Protein AF-0000000087153803 (afdb_homodimer)

Secondary structure (DSSP, 8-state):
-PPPPSEEEETTEEEE-GGGB-SS-TTBB-HHHHHHHHHHHHHHHH--TTEEEEEEEEEE-S--BSSS-EEEEEEEEEE-SSEEEEEEEEEETTEEEEEEEEEEEE---PPSS----PPPP----GGGSPPPS-TTHHHHHTEEEEEEE--TT-SS--EEEEEE-S-SBTT-PPPHHHHHHHHGGGHHHHHHEETTEEEEEESEEEEEESS--SSSEEEEEEEEEEEETTEEEEEEEEEETTEEEEEEEEEEEEEEEEESSPPP-/-PPPPSEEEETTEEEE-GGGB-SS-TTBB-HHHHHHHHHHHHHHHH--TTEEEEEEEEEE-S--BSSS-EEEEEEEEEE-SSEEEEEEEEEETTEEEEEEEEEEEE---PPSS----PPPP----GGGSPPPS-TTHHHHHTEEEEEEE--TT-SS--EEEEEE-S-SBTT-PPPHHHHHHHHGGGHHHHHHEETTEEEEEESEEEEEESS--SSS-EEEEEEEEEEETTEEEEEEEEEETTEEEEEEEEEEEEEEEEESSPPP-

Foldseek 3Di:
DADDAQWEDDVQFIAGDQLQADQPDSFWGHVLLVQLVQLVVCCV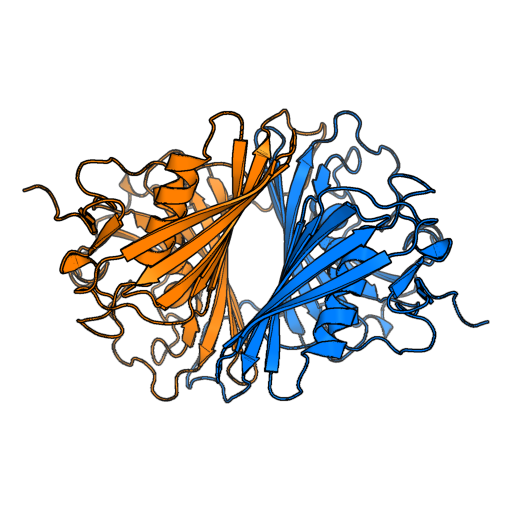VPNDPQWDQQKKKKFFADTHTRGFIKDKDKDFPDDDPFKTKMKMFIDTPNDTGMIMITIIGGDDDDDDDDDDDDDFDDWDAQVPADFDPDCLAPPNPQKGKRWTDDFQADPDKGKIKIFGRHHSYPPDDDDLRSLCSSCLLVQQRRFQHHNQGRFKDFRMKMKGFPDGAPDRIKMWIWDDWDDDPFKMKTKTFIAHPVGTTTIMMTIIGGDPDHPRDGRTD/DADDAQWEDDVQFIAGDQLQADDPDSFWGDPLLVQLVQLVVCCVVPNDPQWDQQKKKKFFADTHTRGFIKDKDKDFPDDDPFKTKMKMFIDTPNDTGMIMITIIGGDDDDDDDDDDDDDFDDWDAQVPADFDPDCLAPPNPQKGKRWTDDFQADPDKGKIKIFGRHHSYPPDDDDLRSLCSSCLLVQQRRFQHHNQGRFKDFRMKMKGFPDGAPDRIKMWIWDDWDDDPQKMKTKTFIAHPVGTTTIMMTIIGGDPDHPRDGRTD

Nearest PDB structures (foldseek):
  4r4u-assembly2_C  TM=7.635E-01  e=3.159E-15  Yersinia pestis
  3cjy-assembly1_A-2  TM=7.579E-01  e=5.219E-15  Novosphingobium aromaticivorans DSM 12444
  1c8u-assembly1_B  TM=7.386E-01  e=5.219E-15  Escherichia coli
  4r9z-assembly1_A  TM=7.875E-01  e=2.942E-14  Mycobacterium avium subsp. paratuberculosis K-10
  3u0a-assembly1_A  TM=7.058E-01  e=7.593E-14  Mycobacterium marinum M

Solvent-accessible surface area (backbone atoms only — not comparable to full-atom values): 26878 Å² total; per-residue (Å²): 133,85,64,74,32,31,23,36,82,42,92,95,30,29,31,47,30,83,78,31,38,29,90,88,36,82,56,18,39,21,68,31,59,55,45,16,49,53,43,42,52,48,42,75,74,67,56,51,94,60,39,41,71,30,29,41,35,36,43,47,79,53,76,48,52,36,85,43,54,32,41,72,49,74,44,81,77,36,87,48,91,52,46,30,32,33,36,35,38,35,24,45,79,84,38,82,28,32,38,36,43,34,35,31,34,42,61,57,57,59,39,78,71,53,55,39,50,64,81,70,87,90,72,80,55,64,91,77,39,70,74,68,83,59,63,48,33,23,66,62,61,61,26,47,59,28,75,70,37,65,52,78,19,44,80,58,68,35,31,33,34,39,29,79,70,45,35,54,40,59,94,42,81,71,48,48,63,32,46,52,44,24,53,42,52,53,30,40,59,55,20,44,12,11,72,56,24,38,21,50,48,62,42,35,40,35,36,39,30,27,50,72,49,87,51,70,48,36,31,40,32,52,67,36,32,50,69,40,41,12,24,29,35,23,26,20,42,29,25,28,93,88,36,77,31,38,35,25,38,26,41,25,37,40,38,95,70,45,44,66,76,59,69,49,97,132,84,63,75,33,30,22,36,81,43,93,95,30,29,31,48,29,84,78,30,38,28,91,90,36,82,54,18,40,20,68,31,57,55,45,15,48,53,44,42,53,48,43,74,76,68,56,52,94,58,39,41,72,30,29,40,36,37,43,48,80,52,78,48,52,40,84,46,54,34,41,71,51,75,42,80,77,36,87,48,94,51,46,30,33,35,35,34,38,36,25,44,78,84,38,80,27,31,38,35,43,34,34,30,34,41,61,57,59,60,39,79,71,55,54,39,50,65,81,70,85,90,72,79,55,64,91,76,41,71,74,69,83,59,63,48,34,22,66,61,60,59,26,48,59,27,77,72,36,62,52,77,19,45,81,59,68,34,32,34,33,38,28,79,70,46,35,54,41,60,93,42,81,70,48,48,62,31,46,52,43,24,52,41,51,53,30,39,59,53,20,44,12,11,72,55,24,39,20,49,48,62,42,35,40,36,35,41,29,26,48,74,50,89,51,71,48,37,30,39,32,53,67,36,33,49,70,39,42,11,24,28,34,23,25,19,43,28,24,29,94,89,35,78,31,38,37,24,38,25,42,24,36,39,37,95,69,45,43,65,78,57,68,50,98

Sequence (530 aa):
MKNQPFFLRHGNGFMPTPVANGPWSPESLHGRVVIGLLAFVIEERHGSDDFVPARLTVDMFRLPNITTPIEVTTKLVRDGMRIKLIEAEFFSGGTSMARASCQLLRRTKNAPGNVWSPPNWKVPPPSDIPKPADPRLGMNGKWETRPIIGHMGSLGARRLWMSEVRELVEGVPMTPFVHVATGADFASPFANAGDQGLGYINSDVTIYLHRLPVTRWIGFEVVNHHASDGVAIGECWLYDEQGRIGTSTVAALAQRRPMTNPPPPMKNQPFFLRHGNGFMPTPVANGPWSPESLHGRVVIGLLAFVIEERHGSDDFVPARLTVDMFRLPNITTPIEVTTKLVRDGMRIKLIEAEFFSGGTSMARASCQLLRRTKNAPGNVWSPPNWKVPPPSDIPKPADPRLGMNGKWETRPIIGHMGSLGARRLWMSEVRELVEGVPMTPFVHVATGADFASPFANAGDQGLGYINSDVTIYLHRLPVTRWIGFEVVNHHASDGVAIGECWLYDEQGRIGTSTVAALAQRRPMTNPPPP

Organism: NCBI:txid2511166

Structure (mmCIF, N/CA/C/O backbone):
data_AF-0000000087153803-model_v1
#
loop_
_entity.id
_entity.type
_entity.pdbx_description
1 polymer 'Thioesterase domain-containing protein'
#
loop_
_atom_site.group_PDB
_atom_site.id
_atom_site.type_symbol
_atom_site.label_atom_id
_atom_site.label_alt_id
_atom_site.label_comp_id
_atom_site.label_asym_id
_atom_site.label_entity_id
_atom_site.label_seq_id
_atom_site.pdbx_PDB_ins_code
_atom_site.Cartn_x
_atom_site.Cartn_y
_atom_site.Cartn_z
_atom_site.occupancy
_atom_site.B_iso_or_equiv
_atom_site.auth_seq_id
_atom_site.auth_comp_id
_atom_site.auth_asym_id
_atom_site.auth_atom_id
_atom_site.pdbx_PDB_model_num
ATOM 1 N N . MET A 1 1 ? 12.383 -34 -14.312 1 60.22 1 MET A N 1
ATOM 2 C CA . MET A 1 1 ? 11.875 -33.219 -15.43 1 60.22 1 MET A CA 1
ATOM 3 C C . MET A 1 1 ? 11.695 -31.766 -15.047 1 60.22 1 MET A C 1
ATOM 5 O O . MET A 1 1 ? 11.383 -31.453 -13.891 1 60.22 1 MET A O 1
ATOM 9 N N . LYS A 1 2 ? 12.203 -30.797 -15.883 1 81.81 2 LYS A N 1
ATOM 10 C CA . LYS A 1 2 ? 12.117 -29.359 -15.602 1 81.81 2 LYS A CA 1
ATOM 11 C C . LYS A 1 2 ? 10.672 -28.875 -15.688 1 81.81 2 LYS A C 1
ATOM 13 O O . LYS A 1 2 ? 9.945 -29.234 -16.609 1 81.81 2 LYS A O 1
ATOM 18 N N . ASN A 1 3 ? 10.172 -28.156 -14.648 1 90.94 3 ASN A N 1
ATOM 19 C CA . ASN A 1 3 ? 8.82 -27.594 -14.656 1 90.94 3 ASN A CA 1
ATOM 20 C C . ASN A 1 3 ? 8.609 -26.641 -15.82 1 90.94 3 ASN A C 1
ATOM 22 O O . ASN A 1 3 ? 9.523 -25.906 -16.203 1 90.94 3 ASN A O 1
ATOM 26 N N . GLN A 1 4 ? 7.5 -26.766 -16.422 1 95.56 4 GLN A N 1
ATOM 27 C CA . GLN A 1 4 ? 7.141 -25.828 -17.484 1 95.56 4 GLN A CA 1
ATOM 28 C C . GLN A 1 4 ? 7.117 -24.391 -16.953 1 95.56 4 GLN A C 1
ATOM 30 O O . GLN A 1 4 ? 6.527 -24.125 -15.906 1 95.56 4 GLN A O 1
ATOM 35 N N . PRO A 1 5 ? 7.793 -23.484 -17.703 1 97.81 5 PRO A N 1
ATOM 36 C CA . PRO A 1 5 ? 7.719 -22.078 -17.312 1 97.81 5 PRO A CA 1
ATOM 37 C C . PRO A 1 5 ? 6.344 -21.453 -17.562 1 97.81 5 PRO A C 1
ATOM 39 O O . PRO A 1 5 ? 5.543 -22.016 -18.312 1 97.81 5 PRO A O 1
ATOM 42 N N . PHE A 1 6 ? 6.109 -20.281 -16.969 1 98.19 6 PHE A N 1
ATOM 43 C CA . PHE A 1 6 ? 4.82 -19.625 -17.141 1 98.19 6 PHE A CA 1
ATOM 44 C C . PHE A 1 6 ? 4.777 -18.875 -18.469 1 98.19 6 PHE A C 1
ATOM 46 O O . PHE A 1 6 ? 3.709 -18.703 -19.062 1 98.19 6 PHE A O 1
ATOM 53 N N . PHE A 1 7 ? 5.941 -18.359 -18.922 1 98.75 7 PHE A N 1
ATOM 54 C CA . PHE A 1 7 ? 5.988 -17.578 -20.172 1 98.75 7 PHE A CA 1
ATOM 55 C C . PHE A 1 7 ? 7.168 -18.016 -21.031 1 98.75 7 PHE A C 1
ATOM 57 O O . PHE A 1 7 ? 8.219 -18.406 -20.516 1 98.75 7 PHE A O 1
ATOM 64 N N . LEU A 1 8 ? 6.949 -17.922 -22.312 1 98.75 8 LEU A N 1
ATOM 65 C CA . LEU A 1 8 ? 8.008 -17.938 -23.312 1 98.75 8 LEU A CA 1
ATOM 66 C C . LEU A 1 8 ? 8.219 -16.547 -23.906 1 98.75 8 LEU A C 1
ATOM 68 O O . LEU A 1 8 ? 7.27 -15.766 -24.031 1 98.75 8 LEU A O 1
ATOM 72 N N . ARG A 1 9 ? 9.477 -16.266 -24.188 1 98.19 9 ARG A N 1
ATOM 73 C CA . ARG A 1 9 ? 9.68 -15.062 -24.984 1 98.19 9 ARG A CA 1
ATOM 74 C C . ARG A 1 9 ? 9.016 -15.203 -26.344 1 98.19 9 ARG A C 1
ATOM 76 O O . ARG A 1 9 ? 9.039 -16.281 -26.953 1 98.19 9 ARG A O 1
ATOM 83 N N . HIS A 1 10 ? 8.477 -14.164 -26.844 1 97.81 10 HIS A N 1
ATOM 84 C CA . HIS A 1 10 ? 7.781 -14.094 -28.125 1 97.81 10 HIS A CA 1
ATOM 85 C C . HIS A 1 10 ? 7.965 -12.727 -28.766 1 97.81 10 HIS A C 1
ATOM 87 O O . HIS A 1 10 ? 7.234 -11.781 -28.453 1 97.81 10 HIS A O 1
ATOM 93 N N . GLY A 1 11 ? 8.883 -12.633 -29.812 1 96.12 11 GLY A N 1
ATOM 94 C CA . GLY A 1 11 ? 9.258 -11.312 -30.297 1 96.12 11 GLY A CA 1
ATOM 95 C C . GLY A 1 11 ? 9.797 -10.406 -29.203 1 96.12 11 GLY A C 1
ATOM 96 O O . GLY A 1 11 ? 10.75 -10.758 -28.5 1 96.12 11 GLY A O 1
ATOM 97 N N . ASN A 1 12 ? 9.109 -9.25 -29.078 1 94.69 12 ASN A N 1
ATOM 98 C CA . ASN A 1 12 ? 9.5 -8.32 -28.031 1 94.69 12 ASN A CA 1
ATOM 99 C C . ASN A 1 12 ? 8.641 -8.492 -26.781 1 94.69 12 ASN A C 1
ATOM 101 O O . ASN A 1 12 ? 8.703 -7.672 -25.859 1 94.69 12 ASN A O 1
ATOM 105 N N . GLY A 1 13 ? 7.867 -9.562 -26.828 1 98.25 13 GLY A N 1
ATOM 106 C CA . GLY A 1 13 ? 6.953 -9.805 -25.734 1 98.25 13 GLY A CA 1
ATOM 107 C C . GLY A 1 13 ? 7.023 -11.219 -25.188 1 98.25 13 GLY A C 1
ATOM 108 O O . GLY A 1 13 ? 8.109 -11.789 -25.078 1 98.25 13 GLY A O 1
ATOM 109 N N . PHE A 1 14 ? 5.848 -11.664 -24.75 1 98.81 14 PHE A N 1
ATOM 110 C CA . PHE A 1 14 ? 5.785 -12.945 -24.047 1 98.81 14 PHE A CA 1
ATOM 111 C C . PHE A 1 14 ? 4.559 -13.734 -24.5 1 98.81 14 PHE A C 1
ATOM 113 O O . PHE A 1 14 ? 3.527 -13.156 -24.828 1 98.81 14 PHE A O 1
ATOM 120 N N . MET A 1 15 ? 4.703 -15.055 -24.516 1 98.75 15 MET A N 1
ATOM 121 C CA . MET A 1 15 ? 3.588 -15.969 -24.734 1 98.75 15 MET A CA 1
ATOM 122 C C . MET A 1 15 ? 3.348 -16.844 -23.516 1 98.75 15 MET A C 1
ATOM 124 O O . MET A 1 15 ? 4.25 -17.547 -23.062 1 98.75 15 MET A O 1
ATOM 128 N N . PRO A 1 16 ? 2.111 -16.703 -22.938 1 98.5 16 PRO A N 1
ATOM 129 C CA . PRO A 1 16 ? 1.837 -17.594 -21.812 1 98.5 16 PRO A CA 1
ATOM 130 C C . PRO A 1 16 ? 1.86 -19.078 -22.203 1 98.5 16 PRO A C 1
ATOM 132 O O . PRO A 1 16 ? 1.599 -19.406 -23.359 1 98.5 16 PRO A O 1
ATOM 135 N N . THR A 1 17 ? 2.25 -19.906 -21.266 1 97.56 17 THR A N 1
ATOM 136 C CA . THR A 1 17 ? 2.076 -21.344 -21.422 1 97.56 17 THR A CA 1
ATOM 137 C C . THR A 1 17 ? 0.796 -21.812 -20.734 1 97.56 17 THR A C 1
ATOM 139 O O . THR A 1 17 ? 0.198 -21.062 -19.953 1 97.56 17 THR A O 1
ATOM 142 N N . PRO A 1 18 ? 0.366 -23 -20.938 1 95.5 18 PRO A N 1
ATOM 143 C CA . PRO A 1 18 ? -0.878 -23.5 -20.328 1 95.5 18 PRO A CA 1
ATOM 144 C C . PRO A 1 18 ? -0.838 -23.5 -18.812 1 95.5 18 PRO A C 1
ATOM 146 O O . PRO A 1 18 ? -1.875 -23.359 -18.156 1 95.5 18 PRO A O 1
ATOM 149 N N . VAL A 1 19 ? 0.304 -23.562 -18.188 1 95.5 19 VAL A N 1
ATOM 150 C CA . VAL A 1 19 ? 0.392 -23.703 -16.734 1 95.5 19 VAL A CA 1
ATOM 151 C C . VAL A 1 19 ? 0.216 -22.328 -16.078 1 95.5 19 VAL A C 1
ATOM 153 O O . VAL A 1 19 ? 0.079 -22.234 -14.859 1 95.5 19 VAL A O 1
ATOM 156 N N . ALA A 1 20 ? 0.159 -21.266 -16.891 1 96.62 20 ALA A N 1
ATOM 157 C CA . ALA A 1 20 ? 0.028 -19.906 -16.375 1 96.62 20 ALA A CA 1
ATOM 158 C C . ALA A 1 20 ? -1.419 -19.594 -16 1 96.62 20 ALA A C 1
ATOM 160 O O . ALA A 1 20 ? -1.724 -18.5 -15.523 1 96.62 20 ALA A O 1
ATOM 161 N N . ASN A 1 21 ? -2.342 -20.516 -16.141 1 95.06 21 ASN A N 1
ATOM 162 C CA . ASN A 1 21 ? -3.76 -20.281 -15.891 1 95.06 21 ASN A CA 1
ATOM 163 C C . ASN A 1 21 ? -4.043 -20.156 -14.398 1 95.06 21 ASN A C 1
ATOM 165 O O . ASN A 1 21 ? -3.311 -20.703 -13.57 1 95.06 21 ASN A O 1
ATOM 169 N N . GLY A 1 22 ? -5.113 -19.359 -14.078 1 90.56 22 GLY A N 1
ATOM 170 C CA . GLY A 1 22 ? -5.555 -19.156 -12.711 1 90.56 22 GLY A CA 1
ATOM 171 C C . GLY A 1 22 ? -6.828 -19.906 -12.375 1 90.56 22 GLY A C 1
ATOM 172 O O . GLY A 1 22 ? -7.289 -20.734 -13.156 1 90.56 22 GLY A O 1
ATOM 173 N N . PRO A 1 23 ? -7.363 -19.609 -11.227 1 84.5 23 PRO A N 1
ATOM 174 C CA . PRO A 1 23 ? -8.5 -20.375 -10.719 1 84.5 23 PRO A CA 1
ATOM 175 C C . PRO A 1 23 ? -9.836 -19.891 -11.273 1 84.5 23 PRO A C 1
ATOM 177 O O . PRO A 1 23 ? -10.836 -20.609 -11.195 1 84.5 23 PRO A O 1
ATOM 180 N N . TRP A 1 24 ? -9.883 -18.781 -11.836 1 81.12 24 TRP A N 1
ATOM 181 C CA . TRP A 1 24 ? -11.156 -18.172 -12.195 1 81.12 24 TRP A CA 1
ATOM 182 C C . TRP A 1 24 ? -11.68 -18.734 -13.508 1 81.12 24 TRP A C 1
ATOM 184 O O . TRP A 1 24 ? -12.898 -18.812 -13.719 1 81.12 24 TRP A O 1
ATOM 194 N N . SER A 1 25 ? -10.805 -18.969 -14.453 1 81.88 25 SER A N 1
ATOM 195 C CA . SER A 1 25 ? -11.062 -19.625 -15.727 1 81.88 25 SER A CA 1
ATOM 196 C C . SER A 1 25 ? -9.836 -20.391 -16.219 1 81.88 25 SER A C 1
ATOM 198 O O . SER A 1 25 ? -8.711 -19.906 -16.094 1 81.88 25 SER A O 1
ATOM 200 N N . PRO A 1 26 ? -10.102 -21.562 -16.734 1 87.69 26 PRO A N 1
ATOM 201 C CA . PRO A 1 26 ? -8.945 -22.297 -17.266 1 87.69 26 PRO A CA 1
ATOM 202 C C . PRO A 1 26 ? -8.234 -21.531 -18.375 1 87.69 26 PRO A C 1
ATOM 204 O O . PRO A 1 26 ? -7.086 -21.844 -18.703 1 87.69 26 PRO A O 1
ATOM 207 N N . GLU A 1 27 ? -8.898 -20.625 -18.891 1 92.62 27 GLU A N 1
ATOM 208 C CA . GLU A 1 27 ? -8.344 -19.906 -20.047 1 92.62 27 GLU A CA 1
ATOM 209 C C . GLU A 1 27 ? -7.758 -18.562 -19.625 1 92.62 27 GLU A C 1
ATOM 211 O O . GLU A 1 27 ? -7.184 -17.844 -20.438 1 92.62 27 GLU A O 1
ATOM 216 N N . SER A 1 28 ? -7.859 -18.281 -18.312 1 94.19 28 SER A N 1
ATOM 217 C CA . SER A 1 28 ? -7.387 -16.984 -17.875 1 94.19 28 SER A CA 1
ATOM 218 C C . SER A 1 28 ? -6.062 -17.094 -17.125 1 94.19 28 SER A C 1
ATOM 220 O O . SER A 1 28 ? -5.809 -18.094 -16.453 1 94.19 28 SER A O 1
ATOM 222 N N . LEU A 1 29 ? -5.273 -16.109 -17.312 1 96.75 29 LEU A N 1
ATOM 223 C CA . LEU A 1 29 ? -4.016 -16.031 -16.578 1 96.75 29 LEU A CA 1
ATOM 224 C C . LEU A 1 29 ? -4.266 -15.945 -15.078 1 96.75 29 LEU A C 1
ATOM 226 O O . LEU A 1 29 ? -5.246 -15.336 -14.648 1 96.75 29 LEU A O 1
ATOM 230 N N . HIS A 1 30 ? -3.385 -16.547 -14.32 1 96.19 30 HIS A N 1
ATOM 231 C CA . HIS A 1 30 ? -3.328 -16.312 -12.875 1 96.19 30 HIS A CA 1
ATOM 232 C C . HIS A 1 30 ? -2.842 -14.906 -12.57 1 96.19 30 HIS A C 1
ATOM 234 O O . HIS A 1 30 ? -1.842 -14.453 -13.133 1 96.19 30 HIS A O 1
ATOM 240 N N . GLY A 1 31 ? -3.496 -14.148 -11.648 1 96.12 31 GLY A N 1
ATOM 241 C CA . GLY A 1 31 ? -3.047 -12.82 -11.258 1 96.12 31 GLY A CA 1
ATOM 242 C C . GLY A 1 31 ? -1.604 -12.797 -10.789 1 96.12 31 GLY A C 1
ATOM 243 O O . GLY A 1 31 ? -0.879 -11.836 -11.047 1 96.12 31 GLY A O 1
ATOM 244 N N . ARG A 1 32 ? -1.183 -13.828 -10.195 1 96.12 32 ARG A N 1
ATOM 245 C CA . ARG A 1 32 ? 0.17 -13.977 -9.672 1 96.12 32 ARG A CA 1
ATOM 246 C C . ARG A 1 32 ? 1.209 -13.805 -10.773 1 96.12 32 ARG A C 1
ATOM 248 O O . ARG A 1 32 ? 2.207 -13.102 -10.594 1 96.12 32 ARG A O 1
ATOM 255 N N . VAL A 1 33 ? 0.987 -14.398 -11.914 1 97.75 33 VAL A N 1
ATOM 256 C CA . VAL A 1 33 ? 2.01 -14.367 -12.953 1 97.75 33 VAL A CA 1
ATOM 257 C C . VAL A 1 33 ? 1.941 -13.047 -13.711 1 97.75 33 VAL A C 1
ATOM 259 O O . VAL A 1 33 ? 2.939 -12.594 -14.281 1 97.75 33 VAL A O 1
ATOM 262 N N . VAL A 1 34 ? 0.758 -12.391 -13.719 1 98.38 34 VAL A N 1
ATOM 263 C CA . VAL A 1 34 ? 0.656 -11.031 -14.242 1 98.38 34 VAL A CA 1
ATOM 264 C C . VAL A 1 34 ? 1.541 -10.094 -13.43 1 98.38 34 VAL A C 1
ATOM 266 O O . VAL A 1 34 ? 2.361 -9.359 -13.984 1 98.38 34 VAL A O 1
ATOM 269 N N . ILE A 1 35 ? 1.441 -10.164 -12.133 1 98.75 35 ILE A N 1
ATOM 270 C CA . ILE A 1 35 ? 2.213 -9.336 -11.211 1 98.75 35 ILE A CA 1
ATOM 271 C C . ILE A 1 35 ? 3.699 -9.641 -11.367 1 98.75 35 ILE A C 1
ATOM 273 O O . ILE A 1 35 ? 4.523 -8.734 -11.477 1 98.75 35 ILE A O 1
ATOM 277 N N . GLY A 1 36 ? 4.008 -10.883 -11.391 1 98.81 36 GLY A N 1
ATOM 278 C CA . GLY A 1 36 ? 5.391 -11.305 -11.547 1 98.81 36 GLY A CA 1
ATOM 279 C C . GLY A 1 36 ? 6.031 -10.805 -12.828 1 98.81 36 GLY A C 1
ATOM 280 O O . GLY A 1 36 ? 7.184 -10.367 -12.828 1 98.81 36 GLY A O 1
ATOM 281 N N . LEU A 1 37 ? 5.289 -10.891 -13.945 1 98.94 37 LEU A N 1
ATOM 282 C CA . LEU A 1 37 ? 5.84 -10.477 -15.234 1 98.94 37 LEU A CA 1
ATOM 283 C C . LEU A 1 37 ? 6.098 -8.977 -15.25 1 98.94 37 LEU A C 1
ATOM 285 O O . LEU A 1 37 ? 7.098 -8.516 -15.805 1 98.94 37 LEU A O 1
ATOM 289 N N . LEU A 1 38 ? 5.195 -8.234 -14.664 1 98.94 38 LEU A N 1
ATOM 290 C CA . LEU A 1 38 ? 5.414 -6.793 -14.547 1 98.94 38 LEU A CA 1
ATOM 291 C C . LEU A 1 38 ? 6.68 -6.5 -13.758 1 98.94 38 LEU A C 1
ATOM 293 O O . LEU A 1 38 ? 7.512 -5.695 -14.18 1 98.94 38 LEU A O 1
ATOM 297 N N . ALA A 1 39 ? 6.852 -7.152 -12.664 1 98.94 39 ALA A N 1
ATOM 298 C CA . ALA A 1 39 ? 8.055 -6.984 -11.852 1 98.94 39 ALA A CA 1
ATOM 299 C C . ALA A 1 39 ? 9.305 -7.398 -12.625 1 98.94 39 ALA A C 1
ATOM 301 O O . ALA A 1 39 ? 10.336 -6.723 -12.562 1 98.94 39 ALA A O 1
ATOM 302 N N . PHE A 1 40 ? 9.164 -8.477 -13.312 1 98.88 40 PHE A N 1
ATOM 303 C CA . PHE A 1 40 ? 10.266 -9.008 -14.109 1 98.88 40 PHE A CA 1
ATOM 304 C C . PHE A 1 40 ? 10.75 -7.977 -15.125 1 98.88 40 PHE A C 1
ATOM 306 O O . PHE A 1 40 ? 11.938 -7.68 -15.195 1 98.88 40 PHE A O 1
ATOM 313 N N . VAL A 1 41 ? 9.859 -7.418 -15.883 1 98.94 41 VAL A N 1
ATOM 314 C CA . VAL A 1 41 ? 10.211 -6.477 -16.938 1 98.94 41 VAL A CA 1
ATOM 315 C C . VAL A 1 41 ? 10.742 -5.184 -16.328 1 98.94 41 VAL A C 1
ATOM 317 O O . VAL A 1 41 ? 11.711 -4.605 -16.828 1 98.94 41 VAL A O 1
ATOM 320 N N . ILE A 1 42 ? 10.148 -4.727 -15.211 1 98.94 42 ILE A N 1
ATOM 321 C CA . ILE A 1 42 ? 10.633 -3.531 -14.523 1 98.94 42 ILE A CA 1
ATOM 322 C C . ILE A 1 42 ? 12.078 -3.74 -14.078 1 98.94 42 ILE A C 1
ATOM 324 O O . ILE A 1 42 ? 12.938 -2.881 -14.305 1 98.94 42 ILE A O 1
ATOM 328 N N . GLU A 1 43 ? 12.32 -4.867 -13.453 1 98.81 43 GLU A N 1
ATOM 329 C CA . GLU A 1 43 ? 13.672 -5.137 -12.961 1 98.81 43 GLU A CA 1
ATOM 330 C C . GLU A 1 43 ? 14.656 -5.285 -14.117 1 98.81 43 GLU A C 1
ATOM 332 O O . GLU A 1 43 ? 15.773 -4.758 -14.055 1 98.81 43 GLU A O 1
ATOM 337 N N . GLU A 1 44 ? 14.258 -6.008 -15.141 1 98.25 44 GLU A N 1
ATOM 338 C CA . GLU A 1 44 ? 15.133 -6.223 -16.297 1 98.25 44 GLU A CA 1
ATOM 339 C C . GLU A 1 44 ? 15.539 -4.902 -16.938 1 98.25 44 GLU A C 1
ATOM 341 O O . GLU A 1 44 ? 16.688 -4.723 -17.328 1 98.25 44 GLU A O 1
ATOM 346 N N . ARG A 1 45 ? 14.68 -3.986 -16.984 1 98.38 45 ARG A N 1
ATOM 347 C CA . ARG A 1 45 ? 14.914 -2.768 -17.75 1 98.38 45 ARG A CA 1
ATOM 348 C C . ARG A 1 45 ? 15.43 -1.646 -16.859 1 98.38 45 ARG A C 1
ATOM 350 O O . ARG A 1 45 ? 16.156 -0.759 -17.312 1 98.38 45 ARG A O 1
ATOM 357 N N . HIS A 1 46 ? 15.062 -1.666 -15.562 1 98.44 46 HIS A N 1
ATOM 358 C CA . HIS A 1 46 ? 15.32 -0.483 -14.75 1 98.44 46 HIS A CA 1
ATOM 359 C C . HIS A 1 46 ? 16 -0.854 -13.43 1 98.44 46 HIS A C 1
ATOM 361 O O . HIS A 1 46 ? 16.359 0.024 -12.648 1 98.44 46 HIS A O 1
ATOM 367 N N . GLY A 1 47 ? 16.172 -2.129 -13.18 1 97.31 47 GLY A N 1
ATOM 368 C CA . GLY A 1 47 ? 16.75 -2.572 -11.93 1 97.31 47 GLY A CA 1
ATOM 369 C C . GLY A 1 47 ? 18.219 -2.199 -11.781 1 97.31 47 GLY A C 1
ATOM 370 O O . GLY A 1 47 ? 18.906 -1.992 -12.781 1 97.31 47 GLY A O 1
ATOM 371 N N . SER A 1 48 ? 18.609 -2.02 -10.547 1 96.38 48 SER A N 1
ATOM 372 C CA . SER A 1 48 ? 20 -1.754 -10.188 1 96.38 48 SER A CA 1
ATOM 373 C C . SER A 1 48 ? 20.312 -2.256 -8.781 1 96.38 48 SER A C 1
ATOM 375 O O . SER A 1 48 ? 19.453 -2.189 -7.891 1 96.38 48 SER A O 1
ATOM 377 N N . ASP A 1 49 ? 21.562 -2.645 -8.562 1 96.5 49 ASP A N 1
ATOM 378 C CA . ASP A 1 49 ? 21.969 -3.148 -7.258 1 96.5 49 ASP A CA 1
ATOM 379 C C . ASP A 1 49 ? 22 -2.027 -6.223 1 96.5 49 ASP A C 1
ATOM 381 O O . ASP A 1 49 ? 21.984 -2.289 -5.016 1 96.5 49 ASP A O 1
ATOM 385 N N . ASP A 1 50 ? 22.031 -0.813 -6.703 1 98.06 50 ASP A N 1
ATOM 386 C CA . ASP A 1 50 ? 22.125 0.337 -5.812 1 98.06 50 ASP A CA 1
ATOM 387 C C . ASP A 1 50 ? 20.75 0.709 -5.242 1 98.06 50 ASP A C 1
ATOM 389 O O . ASP A 1 50 ? 20.656 1.527 -4.324 1 98.06 50 ASP A O 1
ATOM 393 N N . PHE A 1 51 ? 19.703 0.1 -5.832 1 98.62 51 PHE A N 1
ATOM 394 C CA . PHE A 1 51 ? 18.344 0.462 -5.445 1 98.62 51 PHE A CA 1
ATOM 395 C C . PHE A 1 51 ? 17.578 -0.76 -4.957 1 98.62 51 PHE A C 1
ATOM 397 O O . PHE A 1 51 ? 17.844 -1.884 -5.387 1 98.62 51 PHE A O 1
ATOM 404 N N . VAL A 1 52 ? 16.672 -0.539 -4.055 1 98.56 52 VAL A N 1
ATOM 405 C CA . VAL A 1 52 ? 15.703 -1.527 -3.59 1 98.56 52 VAL A CA 1
ATOM 406 C C . VAL A 1 52 ? 14.328 -1.22 -4.18 1 98.56 52 VAL A C 1
ATOM 408 O O . VAL A 1 52 ? 13.875 -0.071 -4.156 1 98.56 52 VAL A O 1
ATOM 411 N N . PRO A 1 53 ? 13.703 -2.193 -4.855 1 98.88 53 PRO A N 1
ATOM 412 C CA . PRO A 1 53 ? 12.281 -1.974 -5.133 1 98.88 53 PRO A CA 1
ATOM 413 C C . PRO A 1 53 ? 11.438 -1.926 -3.865 1 98.88 53 PRO A C 1
ATOM 415 O O . PRO A 1 53 ? 10.883 -2.947 -3.451 1 98.88 53 PRO A O 1
ATOM 418 N N . ALA A 1 54 ? 11.281 -0.769 -3.291 1 98.94 54 ALA A N 1
ATOM 419 C CA . ALA A 1 54 ? 10.703 -0.584 -1.962 1 98.94 54 ALA A CA 1
ATOM 420 C C . ALA A 1 54 ? 9.188 -0.697 -2.002 1 98.94 54 ALA A C 1
ATOM 422 O O . ALA A 1 54 ? 8.555 -1.007 -0.991 1 98.94 54 ALA A O 1
ATOM 423 N N . ARG A 1 55 ? 8.633 -0.409 -3.195 1 98.94 55 ARG A N 1
ATOM 424 C CA . ARG A 1 55 ? 7.195 -0.564 -3.359 1 98.94 55 ARG A CA 1
ATOM 425 C C . ARG A 1 55 ? 6.848 -0.988 -4.781 1 98.94 55 ARG A C 1
ATOM 427 O O . ARG A 1 55 ? 7.395 -0.449 -5.746 1 98.94 55 ARG A O 1
ATOM 434 N N . LEU A 1 56 ? 5.953 -1.902 -4.902 1 98.94 56 LEU A N 1
ATOM 435 C CA . LEU A 1 56 ? 5.297 -2.277 -6.148 1 98.94 56 LEU A CA 1
ATOM 436 C C . LEU A 1 56 ? 3.783 -2.322 -5.973 1 98.94 56 LEU A C 1
ATOM 438 O O . LEU A 1 56 ? 3.275 -3.037 -5.105 1 98.94 56 LEU A O 1
ATOM 442 N N . THR A 1 57 ? 3.088 -1.526 -6.699 1 98.94 57 THR A N 1
ATOM 443 C CA . THR A 1 57 ? 1.632 -1.585 -6.773 1 98.94 57 THR A CA 1
ATOM 444 C C . THR A 1 57 ? 1.18 -2.041 -8.156 1 98.94 57 THR A C 1
ATOM 446 O O . THR A 1 57 ? 1.628 -1.501 -9.172 1 98.94 57 THR A O 1
ATOM 449 N N . VAL A 1 58 ? 0.344 -3.016 -8.203 1 98.88 58 VAL A N 1
ATOM 450 C CA . VAL A 1 58 ? -0.194 -3.506 -9.461 1 98.88 58 VAL A CA 1
ATOM 451 C C . VAL A 1 58 ? -1.719 -3.432 -9.438 1 98.88 58 VAL A C 1
ATOM 453 O O . VAL A 1 58 ? -2.357 -3.922 -8.508 1 98.88 58 VAL A O 1
ATOM 456 N N . ASP A 1 59 ? -2.262 -2.752 -10.406 1 98.69 59 ASP A N 1
ATOM 457 C CA . ASP A 1 59 ? -3.697 -2.746 -10.664 1 98.69 59 ASP A CA 1
ATOM 458 C C . ASP A 1 59 ? -4.066 -3.758 -11.75 1 98.69 59 ASP A C 1
ATOM 460 O O . ASP A 1 59 ? -3.477 -3.758 -12.836 1 98.69 59 ASP A O 1
ATOM 464 N N . MET A 1 60 ? -5.02 -4.562 -11.43 1 97.06 60 MET A N 1
ATOM 465 C CA . MET A 1 60 ? -5.484 -5.582 -12.367 1 97.06 60 MET A CA 1
ATOM 466 C C . MET A 1 60 ? -6.926 -5.32 -12.789 1 97.06 60 MET A C 1
ATOM 468 O O . MET A 1 60 ? -7.844 -5.43 -11.977 1 97.06 60 MET A O 1
ATOM 472 N N . PHE A 1 61 ? -7.137 -4.996 -14.062 1 91.31 61 PHE A N 1
ATOM 473 C CA . PHE A 1 61 ? -8.406 -4.516 -14.578 1 91.31 61 PHE A CA 1
ATOM 474 C C . PHE A 1 61 ? -9.234 -5.668 -15.141 1 91.31 61 PHE A C 1
ATOM 476 O O . PHE A 1 61 ? -10.461 -5.676 -15.023 1 91.31 61 PHE A O 1
ATOM 483 N N . ARG A 1 62 ? -8.492 -6.5 -15.836 1 90.88 62 ARG A N 1
ATOM 484 C CA . ARG A 1 62 ? -9.125 -7.602 -16.547 1 90.88 62 ARG A CA 1
ATOM 485 C C . ARG A 1 62 ? -8.305 -8.883 -16.422 1 90.88 62 ARG A C 1
ATOM 487 O O . ARG A 1 62 ? -7.145 -8.852 -16 1 90.88 62 ARG A O 1
ATOM 494 N N . LEU A 1 63 ? -8.977 -9.922 -16.734 1 89.56 63 LEU A N 1
ATOM 495 C CA . LEU A 1 63 ? -8.328 -11.227 -16.734 1 89.56 63 LEU A CA 1
ATOM 496 C C . LEU A 1 63 ? -7.844 -11.594 -18.141 1 89.56 63 LEU A C 1
ATOM 498 O O . LEU A 1 63 ? -8.641 -11.977 -19 1 89.56 63 LEU A O 1
ATOM 502 N N . PRO A 1 64 ? -6.523 -11.523 -18.328 1 95.31 64 PRO A N 1
ATOM 503 C CA . PRO A 1 64 ? -6.051 -11.93 -19.656 1 95.31 64 PRO A CA 1
ATOM 504 C C . PRO A 1 64 ? -6.18 -13.43 -19.906 1 95.31 64 PRO A C 1
ATOM 506 O O . PRO A 1 64 ? -6.137 -14.219 -18.953 1 95.31 64 PRO A O 1
ATOM 509 N N . ASN A 1 65 ? -6.316 -13.773 -21.188 1 96.12 65 ASN A N 1
ATOM 510 C CA . ASN A 1 65 ? -6.332 -15.195 -21.5 1 96.12 65 ASN A CA 1
ATOM 511 C C . ASN A 1 65 ? -4.918 -15.742 -21.688 1 96.12 65 ASN A C 1
ATOM 513 O O . ASN A 1 65 ? -3.959 -14.977 -21.766 1 96.12 65 ASN A O 1
ATOM 517 N N . ILE A 1 66 ? -4.809 -17.062 -21.734 1 97.31 66 ILE A N 1
ATOM 518 C CA . ILE A 1 66 ? -3.496 -17.688 -21.781 1 97.31 66 ILE A CA 1
ATOM 519 C C . ILE A 1 66 ? -3.104 -17.969 -23.234 1 97.31 66 ILE A C 1
ATOM 521 O O . ILE A 1 66 ? -2.145 -18.688 -23.5 1 97.31 66 ILE A O 1
ATOM 525 N N . THR A 1 67 ? -3.852 -17.469 -24.234 1 97.25 67 THR A N 1
ATOM 526 C CA . THR A 1 67 ? -3.602 -17.812 -25.641 1 97.25 67 THR A CA 1
ATOM 527 C C . THR A 1 67 ? -3.236 -16.578 -26.438 1 97.25 67 THR A C 1
ATOM 529 O O . THR A 1 67 ? -3.115 -16.641 -27.672 1 97.25 67 THR A O 1
ATOM 532 N N . THR A 1 68 ? -3.156 -15.461 -25.828 1 97.81 68 THR A N 1
ATOM 533 C CA . THR A 1 68 ? -2.861 -14.203 -26.516 1 97.81 68 THR A CA 1
ATOM 534 C C . THR A 1 68 ? -1.489 -13.68 -26.094 1 97.81 68 THR A C 1
ATOM 536 O O . THR A 1 68 ? -1.151 -13.672 -24.922 1 97.81 68 THR A O 1
ATOM 539 N N . PRO A 1 69 ? -0.663 -13.258 -27.062 1 98 69 PRO A N 1
ATOM 540 C CA . PRO A 1 69 ? 0.637 -12.688 -26.703 1 98 69 PRO A CA 1
ATOM 541 C C . PRO A 1 69 ? 0.514 -11.461 -25.797 1 98 69 PRO A C 1
ATOM 543 O O . PRO A 1 69 ? -0.456 -10.703 -25.906 1 98 69 PRO A O 1
ATOM 546 N N . ILE A 1 70 ? 1.578 -11.289 -24.953 1 98.56 70 ILE A N 1
ATOM 547 C CA . ILE A 1 70 ? 1.608 -10.219 -23.969 1 98.56 70 ILE A CA 1
ATOM 548 C C . ILE A 1 70 ? 2.734 -9.242 -24.297 1 98.56 70 ILE A C 1
ATOM 550 O O . ILE A 1 70 ? 3.838 -9.656 -24.656 1 98.56 70 ILE A O 1
ATOM 554 N N . GLU A 1 71 ? 2.438 -8.016 -24.203 1 98.62 71 GLU A N 1
ATOM 555 C CA . GLU A 1 71 ? 3.441 -6.953 -24.25 1 98.62 71 GLU A CA 1
ATOM 556 C C . GLU A 1 71 ? 3.447 -6.156 -22.938 1 98.62 71 GLU A C 1
ATOM 558 O O . GLU A 1 71 ? 2.389 -5.859 -22.391 1 98.62 71 GLU A O 1
ATOM 563 N N . VAL A 1 72 ? 4.66 -5.855 -22.406 1 98.75 72 VAL A N 1
ATOM 564 C CA . VAL A 1 72 ? 4.805 -4.988 -21.25 1 98.75 72 VAL A CA 1
ATOM 565 C C . VAL A 1 72 ? 5.629 -3.756 -21.609 1 98.75 72 VAL A C 1
ATOM 567 O O . VAL A 1 72 ? 6.738 -3.879 -22.125 1 98.75 72 VAL A O 1
ATOM 570 N N . THR A 1 73 ? 5.09 -2.619 -21.453 1 98.69 73 THR A N 1
ATOM 571 C CA . THR A 1 73 ? 5.816 -1.371 -21.641 1 98.69 73 THR A CA 1
ATOM 572 C C . THR A 1 73 ? 6.195 -0.748 -20.297 1 98.69 73 THR A C 1
ATOM 574 O O . THR A 1 73 ? 5.551 -1.014 -19.281 1 98.69 73 THR A O 1
ATOM 577 N N . THR A 1 74 ? 7.301 0.006 -20.266 1 98.69 74 THR A N 1
ATOM 578 C CA . THR A 1 74 ? 7.707 0.697 -19.047 1 98.69 74 THR A CA 1
ATOM 579 C C . THR A 1 74 ? 7.992 2.17 -19.328 1 98.69 74 THR A C 1
ATOM 581 O O . THR A 1 74 ? 8.289 2.543 -20.469 1 98.69 74 THR A O 1
ATOM 584 N N . LYS A 1 75 ? 7.809 2.936 -18.344 1 98.31 75 LYS A N 1
ATOM 585 C CA . LYS A 1 75 ? 8.141 4.355 -18.359 1 98.31 75 LYS A CA 1
ATOM 586 C C . LYS A 1 75 ? 8.852 4.766 -17.078 1 98.31 75 LYS A C 1
ATOM 588 O O . LYS A 1 75 ? 8.352 4.512 -15.977 1 98.31 75 LYS A O 1
ATOM 593 N N . LEU A 1 76 ? 10.031 5.328 -17.234 1 98.06 76 LEU A N 1
ATOM 594 C CA . LEU A 1 76 ? 10.719 5.938 -16.094 1 98.06 76 LEU A CA 1
ATOM 595 C C . LEU A 1 76 ? 10.133 7.309 -15.781 1 98.06 76 LEU A C 1
ATOM 597 O O . LEU A 1 76 ? 10.484 8.305 -16.422 1 98.06 76 LEU A O 1
ATOM 601 N N . VAL A 1 77 ? 9.281 7.43 -14.805 1 96.69 77 VAL A N 1
ATOM 602 C CA . VAL A 1 77 ? 8.5 8.617 -14.469 1 96.69 77 VAL A CA 1
ATOM 603 C C . VAL A 1 77 ? 9.367 9.602 -13.695 1 96.69 77 VAL A C 1
ATOM 605 O O . VAL A 1 77 ? 9.227 10.82 -13.859 1 96.69 77 VAL A O 1
ATOM 608 N N . ARG A 1 78 ? 10.148 9.117 -12.805 1 96.62 78 ARG A N 1
ATOM 609 C CA . ARG A 1 78 ? 11.094 9.875 -11.992 1 96.62 78 ARG A CA 1
ATOM 610 C C . ARG A 1 78 ? 12.461 9.195 -11.969 1 96.62 78 ARG A C 1
ATOM 612 O O . ARG A 1 78 ? 12.57 8.023 -11.602 1 96.62 78 ARG A O 1
ATOM 619 N N . ASP A 1 79 ? 13.414 9.945 -12.367 1 96.38 79 ASP A N 1
ATOM 620 C CA . ASP A 1 79 ? 14.789 9.453 -12.359 1 96.38 79 ASP A 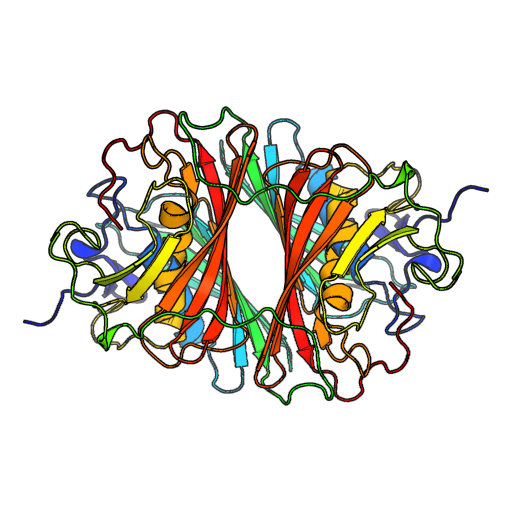CA 1
ATOM 621 C C . ASP A 1 79 ? 15.656 10.266 -11.398 1 96.38 79 ASP A C 1
ATOM 623 O O . ASP A 1 79 ? 16.578 10.969 -11.836 1 96.38 79 ASP A O 1
ATOM 627 N N . GLY A 1 80 ? 15.359 10.109 -10.125 1 95.62 80 GLY A N 1
ATOM 628 C CA . GLY A 1 80 ? 16.109 10.844 -9.125 1 95.62 80 GLY A CA 1
ATOM 629 C C . GLY A 1 80 ? 17.312 10.094 -8.602 1 95.62 80 GLY A C 1
ATOM 630 O O . GLY A 1 80 ? 17.469 8.898 -8.875 1 95.62 80 GLY A O 1
ATOM 631 N N . MET A 1 81 ? 18.109 10.844 -7.84 1 95.19 81 MET A N 1
ATOM 632 C CA . MET A 1 81 ? 19.312 10.266 -7.258 1 95.19 81 MET A CA 1
ATOM 633 C C . MET A 1 81 ? 18.969 9.211 -6.215 1 95.19 81 MET A C 1
ATOM 635 O O . MET A 1 81 ? 19.609 8.164 -6.141 1 95.19 81 MET A O 1
ATOM 639 N N . ARG A 1 82 ? 17.859 9.461 -5.449 1 96.19 82 ARG A N 1
ATOM 640 C CA . ARG A 1 82 ? 17.547 8.555 -4.348 1 96.19 82 ARG A CA 1
ATOM 641 C C . ARG A 1 82 ? 16.234 7.832 -4.586 1 96.19 82 ARG A C 1
ATOM 643 O O . ARG A 1 82 ? 15.945 6.82 -3.941 1 96.19 82 ARG A O 1
ATOM 650 N N . ILE A 1 83 ? 15.414 8.469 -5.469 1 97.5 83 ILE A N 1
ATOM 651 C CA . ILE A 1 83 ? 14.086 7.914 -5.73 1 97.5 83 ILE A CA 1
ATOM 652 C C . ILE A 1 83 ? 13.883 7.762 -7.234 1 97.5 83 ILE A C 1
ATOM 654 O O . ILE A 1 83 ? 13.977 8.742 -7.984 1 97.5 83 ILE A O 1
ATOM 658 N N . LYS A 1 84 ? 13.625 6.582 -7.656 1 98.44 84 LYS A N 1
ATOM 659 C CA . LYS A 1 84 ? 13.117 6.332 -9.008 1 98.44 84 LYS A CA 1
ATOM 660 C C . LYS A 1 84 ? 11.688 5.801 -8.969 1 98.44 84 LYS A C 1
ATOM 662 O O . LYS A 1 84 ? 11.305 5.102 -8.031 1 98.44 84 LYS A O 1
ATOM 667 N N . LEU A 1 85 ? 10.938 6.188 -9.922 1 98.69 85 LEU A N 1
ATOM 668 C CA . LEU A 1 85 ? 9.594 5.66 -10.094 1 98.69 85 LEU A CA 1
ATOM 669 C C . LEU A 1 85 ? 9.391 5.141 -11.516 1 98.69 85 LEU A C 1
ATOM 671 O O . LEU A 1 85 ? 9.602 5.875 -12.484 1 98.69 85 LEU A O 1
ATOM 675 N N . ILE A 1 86 ? 9.008 3.887 -11.594 1 98.88 86 ILE A N 1
ATOM 676 C CA . ILE A 1 86 ? 8.742 3.246 -12.875 1 98.88 86 ILE A CA 1
ATOM 677 C C . ILE A 1 86 ? 7.266 2.883 -12.969 1 98.88 86 ILE A C 1
ATOM 679 O O . ILE A 1 86 ? 6.68 2.365 -12.016 1 98.88 86 ILE A O 1
ATOM 683 N N . GLU A 1 87 ? 6.695 3.184 -14.078 1 98.62 87 GLU A N 1
ATOM 684 C CA . GLU A 1 87 ? 5.387 2.648 -14.43 1 98.62 87 GLU A CA 1
ATOM 685 C C . GLU A 1 87 ? 5.5 1.564 -15.5 1 98.62 87 GLU A C 1
ATOM 687 O O . GLU A 1 87 ? 6.426 1.586 -16.312 1 98.62 87 GLU A O 1
ATOM 692 N N . ALA A 1 88 ? 4.652 0.611 -15.422 1 98.81 88 ALA A N 1
ATOM 693 C CA . ALA A 1 88 ? 4.586 -0.439 -16.438 1 98.81 88 ALA A CA 1
ATOM 694 C C . ALA A 1 88 ? 3.141 -0.782 -16.781 1 98.81 88 ALA A C 1
ATOM 696 O O . ALA A 1 88 ? 2.242 -0.611 -15.953 1 98.81 88 ALA A O 1
ATOM 697 N N . GLU A 1 89 ? 2.979 -1.187 -18 1 98.62 89 GLU A N 1
ATOM 698 C CA . GLU A 1 89 ? 1.646 -1.555 -18.453 1 98.62 89 GLU A CA 1
ATOM 699 C C . GLU A 1 89 ? 1.66 -2.914 -19.156 1 98.62 89 GLU A C 1
ATOM 701 O O . GLU A 1 89 ? 2.572 -3.211 -19.922 1 98.62 89 GLU A O 1
ATOM 706 N N . PHE A 1 90 ? 0.708 -3.721 -18.828 1 98.75 90 PHE A N 1
ATOM 707 C CA . PHE A 1 90 ? 0.528 -5.078 -19.328 1 98.75 90 PHE A CA 1
ATOM 708 C C . PHE A 1 90 ? -0.563 -5.125 -20.391 1 98.75 90 PHE A C 1
ATOM 710 O O . PHE A 1 90 ? -1.742 -4.93 -20.078 1 98.75 90 PHE A O 1
ATOM 717 N N . PHE A 1 91 ? -0.161 -5.449 -21.641 1 98.25 91 PHE A N 1
ATOM 718 C CA . PHE A 1 91 ? -1.105 -5.52 -22.75 1 98.25 91 PHE A CA 1
ATOM 719 C C . PHE A 1 91 ? -1.293 -6.961 -23.203 1 98.25 91 PHE A C 1
ATOM 721 O O . PHE A 1 91 ? -0.318 -7.695 -23.375 1 98.25 91 PHE A O 1
ATOM 728 N N . SER A 1 92 ? -2.453 -7.367 -23.328 1 97.62 92 SER A N 1
ATOM 729 C CA . SER A 1 92 ? -2.834 -8.602 -24.016 1 97.62 92 SER A CA 1
ATOM 730 C C . SER A 1 92 ? -3.723 -8.312 -25.219 1 97.62 92 SER A C 1
ATOM 732 O O . SER A 1 92 ? -4.801 -7.73 -25.078 1 97.62 92 SER A O 1
ATOM 734 N N . GLY A 1 93 ? -3.291 -8.664 -26.422 1 93.69 93 GLY A N 1
ATOM 735 C CA . GLY A 1 93 ? -4.043 -8.375 -27.625 1 93.69 93 GLY A CA 1
ATOM 736 C C . GLY A 1 93 ? -4.289 -6.891 -27.844 1 93.69 93 GLY A C 1
ATOM 737 O O . GLY A 1 93 ? -5.387 -6.488 -28.234 1 93.69 93 GLY A O 1
ATOM 738 N N . GLY A 1 94 ? -3.406 -6.082 -27.375 1 94.5 94 GLY A N 1
ATOM 739 C CA . GLY A 1 94 ? -3.512 -4.648 -27.578 1 94.5 94 GLY A CA 1
ATOM 740 C C . GLY A 1 94 ? -4.34 -3.945 -26.531 1 94.5 94 GLY A C 1
ATOM 741 O O . GLY A 1 94 ? -4.445 -2.717 -26.531 1 94.5 94 GLY A O 1
ATOM 742 N N . THR A 1 95 ? -4.891 -4.75 -25.656 1 95.56 95 THR A N 1
ATOM 743 C CA . THR A 1 95 ? -5.715 -4.188 -24.594 1 95.56 95 THR A CA 1
ATOM 744 C C . THR A 1 95 ? -4.938 -4.125 -23.281 1 95.56 95 THR A C 1
ATOM 746 O O . THR A 1 95 ? -4.309 -5.105 -22.891 1 95.56 95 THR A O 1
ATOM 749 N N . SER A 1 96 ? -4.945 -2.924 -22.641 1 96.81 96 SER A N 1
ATOM 750 C CA . SER A 1 96 ? -4.332 -2.797 -21.328 1 96.81 96 SER A CA 1
ATOM 751 C C . SER A 1 96 ? -5.121 -3.57 -20.281 1 96.81 96 SER A C 1
ATOM 753 O O . SER A 1 96 ? -6.312 -3.326 -20.078 1 96.81 96 SER A O 1
ATOM 755 N N . MET A 1 97 ? -4.41 -4.516 -19.625 1 96.88 97 MET A N 1
ATOM 756 C CA . MET A 1 97 ? -5.113 -5.398 -18.703 1 96.88 97 MET A CA 1
ATOM 757 C C . MET A 1 97 ? -4.656 -5.156 -17.266 1 96.88 97 MET A C 1
ATOM 759 O O . MET A 1 97 ? -5.355 -5.508 -16.312 1 96.88 97 MET A O 1
ATOM 763 N N . ALA A 1 98 ? -3.479 -4.586 -17.078 1 98.31 98 ALA A N 1
ATOM 764 C CA . ALA A 1 98 ? -2.912 -4.289 -15.758 1 98.31 98 ALA A CA 1
ATOM 765 C C . ALA A 1 98 ? -1.86 -3.188 -15.852 1 98.31 98 ALA A C 1
ATOM 767 O O . ALA A 1 98 ? -1.33 -2.916 -16.938 1 98.31 98 ALA A O 1
ATOM 768 N N . ARG A 1 99 ? -1.636 -2.561 -14.789 1 98.44 99 ARG A N 1
ATOM 769 C CA . ARG A 1 99 ? -0.61 -1.526 -14.688 1 98.44 99 ARG A CA 1
ATOM 770 C C . ARG A 1 99 ? 0.137 -1.626 -13.359 1 98.44 99 ARG A C 1
ATOM 772 O O . ARG A 1 99 ? -0.427 -2.061 -12.352 1 98.44 99 ARG A O 1
ATOM 779 N N . ALA A 1 100 ? 1.397 -1.161 -13.383 1 98.81 100 ALA A N 1
ATOM 780 C CA . ALA A 1 100 ? 2.213 -1.205 -12.172 1 98.81 100 ALA A CA 1
ATOM 781 C C . ALA A 1 100 ? 2.934 0.121 -11.953 1 98.81 100 ALA A C 1
ATOM 783 O O . ALA A 1 100 ? 3.223 0.847 -12.906 1 98.81 100 ALA A O 1
ATOM 784 N N . SER A 1 101 ? 3.125 0.469 -10.758 1 98.81 101 SER A N 1
ATOM 785 C CA . SER A 1 101 ? 4.059 1.497 -10.312 1 98.81 101 SER A CA 1
ATOM 786 C C . SER A 1 101 ? 5.062 0.932 -9.312 1 98.81 101 SER A C 1
ATOM 788 O O . SER A 1 101 ? 4.68 0.305 -8.328 1 98.81 101 SER A O 1
ATOM 790 N N . CYS A 1 102 ? 6.305 1.109 -9.609 1 98.94 102 CYS A N 1
ATOM 791 C CA . CYS A 1 102 ? 7.375 0.593 -8.766 1 98.94 102 CYS A CA 1
ATOM 792 C C . CYS A 1 102 ? 8.312 1.713 -8.32 1 98.94 102 CYS A C 1
ATOM 794 O O . CYS A 1 102 ? 8.867 2.428 -9.156 1 98.94 102 CYS A O 1
ATOM 796 N N . GLN A 1 103 ? 8.477 1.894 -7.055 1 98.88 103 GLN A N 1
ATOM 797 C CA . GLN A 1 103 ? 9.414 2.865 -6.504 1 98.88 103 GLN A CA 1
ATOM 798 C C . GLN A 1 103 ? 10.727 2.195 -6.102 1 98.88 103 GLN A C 1
ATOM 800 O O . GLN A 1 103 ? 10.727 1.238 -5.324 1 98.88 103 GLN A O 1
ATOM 805 N N . LEU A 1 104 ? 11.812 2.627 -6.695 1 98.88 104 LEU A N 1
ATOM 806 C CA . LEU A 1 104 ? 13.156 2.209 -6.32 1 98.88 104 LEU A CA 1
ATOM 807 C C . LEU A 1 104 ? 13.812 3.246 -5.414 1 98.88 104 LEU A C 1
ATOM 809 O O . LEU A 1 104 ? 13.859 4.434 -5.75 1 98.88 104 LEU A O 1
ATOM 813 N N . LEU A 1 105 ? 14.297 2.797 -4.258 1 98.81 105 LEU A N 1
ATOM 814 C CA . LEU A 1 105 ? 14.969 3.697 -3.326 1 98.81 105 LEU A CA 1
ATOM 815 C C . LEU A 1 105 ? 16.438 3.336 -3.188 1 98.81 105 LEU A C 1
ATOM 817 O O . LEU A 1 105 ? 16.797 2.156 -3.129 1 98.81 105 LEU A O 1
ATOM 821 N N . ARG A 1 106 ? 17.281 4.289 -3.137 1 98.38 106 ARG A N 1
ATOM 822 C CA . ARG A 1 106 ? 18.719 4.086 -3.062 1 98.38 106 ARG A CA 1
ATOM 823 C C . ARG A 1 106 ? 19.125 3.51 -1.71 1 98.38 106 ARG A C 1
ATOM 825 O O . ARG A 1 106 ? 18.688 3.994 -0.666 1 98.38 106 ARG A O 1
ATOM 832 N N . ARG A 1 107 ? 19.969 2.516 -1.775 1 98.38 107 ARG A N 1
ATOM 833 C CA . ARG A 1 107 ? 20.562 1.961 -0.563 1 98.38 107 ARG A CA 1
ATOM 834 C C . ARG A 1 107 ? 21.578 2.926 0.038 1 98.38 107 ARG A C 1
ATOM 836 O O . ARG A 1 107 ? 22.375 3.531 -0.686 1 98.38 107 ARG A O 1
ATOM 843 N N . THR A 1 108 ? 21.5 3.045 1.321 1 97.5 108 THR A N 1
ATOM 844 C CA . THR A 1 108 ? 22.469 3.799 2.092 1 97.5 108 THR A CA 1
ATOM 845 C C . THR A 1 108 ? 22.781 3.096 3.41 1 97.5 108 THR A C 1
ATOM 847 O O . THR A 1 108 ? 23.125 1.912 3.424 1 97.5 108 THR A O 1
ATOM 850 N N . LYS A 1 109 ? 22.781 3.848 4.508 1 97.19 109 LYS A N 1
ATOM 851 C CA . LYS A 1 109 ? 22.906 3.326 5.867 1 97.19 109 LYS A CA 1
ATOM 852 C C . LYS A 1 109 ? 21.719 3.73 6.727 1 97.19 109 LYS A C 1
ATOM 854 O O . LYS A 1 109 ? 21.234 4.859 6.629 1 97.19 109 LYS A O 1
ATOM 859 N N . ASN A 1 110 ? 21.312 2.826 7.59 1 97.56 110 ASN A N 1
ATOM 860 C CA . ASN A 1 110 ? 20.203 3.146 8.484 1 97.56 110 ASN A CA 1
ATOM 861 C C . ASN A 1 110 ? 20.516 4.363 9.344 1 97.56 110 ASN A C 1
ATOM 863 O O . ASN A 1 110 ? 21.672 4.598 9.703 1 97.56 110 ASN A O 1
ATOM 867 N N . ALA A 1 111 ? 19.469 5.066 9.641 1 96 111 ALA A N 1
ATOM 868 C CA . ALA A 1 111 ? 19.609 6.172 10.586 1 96 111 ALA A CA 1
ATOM 869 C C . ALA A 1 111 ? 20.047 5.664 11.961 1 96 111 ALA A C 1
ATOM 871 O O . ALA A 1 111 ? 19.734 4.531 12.336 1 96 111 ALA A O 1
ATOM 872 N N . PRO A 1 112 ? 20.766 6.477 12.688 1 94.62 112 PRO A N 1
ATOM 873 C CA . PRO A 1 112 ? 21.172 6.051 14.031 1 94.62 112 PRO A CA 1
ATOM 874 C C . PRO A 1 112 ? 19.984 5.902 14.984 1 94.62 112 PRO A C 1
ATOM 876 O O . PRO A 1 112 ? 18.906 6.461 14.727 1 94.62 112 PRO A O 1
ATOM 879 N N . GLY A 1 113 ? 20.219 5.102 16.078 1 94.06 113 GLY A N 1
ATOM 880 C CA . GLY A 1 113 ? 19.219 4.934 17.109 1 94.06 113 GLY A CA 1
ATOM 881 C C . GLY A 1 113 ? 18.359 3.695 16.922 1 94.06 113 GLY A C 1
ATOM 882 O O . GLY A 1 113 ? 18.672 2.848 16.078 1 94.06 113 GLY A O 1
ATOM 883 N N . ASN A 1 114 ? 17.359 3.629 17.859 1 95.56 114 ASN A N 1
ATOM 884 C CA . ASN A 1 114 ? 16.438 2.502 17.844 1 95.56 114 ASN A CA 1
ATOM 885 C C . ASN A 1 114 ? 15.016 2.947 17.516 1 95.56 114 ASN A C 1
ATOM 887 O O . ASN A 1 114 ? 14.531 3.945 18.062 1 95.56 114 ASN A O 1
ATOM 891 N N . VAL A 1 115 ? 14.43 2.297 16.562 1 97 115 VAL A N 1
ATOM 892 C CA . VAL A 1 115 ? 13.016 2.482 16.25 1 97 115 VAL A CA 1
ATOM 893 C C . VAL A 1 115 ? 12.242 1.22 16.625 1 97 115 VAL A C 1
ATOM 895 O O . VAL A 1 115 ? 12.711 0.104 16.391 1 97 115 VAL A O 1
ATOM 898 N N . TRP A 1 116 ? 11.102 1.357 17.172 1 97.12 116 TRP A N 1
ATOM 899 C CA . TRP A 1 116 ? 10.312 0.21 17.609 1 97.12 116 TRP A CA 1
ATOM 900 C C . TRP A 1 116 ? 9.922 -0.664 16.422 1 97.12 116 TRP A C 1
ATOM 902 O O . TRP A 1 116 ? 9.539 -0.155 15.359 1 97.12 116 TRP A O 1
ATOM 912 N N . SER A 1 117 ? 9.984 -1.914 16.578 1 97.12 117 SER A N 1
ATOM 913 C CA . SER A 1 117 ? 9.492 -2.945 15.664 1 97.12 117 SER A CA 1
ATOM 914 C C . SER A 1 117 ? 8.82 -4.082 16.438 1 97.12 117 SER A C 1
ATOM 916 O O . SER A 1 117 ? 9.219 -4.395 17.562 1 97.12 117 SER A O 1
ATOM 918 N N . PRO A 1 118 ? 7.754 -4.613 15.836 1 95.75 118 PRO A N 1
ATOM 919 C CA . PRO A 1 118 ? 7.195 -5.781 16.516 1 95.75 118 PRO A CA 1
ATOM 920 C C . PRO A 1 118 ? 8.156 -6.969 16.531 1 95.75 118 PRO A C 1
ATOM 922 O O . PRO A 1 118 ? 9.094 -7.02 15.742 1 95.75 118 PRO A O 1
ATOM 925 N N . PRO A 1 119 ? 7.953 -7.828 17.516 1 95.12 119 PRO A N 1
ATOM 926 C CA . PRO A 1 119 ? 8.805 -9.023 17.516 1 95.12 119 PRO A CA 1
ATOM 927 C C . PRO A 1 119 ? 8.703 -9.82 16.219 1 95.12 119 PRO A C 1
ATOM 929 O O . PRO A 1 119 ? 7.664 -9.812 15.562 1 95.12 119 PRO A O 1
ATOM 932 N N . ASN A 1 120 ? 9.789 -10.453 15.875 1 96.31 120 ASN A N 1
ATOM 933 C CA . ASN A 1 120 ? 9.773 -11.383 14.75 1 96.31 120 ASN A CA 1
ATOM 934 C C . ASN A 1 120 ? 8.859 -12.57 15.023 1 96.31 120 ASN A C 1
ATOM 936 O O . ASN A 1 120 ? 8.586 -12.906 16.188 1 96.31 120 ASN A O 1
ATOM 940 N N . TRP A 1 121 ? 8.344 -13.188 13.945 1 95.25 121 TRP A N 1
ATOM 941 C CA . TRP A 1 121 ? 7.551 -14.398 14.18 1 95.25 121 TRP A CA 1
ATOM 942 C C . TRP A 1 121 ? 8.438 -15.555 14.625 1 95.25 121 TRP A C 1
ATOM 944 O O . TRP A 1 121 ? 9.656 -15.539 14.391 1 95.25 121 TRP A O 1
ATOM 954 N N . LYS A 1 122 ? 7.906 -16.422 15.477 1 95.31 122 LYS A N 1
ATOM 955 C CA . LYS A 1 122 ? 8.57 -17.656 15.898 1 95.31 122 LYS A CA 1
ATOM 956 C C . LYS A 1 122 ? 7.973 -18.875 15.188 1 95.31 122 LYS A C 1
ATOM 958 O O . LYS A 1 122 ? 6.992 -19.453 15.656 1 95.31 122 LYS A O 1
ATOM 963 N N . VAL A 1 123 ? 8.594 -19.188 14.062 1 97.69 123 VAL A N 1
ATOM 964 C CA . VAL A 1 123 ? 8.086 -20.281 13.258 1 97.69 123 VAL A CA 1
ATOM 965 C C . VAL A 1 123 ? 9.25 -21.172 12.797 1 97.69 123 VAL A C 1
ATOM 967 O O . VAL A 1 123 ? 10.383 -20.703 12.672 1 97.69 123 VAL A O 1
ATOM 970 N N . PRO A 1 124 ? 9.039 -22.469 12.523 1 97.75 124 PRO A N 1
ATOM 971 C CA . PRO A 1 124 ? 10.094 -23.297 11.938 1 97.75 124 PRO A CA 1
ATOM 972 C C . PRO A 1 124 ? 10.445 -22.875 10.508 1 97.75 124 PRO A C 1
ATOM 974 O O . PRO A 1 124 ? 9.586 -22.375 9.781 1 97.75 124 PRO A O 1
ATOM 977 N N . PRO A 1 125 ? 11.742 -23.016 10.133 1 97.56 125 PRO A N 1
ATOM 978 C CA . PRO A 1 125 ? 12.062 -22.828 8.719 1 97.56 125 PRO A CA 1
ATOM 979 C C . PRO A 1 125 ? 11.336 -23.812 7.812 1 97.56 125 PRO A C 1
ATOM 981 O O . PRO A 1 125 ? 10.906 -24.875 8.273 1 97.56 125 PRO A O 1
ATOM 984 N N . PRO A 1 126 ? 11.172 -23.453 6.605 1 97.5 126 PRO A N 1
ATOM 985 C CA . PRO A 1 126 ? 10.438 -24.328 5.699 1 97.5 126 PRO A CA 1
ATOM 986 C C . PRO A 1 126 ? 11.031 -25.734 5.645 1 97.5 126 PRO A C 1
ATOM 988 O O . PRO A 1 126 ? 10.289 -26.719 5.488 1 97.5 126 PRO A O 1
ATOM 991 N N . SER A 1 127 ? 12.336 -25.906 5.746 1 97 127 SER A N 1
ATOM 992 C CA . SER A 1 127 ? 13 -27.203 5.664 1 97 127 SER A CA 1
ATOM 993 C C . SER A 1 127 ? 12.555 -28.125 6.789 1 97 127 SER A C 1
ATOM 995 O O . SER A 1 127 ? 12.648 -29.344 6.672 1 97 127 SER A O 1
ATOM 997 N N . ASP A 1 128 ? 12.055 -27.562 7.859 1 98 128 ASP A N 1
ATOM 998 C CA . ASP A 1 128 ? 11.688 -28.359 9.031 1 98 128 ASP A CA 1
ATOM 999 C C . ASP A 1 128 ? 10.203 -28.688 9.023 1 98 128 ASP A C 1
ATOM 1001 O O . ASP A 1 128 ? 9.703 -29.328 9.953 1 98 128 ASP A O 1
ATOM 1005 N N . ILE A 1 129 ? 9.461 -28.25 8.031 1 96.94 129 ILE A N 1
ATOM 1006 C CA . ILE A 1 129 ? 8.039 -28.531 7.906 1 96.94 129 ILE A CA 1
ATOM 1007 C C . ILE A 1 129 ? 7.801 -29.562 6.809 1 96.94 129 ILE A C 1
ATOM 1009 O O . ILE A 1 129 ? 8.227 -29.359 5.668 1 96.94 129 ILE A O 1
ATOM 1013 N N . PRO A 1 130 ? 7.148 -30.672 7.125 1 93.88 130 PRO A N 1
ATOM 1014 C CA . PRO A 1 130 ? 6.891 -31.688 6.102 1 93.88 130 PRO A CA 1
ATOM 1015 C C . PRO A 1 130 ? 6.09 -31.141 4.918 1 93.88 130 PRO A C 1
ATOM 1017 O O . PRO A 1 130 ? 5.223 -30.281 5.098 1 93.88 130 PRO A O 1
ATOM 1020 N N . LYS A 1 131 ? 6.391 -31.688 3.814 1 90.88 131 LYS A N 1
ATOM 1021 C CA . LYS A 1 131 ? 5.594 -31.359 2.633 1 90.88 131 LYS A CA 1
ATOM 1022 C C . LYS A 1 131 ? 4.141 -31.781 2.82 1 90.88 131 LYS A C 1
ATOM 1024 O O . LYS A 1 131 ? 3.865 -32.875 3.309 1 90.88 131 LYS A O 1
ATOM 1029 N N . PRO A 1 132 ? 3.33 -30.844 2.447 1 87.44 132 PRO A N 1
ATOM 1030 C CA . PRO A 1 132 ? 1.932 -31.266 2.564 1 87.44 132 PRO A CA 1
ATOM 1031 C C . PRO A 1 132 ? 1.59 -32.438 1.649 1 87.44 132 PRO A C 1
ATOM 1033 O O . PRO A 1 132 ? 2.111 -32.531 0.534 1 87.44 132 PRO A O 1
ATOM 1036 N N . ALA A 1 133 ? 0.621 -33.25 2.035 1 81.75 133 ALA A N 1
ATOM 1037 C CA . ALA A 1 133 ? 0.262 -34.469 1.315 1 81.75 133 ALA A CA 1
ATOM 1038 C C . ALA A 1 133 ? -0.804 -34.219 0.26 1 81.75 133 ALA A C 1
ATOM 1040 O O . ALA A 1 133 ? -0.957 -34.969 -0.694 1 81.75 133 ALA A O 1
ATOM 1041 N N . ASP A 1 134 ? -1.501 -33.125 0.424 1 81.44 134 ASP A N 1
ATOM 1042 C CA . ASP A 1 134 ? -2.586 -32.781 -0.496 1 81.44 134 ASP A CA 1
ATOM 1043 C C . ASP A 1 134 ? -2.045 -32.219 -1.806 1 81.44 134 ASP A C 1
ATOM 1045 O O . ASP A 1 134 ? -1.547 -31.094 -1.839 1 81.44 134 ASP A O 1
ATOM 1049 N N . PRO A 1 135 ? -2.164 -32.938 -2.898 1 75.44 135 PRO A N 1
ATOM 1050 C CA . PRO A 1 135 ? -1.598 -32.5 -4.172 1 75.44 135 PRO A CA 1
ATOM 1051 C C . PRO A 1 135 ? -2.301 -31.25 -4.723 1 75.44 135 PRO A C 1
ATOM 1053 O O . PRO A 1 135 ? -1.799 -30.609 -5.652 1 75.44 135 PRO A O 1
ATOM 1056 N N . ARG A 1 136 ? -3.463 -30.953 -4.191 1 77.38 136 ARG A N 1
ATOM 1057 C CA . ARG A 1 136 ? -4.223 -29.797 -4.688 1 77.38 136 ARG A CA 1
ATOM 1058 C C . ARG A 1 136 ? -3.576 -28.484 -4.262 1 77.38 136 ARG A C 1
ATOM 1060 O O . ARG A 1 136 ? -3.855 -27.438 -4.84 1 77.38 136 ARG A O 1
ATOM 1067 N N . LEU A 1 137 ? -2.682 -28.625 -3.268 1 78.75 137 LEU A N 1
ATOM 1068 C CA . LEU A 1 137 ? -2.006 -27.438 -2.783 1 78.75 137 LEU A CA 1
ATOM 1069 C C . LEU A 1 137 ? -1.112 -26.828 -3.867 1 78.75 137 LEU A C 1
ATOM 1071 O O . LEU A 1 137 ? -0.508 -27.562 -4.652 1 78.75 137 LEU A O 1
ATOM 1075 N N . GLY A 1 138 ? -1.204 -25.516 -3.896 1 82.88 138 GLY A N 1
ATOM 1076 C CA . GLY A 1 138 ? -0.458 -24.828 -4.941 1 82.88 138 GLY A CA 1
ATOM 1077 C C . GLY A 1 138 ? -1.071 -24.984 -6.316 1 82.88 138 GLY A C 1
ATOM 1078 O O . GLY A 1 138 ? -0.354 -25.047 -7.32 1 82.88 138 GLY A O 1
ATOM 1079 N N . MET A 1 139 ? -2.295 -25.234 -6.355 1 83.38 139 MET A N 1
ATOM 1080 C CA . MET A 1 139 ? -3.018 -25.484 -7.602 1 83.38 139 MET A CA 1
ATOM 1081 C C . MET A 1 139 ? -2.33 -26.578 -8.422 1 83.38 139 MET A C 1
ATOM 1083 O O . MET A 1 139 ? -2.023 -26.375 -9.594 1 83.38 139 MET A O 1
ATOM 1087 N N . ASN A 1 140 ? -2.123 -27.672 -7.777 1 81.19 140 ASN A N 1
ATOM 1088 C CA . ASN A 1 140 ? -1.548 -28.875 -8.367 1 81.19 140 ASN A CA 1
ATOM 1089 C C . ASN A 1 140 ? -0.09 -28.656 -8.766 1 81.19 140 ASN A C 1
ATOM 1091 O O . ASN A 1 140 ? 0.307 -29 -9.891 1 81.19 140 ASN A O 1
ATOM 1095 N N . GLY A 1 141 ? 0.611 -27.953 -7.938 1 83.62 141 GLY A N 1
ATOM 1096 C CA . GLY A 1 141 ? 2.061 -27.906 -8.047 1 83.62 141 GLY A CA 1
ATOM 1097 C C . GLY A 1 141 ? 2.57 -26.656 -8.742 1 83.62 141 GLY A C 1
ATOM 1098 O O . GLY A 1 141 ? 3.725 -26.609 -9.172 1 83.62 141 GLY A O 1
ATOM 1099 N N . LYS A 1 142 ? 1.741 -25.672 -8.922 1 90.69 142 LYS A N 1
ATOM 1100 C CA . LYS A 1 142 ? 2.227 -24.422 -9.508 1 90.69 142 LYS A CA 1
ATOM 1101 C C . LYS A 1 142 ? 3.225 -23.734 -8.586 1 90.69 142 LYS A C 1
ATOM 1103 O O . LYS A 1 142 ? 4.102 -23 -9.055 1 90.69 142 LYS A O 1
ATOM 1108 N N . TRP A 1 143 ? 3.037 -23.906 -7.312 1 93.56 143 TRP A N 1
ATOM 1109 C CA . TRP A 1 143 ? 3.936 -23.484 -6.242 1 93.56 143 TRP A CA 1
ATOM 1110 C C . TRP A 1 143 ? 3.904 -24.484 -5.086 1 93.56 143 TRP A C 1
ATOM 1112 O O . TRP A 1 143 ? 3.119 -25.438 -5.102 1 93.56 143 TRP A O 1
ATOM 1122 N N . GLU A 1 144 ? 4.797 -24.312 -4.219 1 93.94 144 GLU A N 1
ATOM 1123 C CA . GLU A 1 144 ? 4.785 -25.188 -3.045 1 93.94 144 GLU A CA 1
ATOM 1124 C C . GLU A 1 144 ? 4.551 -24.375 -1.77 1 93.94 144 GLU A C 1
ATOM 1126 O O . GLU A 1 144 ? 4.852 -23.188 -1.718 1 93.94 144 GLU A O 1
ATOM 1131 N N . THR A 1 145 ? 3.953 -25.016 -0.738 1 95 145 THR A N 1
ATOM 1132 C CA . THR A 1 145 ? 3.693 -24.375 0.548 1 95 145 THR A CA 1
ATOM 1133 C C . THR A 1 145 ? 4.195 -25.25 1.694 1 95 145 THR A C 1
ATOM 1135 O O . THR A 1 145 ? 4.41 -26.453 1.52 1 95 145 THR A O 1
ATOM 1138 N N . ARG A 1 146 ? 4.535 -24.641 2.766 1 96 146 ARG A N 1
ATOM 1139 C CA . ARG A 1 146 ? 4.727 -25.25 4.082 1 96 146 ARG A CA 1
ATOM 1140 C C . ARG A 1 146 ? 3.809 -24.594 5.113 1 96 146 ARG A C 1
ATOM 1142 O O . ARG A 1 146 ? 4.121 -23.531 5.656 1 96 146 ARG A O 1
ATOM 1149 N N . PRO A 1 147 ? 2.621 -25.234 5.375 1 94.69 147 PRO A N 1
ATOM 1150 C CA . PRO A 1 147 ? 1.688 -24.656 6.34 1 94.69 147 PRO A CA 1
ATOM 1151 C C . PRO A 1 147 ? 2.279 -24.562 7.746 1 94.69 147 PRO A C 1
ATOM 1153 O O . PRO A 1 147 ? 2.998 -25.469 8.18 1 94.69 147 PRO A O 1
ATOM 1156 N N . ILE A 1 148 ? 2.037 -23.531 8.461 1 96.62 148 ILE A N 1
ATOM 1157 C CA . ILE A 1 148 ? 2.545 -23.328 9.812 1 96.62 148 ILE A CA 1
ATOM 1158 C C . ILE A 1 148 ? 1.384 -23.328 10.812 1 96.62 148 ILE A C 1
ATOM 1160 O O . ILE A 1 148 ? 1.352 -24.156 11.734 1 96.62 148 ILE A O 1
ATOM 1164 N N . ILE A 1 149 ? 0.434 -22.469 10.68 1 95.88 149 ILE A N 1
ATOM 1165 C CA . ILE A 1 149 ? -0.75 -22.375 11.523 1 95.88 149 ILE A CA 1
ATOM 1166 C C . ILE A 1 149 ? -1.966 -22.016 10.672 1 95.88 149 ILE A C 1
ATOM 1168 O O . ILE A 1 149 ? -1.879 -21.156 9.781 1 95.88 149 ILE A O 1
ATOM 1172 N N . GLY A 1 150 ? -3.023 -22.75 10.867 1 93.75 150 GLY A N 1
ATOM 1173 C CA . GLY A 1 150 ? -4.25 -22.469 10.133 1 93.75 150 GLY A CA 1
ATOM 1174 C C . GLY A 1 150 ? -4.191 -22.922 8.688 1 93.75 150 GLY A C 1
ATOM 1175 O O . GLY A 1 150 ? -3.252 -23.625 8.289 1 93.75 150 GLY A O 1
ATOM 1176 N N . HIS A 1 151 ? -5.262 -22.625 7.973 1 90.19 151 HIS A N 1
ATOM 1177 C CA . HIS A 1 151 ? -5.398 -22.922 6.555 1 90.19 151 HIS A CA 1
ATOM 1178 C C . HIS A 1 151 ? -6.301 -21.922 5.855 1 90.19 151 HIS A C 1
ATOM 1180 O O . HIS A 1 151 ? -6.969 -21.109 6.516 1 90.19 151 HIS A O 1
ATOM 1186 N N . MET A 1 152 ? -6.27 -21.938 4.602 1 88.06 152 MET A N 1
ATOM 1187 C CA . MET A 1 152 ? -7.117 -21.016 3.838 1 88.06 152 MET A CA 1
ATOM 1188 C C . MET A 1 152 ? -8.578 -21.156 4.254 1 88.06 152 MET A C 1
ATOM 1190 O O . MET A 1 152 ? -9.125 -22.266 4.262 1 88.06 152 MET A O 1
ATOM 1194 N N . GLY A 1 153 ? -9.164 -20.078 4.715 1 89.31 153 GLY A N 1
ATOM 1195 C CA . GLY A 1 153 ? -10.57 -20.078 5.094 1 89.31 153 GLY A CA 1
ATOM 1196 C C . GLY A 1 153 ? -10.781 -20.328 6.574 1 89.31 153 GLY A C 1
ATOM 1197 O O . GLY A 1 153 ? -11.906 -20.219 7.074 1 89.31 153 GLY A O 1
ATOM 1198 N N . SER A 1 154 ? -9.773 -20.719 7.289 1 93.25 154 SER A N 1
ATOM 1199 C CA . SER A 1 154 ? -9.945 -20.891 8.727 1 93.25 154 SER A CA 1
ATOM 1200 C C . SER A 1 154 ? -10.188 -19.547 9.422 1 93.25 154 SER A C 1
ATOM 1202 O O . SER A 1 154 ? -9.727 -18.516 8.945 1 93.25 154 SER A O 1
ATOM 1204 N N . LEU A 1 155 ? -10.953 -19.578 10.523 1 94.94 155 LEU A N 1
ATOM 1205 C CA . LEU A 1 155 ? -11.297 -18.375 11.266 1 94.94 155 LEU A CA 1
ATOM 1206 C C . LEU A 1 155 ? -10.336 -18.156 12.43 1 94.94 155 LEU A C 1
ATOM 1208 O O . LEU A 1 155 ? -10.734 -18.234 13.594 1 94.94 155 LEU A O 1
ATOM 1212 N N . GLY A 1 156 ? -9.086 -17.953 12.219 1 95.19 156 GLY A N 1
ATOM 1213 C CA . GLY A 1 156 ? -8 -17.734 13.164 1 95.19 156 GLY A CA 1
ATOM 1214 C C . GLY A 1 156 ? -6.691 -17.375 12.492 1 95.19 156 GLY A C 1
ATOM 1215 O O . GLY A 1 156 ? -6.676 -16.984 11.32 1 95.19 156 GLY A O 1
ATOM 1216 N N . ALA A 1 157 ? -5.672 -17.469 13.281 1 94.69 157 ALA A N 1
ATOM 1217 C CA . ALA A 1 157 ? -4.34 -17.141 12.773 1 94.69 157 ALA A CA 1
ATOM 1218 C C . ALA A 1 157 ? -3.984 -18.016 11.57 1 94.69 157 ALA A C 1
ATOM 1220 O O . ALA A 1 157 ? -4.277 -19.203 11.555 1 94.69 157 ALA A O 1
ATOM 1221 N N . ARG A 1 158 ? -3.373 -17.375 10.57 1 97.06 158 ARG A N 1
ATOM 1222 C CA . ARG A 1 158 ? -2.912 -18.078 9.375 1 97.06 158 ARG A CA 1
ATOM 1223 C C . ARG A 1 158 ? -1.483 -17.688 9.023 1 97.06 158 ARG A C 1
ATOM 1225 O O . ARG A 1 158 ? -1.195 -16.5 8.82 1 97.06 158 ARG A O 1
ATOM 1232 N N . ARG A 1 159 ? -0.63 -18.688 8.977 1 97.88 159 ARG A N 1
ATOM 1233 C CA . ARG A 1 159 ? 0.767 -18.531 8.594 1 97.88 159 ARG A CA 1
ATOM 1234 C C . ARG A 1 159 ? 1.22 -19.656 7.68 1 97.88 159 ARG A C 1
ATOM 1236 O O . ARG A 1 159 ? 0.846 -20.812 7.891 1 97.88 159 ARG A O 1
ATOM 1243 N N . LEU A 1 160 ? 1.972 -19.328 6.723 1 96.44 160 LEU A N 1
ATOM 1244 C CA . LEU A 1 160 ? 2.562 -20.375 5.898 1 96.44 160 LEU A CA 1
ATOM 1245 C C . LEU A 1 160 ? 3.758 -19.844 5.117 1 96.44 160 LEU A C 1
ATOM 1247 O O . LEU A 1 160 ? 3.914 -18.625 4.961 1 96.44 160 LEU A O 1
ATOM 1251 N N . TRP A 1 161 ? 4.648 -20.766 4.68 1 97.44 161 TRP A N 1
ATOM 1252 C CA . TRP A 1 161 ? 5.672 -20.5 3.678 1 97.44 161 TRP A CA 1
ATOM 1253 C C . TRP A 1 161 ? 5.168 -20.828 2.277 1 97.44 161 TRP A C 1
ATOM 1255 O O . TRP A 1 161 ? 4.469 -21.828 2.078 1 97.44 161 TRP A O 1
ATOM 1265 N N . MET A 1 162 ? 5.488 -20.016 1.371 1 96.69 162 MET A N 1
ATOM 1266 C CA . MET A 1 162 ? 5.199 -20.266 -0.038 1 96.69 162 MET A CA 1
ATOM 1267 C C . MET A 1 162 ? 6.434 -20.016 -0.898 1 96.69 162 MET A C 1
ATOM 1269 O O . MET A 1 162 ? 7.203 -19.094 -0.641 1 96.69 162 MET A O 1
ATOM 1273 N N . SER A 1 163 ? 6.605 -20.844 -1.916 1 96 163 SER A N 1
ATOM 1274 C CA . SER A 1 163 ? 7.727 -20.656 -2.832 1 96 163 SER A CA 1
ATOM 1275 C C . SER A 1 163 ? 7.324 -20.984 -4.27 1 96 163 SER A C 1
ATOM 1277 O O . SER A 1 163 ? 6.625 -21.969 -4.52 1 96 163 SER A O 1
ATOM 1279 N N . GLU A 1 164 ? 7.773 -20.094 -5.156 1 95.69 164 GLU A N 1
ATOM 1280 C CA . GLU A 1 164 ? 7.668 -20.406 -6.578 1 95.69 164 GLU A CA 1
ATOM 1281 C C . GLU A 1 164 ? 8.609 -21.547 -6.969 1 95.69 164 GLU A C 1
ATOM 1283 O O . GLU A 1 164 ? 9.758 -21.578 -6.527 1 95.69 164 GLU A O 1
ATOM 1288 N N . VAL A 1 165 ? 8.094 -22.438 -7.793 1 94.06 165 VAL A N 1
ATOM 1289 C CA . VAL A 1 165 ? 8.906 -23.594 -8.164 1 94.06 165 VAL A CA 1
ATOM 1290 C C . VAL A 1 165 ? 9.086 -23.625 -9.68 1 94.06 165 VAL A C 1
ATOM 1292 O O . VAL A 1 165 ? 9.719 -24.547 -10.219 1 94.06 165 VAL A O 1
ATOM 1295 N N . ARG A 1 166 ? 8.516 -22.75 -10.375 1 96.25 166 ARG A N 1
ATOM 1296 C CA . ARG A 1 166 ? 8.625 -22.625 -11.828 1 96.25 166 ARG A CA 1
ATOM 1297 C C . ARG A 1 166 ? 9.328 -21.328 -12.219 1 96.25 166 ARG A C 1
ATOM 1299 O O . ARG A 1 166 ? 9.25 -20.344 -11.5 1 96.25 166 ARG A O 1
ATOM 1306 N N . GLU A 1 167 ? 9.93 -21.438 -13.383 1 97.44 167 GLU A N 1
ATOM 1307 C CA . GLU A 1 167 ? 10.414 -20.188 -13.945 1 97.44 167 GLU A CA 1
ATOM 1308 C C . GLU A 1 167 ? 9.258 -19.312 -14.406 1 97.44 167 GLU A C 1
ATOM 1310 O O . GLU A 1 167 ? 8.227 -19.812 -14.852 1 97.44 167 GLU A O 1
ATOM 1315 N N . LEU A 1 168 ? 9.461 -18.031 -14.203 1 98.38 168 LEU A N 1
ATOM 1316 C CA . LEU A 1 168 ? 8.469 -17.109 -14.758 1 98.38 168 LEU A CA 1
ATOM 1317 C C . LEU A 1 168 ? 8.602 -17.016 -16.266 1 98.38 168 LEU A C 1
ATOM 1319 O O . LEU A 1 168 ? 7.629 -17.234 -17 1 98.38 168 LEU A O 1
ATOM 1323 N N . VAL A 1 169 ? 9.742 -16.672 -16.719 1 98.69 169 VAL A N 1
ATOM 1324 C CA . VAL A 1 169 ? 10.102 -16.641 -18.125 1 98.69 169 VAL A CA 1
ATOM 1325 C C . VAL A 1 169 ? 11.117 -17.75 -18.422 1 98.69 169 VAL A C 1
ATOM 1327 O O . VAL A 1 169 ? 12.102 -17.906 -17.688 1 98.69 169 VAL A O 1
ATOM 1330 N N . GLU A 1 170 ? 10.898 -18.453 -19.484 1 98.44 170 GLU A N 1
ATOM 1331 C CA . GLU A 1 170 ? 11.75 -19.594 -19.844 1 98.44 170 GLU A CA 1
ATOM 1332 C C . GLU A 1 170 ? 13.219 -19.188 -19.875 1 98.44 170 GLU A C 1
ATOM 1334 O O . GLU A 1 170 ? 13.594 -18.219 -20.547 1 98.44 170 GLU A O 1
ATOM 1339 N N . GLY A 1 171 ? 14 -19.969 -19.094 1 97.75 171 GLY A N 1
ATOM 1340 C CA . GLY A 1 171 ? 15.445 -19.828 -19.188 1 97.75 171 GLY A CA 1
ATOM 1341 C C . GLY A 1 171 ? 16 -18.75 -18.266 1 97.75 171 GLY A C 1
ATOM 1342 O O . GLY A 1 171 ? 17.203 -18.516 -18.25 1 97.75 171 GLY A O 1
ATOM 1343 N N . VAL A 1 172 ? 15.172 -18.109 -17.562 1 97.69 172 VAL A N 1
ATOM 1344 C CA . VAL A 1 172 ? 15.633 -17.031 -16.688 1 97.69 172 VAL A CA 1
ATOM 1345 C C . VAL A 1 172 ? 15.312 -17.359 -15.234 1 97.69 172 VAL A C 1
ATOM 1347 O O . VAL A 1 172 ? 14.141 -17.391 -14.844 1 97.69 172 VAL A O 1
ATOM 1350 N N . PRO A 1 173 ? 16.328 -17.625 -14.445 1 96.5 173 PRO A N 1
ATOM 1351 C CA . PRO A 1 173 ? 16.047 -17.828 -13.023 1 96.5 173 PRO A CA 1
ATOM 1352 C C . PRO A 1 173 ? 15.359 -16.625 -12.375 1 96.5 173 PRO A C 1
ATOM 1354 O O . PRO A 1 173 ? 15.703 -15.477 -12.68 1 96.5 173 PRO A O 1
ATOM 1357 N N . MET A 1 174 ? 14.414 -16.859 -11.492 1 97.06 174 MET A N 1
ATOM 1358 C CA . MET A 1 174 ? 13.734 -15.758 -10.805 1 97.06 174 MET A CA 1
ATOM 1359 C C . MET A 1 174 ? 14.688 -15.055 -9.836 1 97.06 174 MET A C 1
ATOM 1361 O O . MET A 1 174 ? 15.383 -15.711 -9.062 1 97.06 174 MET A O 1
ATOM 1365 N N . THR A 1 175 ? 14.766 -13.75 -9.945 1 97.88 175 THR A N 1
ATOM 1366 C CA . THR A 1 175 ? 15.484 -12.961 -8.945 1 97.88 175 THR A CA 1
ATOM 1367 C C . THR A 1 175 ? 14.688 -12.906 -7.641 1 97.88 175 THR A C 1
ATOM 1369 O O . THR A 1 175 ? 13.5 -13.227 -7.613 1 97.88 175 THR A O 1
ATOM 1372 N N . PRO A 1 176 ? 15.336 -12.477 -6.508 1 98.06 176 PRO A N 1
ATOM 1373 C CA . PRO A 1 176 ? 14.594 -12.312 -5.254 1 98.06 176 PRO A CA 1
ATOM 1374 C C . PRO A 1 176 ? 13.375 -11.398 -5.402 1 98.06 176 PRO A C 1
ATOM 1376 O O . PRO A 1 176 ? 12.312 -11.688 -4.844 1 98.06 176 PRO A O 1
ATOM 1379 N N . PHE A 1 177 ? 13.516 -10.359 -6.168 1 98.81 177 PHE A N 1
ATOM 1380 C CA . PHE A 1 177 ? 12.414 -9.43 -6.371 1 98.81 177 PHE A CA 1
ATOM 1381 C C . PHE A 1 177 ? 11.273 -10.094 -7.129 1 98.81 177 PHE A C 1
ATOM 1383 O O . PHE A 1 177 ? 10.109 -9.969 -6.742 1 98.81 177 PHE A O 1
ATOM 1390 N N . VAL A 1 178 ? 11.523 -10.789 -8.164 1 98.56 178 VAL A N 1
ATOM 1391 C CA . VAL A 1 178 ? 10.508 -11.445 -8.977 1 98.56 178 VAL A CA 1
ATOM 1392 C C . VAL A 1 178 ? 9.828 -12.539 -8.164 1 98.56 178 VAL A C 1
ATOM 1394 O O . VAL A 1 178 ? 8.617 -12.75 -8.289 1 98.56 178 VAL A O 1
ATOM 1397 N N . HIS A 1 179 ? 10.609 -13.234 -7.25 1 98.06 179 HIS A N 1
ATOM 1398 C CA . HIS A 1 179 ? 10.031 -14.25 -6.383 1 98.06 179 HIS A CA 1
ATOM 1399 C C . HIS A 1 179 ? 8.945 -13.656 -5.484 1 98.06 179 HIS A C 1
ATOM 1401 O O . HIS A 1 179 ? 7.824 -14.164 -5.441 1 98.06 179 HIS A O 1
ATOM 1407 N N . VAL A 1 180 ? 9.281 -12.578 -4.828 1 98.56 180 VAL A N 1
ATOM 1408 C CA . VAL A 1 180 ? 8.344 -12.016 -3.861 1 98.56 180 VAL A CA 1
ATOM 1409 C C . VAL A 1 180 ? 7.199 -11.32 -4.594 1 98.56 180 VAL A C 1
ATOM 1411 O O . VAL A 1 180 ? 6.047 -11.375 -4.16 1 98.56 180 VAL A O 1
ATOM 1414 N N . ALA A 1 181 ? 7.445 -10.703 -5.738 1 98.75 181 ALA A N 1
ATOM 1415 C CA . ALA A 1 181 ? 6.387 -10.047 -6.512 1 98.75 181 ALA A CA 1
ATOM 1416 C C . ALA A 1 181 ? 5.375 -11.07 -7.023 1 98.75 181 ALA A C 1
ATOM 1418 O O . ALA A 1 181 ? 4.164 -10.844 -6.934 1 98.75 181 ALA A O 1
ATOM 1419 N N . THR A 1 182 ? 5.867 -12.18 -7.523 1 98.25 182 THR A N 1
ATOM 1420 C CA . THR A 1 182 ? 4.984 -13.234 -8.023 1 98.25 182 THR A CA 1
ATOM 1421 C C . THR A 1 182 ? 4.164 -13.836 -6.883 1 98.25 182 THR A C 1
ATOM 1423 O O . THR A 1 182 ? 2.947 -14 -7.008 1 98.25 182 THR A O 1
ATOM 1426 N N . GLY A 1 183 ? 4.789 -14.055 -5.781 1 97.62 183 GLY A N 1
ATOM 1427 C CA . GLY A 1 183 ? 4.137 -14.703 -4.656 1 97.62 183 GLY A CA 1
ATOM 1428 C C . GLY A 1 183 ? 3.186 -13.789 -3.908 1 97.62 183 GLY A C 1
ATOM 1429 O O . GLY A 1 183 ? 2.293 -14.258 -3.199 1 97.62 183 GLY A O 1
ATOM 1430 N N . ALA A 1 184 ? 3.342 -12.461 -4.066 1 96.88 184 ALA A N 1
ATOM 1431 C CA . ALA A 1 184 ? 2.672 -11.484 -3.219 1 96.88 184 ALA A CA 1
ATOM 1432 C C . ALA A 1 184 ? 1.156 -11.562 -3.381 1 96.88 184 ALA A C 1
ATOM 1434 O O . ALA A 1 184 ? 0.409 -11.258 -2.447 1 96.88 184 ALA A O 1
ATOM 1435 N N . ASP A 1 185 ? 0.71 -11.992 -4.508 1 96.44 185 ASP A N 1
ATOM 1436 C CA . ASP A 1 185 ? -0.717 -12.109 -4.789 1 96.44 185 ASP A CA 1
ATOM 1437 C C . ASP A 1 185 ? -1.377 -13.133 -3.871 1 96.44 185 ASP A C 1
ATOM 1439 O O . ASP A 1 185 ? -2.6 -13.141 -3.719 1 96.44 185 ASP A O 1
ATOM 1443 N N . PHE A 1 186 ? -0.596 -14.023 -3.297 1 96.5 186 PHE A N 1
ATOM 1444 C CA . PHE A 1 186 ? -1.093 -15.047 -2.389 1 96.5 186 PHE A CA 1
ATOM 1445 C C . PHE A 1 186 ? -1.782 -14.414 -1.184 1 96.5 186 PHE A C 1
ATOM 1447 O O . PHE A 1 186 ? -2.627 -15.047 -0.545 1 96.5 186 PHE A O 1
ATOM 1454 N N . ALA A 1 187 ? -1.481 -13.164 -0.902 1 97.81 187 ALA A N 1
ATOM 1455 C CA . ALA A 1 187 ? -2.131 -12.445 0.19 1 97.81 187 ALA A CA 1
ATOM 1456 C C . ALA A 1 187 ? -3.639 -12.375 -0.023 1 97.81 187 ALA A C 1
ATOM 1458 O O . ALA A 1 187 ? -4.41 -12.383 0.94 1 97.81 187 ALA A O 1
ATOM 1459 N N . SER A 1 188 ? -4.07 -12.352 -1.275 1 96.94 188 SER A N 1
ATOM 1460 C CA . SER A 1 188 ? -5.488 -12.164 -1.58 1 96.94 188 SER A CA 1
ATOM 1461 C C . SER A 1 188 ? -6.312 -13.367 -1.133 1 96.94 188 SER A C 1
ATOM 1463 O O . SER A 1 188 ? -7.137 -13.258 -0.223 1 96.94 188 SER A O 1
ATOM 1465 N N . PRO A 1 189 ? -6.074 -14.555 -1.692 1 95.12 189 PRO A N 1
ATOM 1466 C CA . PRO A 1 189 ? -6.891 -15.672 -1.21 1 95.12 189 PRO A CA 1
ATOM 1467 C C . PRO A 1 189 ? -6.637 -15.992 0.261 1 95.12 189 PRO A C 1
ATOM 1469 O O . PRO A 1 189 ? -7.551 -16.438 0.966 1 95.12 189 PRO A O 1
ATOM 1472 N N . PHE A 1 190 ? -5.422 -15.758 0.734 1 96.69 190 PHE A N 1
ATOM 1473 C CA . PHE A 1 190 ? -5.062 -16.109 2.104 1 96.69 190 PHE A CA 1
ATOM 1474 C C . PHE A 1 190 ? -5.809 -15.234 3.102 1 96.69 190 PHE A C 1
ATOM 1476 O O . PHE A 1 190 ? -6.312 -15.727 4.113 1 96.69 190 PHE A O 1
ATOM 1483 N N . ALA A 1 191 ? -5.992 -13.984 2.809 1 97.88 191 ALA A N 1
ATOM 1484 C CA . ALA A 1 191 ? -6.668 -13.062 3.713 1 97.88 191 ALA A CA 1
ATOM 1485 C C . ALA A 1 191 ? -8.172 -13.039 3.453 1 97.88 191 ALA A C 1
ATOM 1487 O O . ALA A 1 191 ? -8.961 -12.852 4.379 1 97.88 191 ALA A O 1
ATOM 1488 N N . ASN A 1 192 ? -8.625 -13.289 2.23 1 97.19 192 ASN A N 1
ATOM 1489 C CA . ASN A 1 192 ? -10.008 -13.07 1.843 1 97.19 192 ASN A CA 1
ATOM 1490 C C . ASN A 1 192 ? -10.852 -14.336 2.018 1 97.19 192 ASN A C 1
ATOM 1492 O O . ASN A 1 192 ? -12.078 -14.266 2.057 1 97.19 192 ASN A O 1
ATOM 1496 N N . ALA A 1 193 ? -10.219 -15.484 2.057 1 95.38 193 ALA A N 1
ATOM 1497 C CA . ALA A 1 193 ? -10.992 -16.719 2.17 1 95.38 193 ALA A CA 1
ATOM 1498 C C . ALA A 1 193 ? -11.648 -16.828 3.543 1 95.38 193 ALA A C 1
ATOM 1500 O O . ALA A 1 193 ? -11.016 -16.531 4.562 1 95.38 193 ALA A O 1
ATOM 1501 N N . GLY A 1 194 ? -12.891 -17.219 3.49 1 94.38 194 GLY A N 1
ATOM 1502 C CA . GLY A 1 194 ? -13.648 -17.453 4.707 1 94.38 194 GLY A CA 1
ATOM 1503 C C . GLY A 1 194 ? -14.219 -18.859 4.793 1 94.38 194 GLY A C 1
ATOM 1504 O O . GLY A 1 194 ? -13.789 -19.75 4.066 1 94.38 194 GLY A O 1
ATOM 1505 N N . ASP A 1 195 ? -15.141 -19.062 5.754 1 94.12 195 ASP A N 1
ATOM 1506 C CA . ASP A 1 195 ? -15.703 -20.375 6.043 1 94.12 195 ASP A CA 1
ATOM 1507 C C . ASP A 1 195 ? -16.625 -20.844 4.918 1 94.12 195 ASP A C 1
ATOM 1509 O O . ASP A 1 195 ? -17 -22.016 4.863 1 94.12 195 ASP A O 1
ATOM 1513 N N . GLN A 1 196 ? -16.922 -19.938 3.973 1 93.06 196 GLN A N 1
ATOM 1514 C CA . GLN A 1 196 ? -17.766 -20.312 2.836 1 93.06 196 GLN A CA 1
ATOM 1515 C C . GLN A 1 196 ? -17 -20.172 1.523 1 93.06 196 GLN A C 1
ATOM 1517 O O . GLN A 1 196 ? -17.594 -20.047 0.457 1 93.06 196 GLN A O 1
ATOM 1522 N N . GLY A 1 197 ? -15.648 -20.109 1.697 1 91.44 197 GLY A N 1
ATOM 1523 C CA . GLY A 1 197 ? -14.828 -20.078 0.502 1 91.44 197 GLY A CA 1
ATOM 1524 C C . GLY A 1 197 ? -14.281 -18.688 0.207 1 91.44 197 GLY A C 1
ATOM 1525 O O . GLY A 1 197 ? -14.148 -17.859 1.11 1 91.44 197 GLY A O 1
ATOM 1526 N N . LEU A 1 198 ? -13.875 -18.484 -1.044 1 93.38 198 LEU A N 1
ATOM 1527 C CA . LEU A 1 198 ? -13.281 -17.234 -1.473 1 93.38 198 LEU A CA 1
ATOM 1528 C C . LEU A 1 198 ? -14.328 -16.312 -2.09 1 93.38 198 LEU A C 1
ATOM 1530 O O . LEU A 1 198 ? -14.641 -16.438 -3.277 1 93.38 198 LEU A O 1
ATOM 1534 N N . GLY A 1 199 ? -14.75 -15.359 -1.305 1 93.81 199 GLY A N 1
ATOM 1535 C CA . GLY A 1 199 ? -15.867 -14.516 -1.708 1 93.81 199 GLY A CA 1
ATOM 1536 C C . GLY A 1 199 ? -15.438 -13.195 -2.301 1 93.81 199 GLY A C 1
ATOM 1537 O O . GLY A 1 199 ? -16.266 -12.375 -2.682 1 93.81 199 GLY A O 1
ATOM 1538 N N . TYR A 1 200 ? -14.148 -12.93 -2.352 1 95.88 200 TYR A N 1
ATOM 1539 C CA . TYR A 1 200 ? -13.617 -11.664 -2.85 1 95.88 200 TYR A CA 1
ATOM 1540 C C . TYR A 1 200 ? -12.539 -11.898 -3.898 1 95.88 200 TYR A C 1
ATOM 1542 O O . TYR A 1 200 ? -11.734 -12.828 -3.777 1 95.88 200 TYR A O 1
ATOM 1550 N N . ILE A 1 201 ? -12.484 -11.094 -4.902 1 94.75 201 ILE A N 1
ATOM 1551 C CA . ILE A 1 201 ? -11.422 -11.102 -5.902 1 94.75 201 ILE A CA 1
ATOM 1552 C C . ILE A 1 201 ? -10.648 -9.789 -5.84 1 94.75 201 ILE A C 1
ATOM 1554 O O . ILE A 1 201 ? -11.242 -8.711 -5.82 1 94.75 201 ILE A O 1
ATOM 1558 N N . ASN A 1 202 ? -9.305 -9.93 -5.773 1 97.12 202 ASN A N 1
ATOM 1559 C CA . ASN A 1 202 ? -8.531 -8.711 -5.609 1 97.12 202 ASN A CA 1
ATOM 1560 C C . ASN A 1 202 ? -8.391 -7.945 -6.926 1 97.12 202 ASN A C 1
ATOM 1562 O O . ASN A 1 202 ? -8.266 -8.555 -7.988 1 97.12 202 ASN A O 1
ATOM 1566 N N . SER A 1 203 ? -8.422 -6.625 -6.777 1 97.62 203 SER A N 1
ATOM 1567 C CA . SER A 1 203 ? -8.258 -5.699 -7.895 1 97.62 203 SER A CA 1
ATOM 1568 C C . SER A 1 203 ? -6.824 -5.199 -7.996 1 97.62 203 SER A C 1
ATOM 1570 O O . SER A 1 203 ? -6.434 -4.617 -9.008 1 97.62 203 SER A O 1
ATOM 1572 N N . ASP A 1 204 ? -6.074 -5.434 -6.953 1 98.69 204 ASP A N 1
ATOM 1573 C CA . ASP A 1 204 ? -4.703 -4.934 -6.93 1 98.69 204 ASP A CA 1
ATOM 1574 C C . ASP A 1 204 ? -3.873 -5.656 -5.871 1 98.69 204 ASP A C 1
ATOM 1576 O O . ASP A 1 204 ? -4.367 -6.562 -5.199 1 98.69 204 ASP A O 1
ATOM 1580 N N . VAL A 1 205 ? -2.607 -5.34 -5.871 1 98.88 205 VAL A N 1
ATOM 1581 C CA . VAL A 1 205 ? -1.704 -5.688 -4.781 1 98.88 205 VAL A CA 1
ATOM 1582 C C . VAL A 1 205 ? -0.649 -4.594 -4.617 1 98.88 205 VAL A C 1
ATOM 1584 O O . VAL A 1 205 ? -0.161 -4.043 -5.605 1 98.88 205 VAL A O 1
ATOM 1587 N N . THR A 1 206 ? -0.354 -4.246 -3.428 1 98.94 206 THR A N 1
ATOM 1588 C CA . THR A 1 206 ? 0.797 -3.406 -3.115 1 98.94 206 THR A CA 1
ATOM 1589 C C . THR A 1 206 ? 1.765 -4.137 -2.189 1 98.94 206 THR A C 1
ATOM 1591 O O . THR A 1 206 ? 1.361 -4.66 -1.148 1 98.94 206 THR A O 1
ATOM 1594 N N . ILE A 1 207 ? 3.016 -4.145 -2.57 1 98.88 207 ILE A N 1
ATOM 1595 C CA . ILE A 1 207 ? 4.066 -4.711 -1.726 1 98.88 207 ILE A CA 1
ATOM 1596 C C . ILE A 1 207 ? 5 -3.598 -1.256 1 98.88 207 ILE A C 1
ATOM 1598 O O . ILE A 1 207 ? 5.383 -2.725 -2.039 1 98.88 207 ILE A O 1
ATOM 1602 N N . TYR A 1 208 ? 5.293 -3.564 -0.054 1 98.94 208 TYR A N 1
ATOM 1603 C CA . TYR A 1 208 ? 6.379 -2.771 0.512 1 98.94 208 TYR A CA 1
ATOM 1604 C C . TYR A 1 208 ? 7.516 -3.664 0.995 1 98.94 208 TYR A C 1
ATOM 1606 O O . TYR A 1 208 ? 7.277 -4.676 1.662 1 98.94 208 TYR A O 1
ATOM 1614 N N . LEU A 1 209 ? 8.734 -3.293 0.664 1 98.94 209 LEU A N 1
ATOM 1615 C CA . LEU A 1 209 ? 9.914 -4.059 1.049 1 98.94 209 LEU A CA 1
ATOM 1616 C C . LEU A 1 209 ? 11.016 -3.135 1.564 1 98.94 209 LEU A C 1
ATOM 1618 O O . LEU A 1 209 ? 11.422 -2.203 0.869 1 98.94 209 LEU A O 1
ATOM 1622 N N . HIS A 1 210 ? 11.492 -3.449 2.77 1 98.88 210 HIS A N 1
ATOM 1623 C CA . HIS A 1 210 ? 12.68 -2.721 3.207 1 98.88 210 HIS A CA 1
ATOM 1624 C C . HIS A 1 210 ? 13.953 -3.422 2.756 1 98.88 210 HIS A C 1
ATOM 1626 O O . HIS A 1 210 ? 15.031 -2.82 2.746 1 98.88 210 HIS A O 1
ATOM 1632 N N . ARG A 1 211 ? 13.766 -4.695 2.324 1 98.75 211 ARG A N 1
ATOM 1633 C CA . ARG A 1 211 ? 14.836 -5.48 1.723 1 98.75 211 ARG A CA 1
ATOM 1634 C C . ARG A 1 211 ? 14.273 -6.645 0.914 1 98.75 211 ARG A C 1
ATOM 1636 O O . ARG A 1 211 ? 13.094 -6.988 1.044 1 98.75 211 ARG A O 1
ATOM 1643 N N . LEU A 1 212 ? 15.164 -7.18 0.079 1 98.75 212 LEU A N 1
ATOM 1644 C CA . LEU A 1 212 ? 14.789 -8.344 -0.716 1 98.75 212 LEU A CA 1
ATOM 1645 C C . LEU A 1 212 ? 14.945 -9.625 0.088 1 98.75 212 LEU A C 1
ATOM 1647 O O . LEU A 1 212 ? 15.773 -9.688 1.003 1 98.75 212 LEU A O 1
ATOM 1651 N N . PRO A 1 213 ? 14.102 -10.633 -0.205 1 98.5 213 PRO A N 1
ATOM 1652 C CA . PRO A 1 213 ? 14.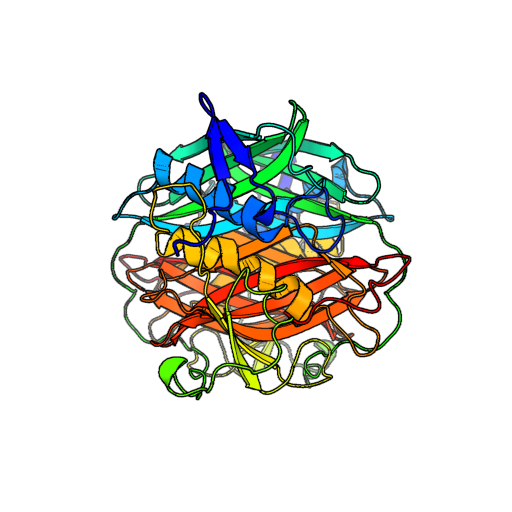273 -11.914 0.481 1 98.5 213 PRO A CA 1
ATOM 1653 C C . PRO A 1 213 ? 15.617 -12.578 0.179 1 98.5 213 PRO A C 1
ATOM 1655 O O . PRO A 1 213 ? 16.141 -12.438 -0.93 1 98.5 213 PRO A O 1
ATOM 1658 N N . VAL A 1 214 ? 16.062 -13.352 1.102 1 96.94 214 VAL A N 1
ATOM 1659 C CA . VAL A 1 214 ? 17.375 -13.969 0.946 1 96.94 214 VAL A CA 1
ATOM 1660 C C . VAL A 1 214 ? 17.219 -15.398 0.427 1 96.94 214 VAL A C 1
ATOM 1662 O O . VAL A 1 214 ? 18.203 -16.047 0.08 1 96.94 214 VAL A O 1
ATOM 1665 N N . THR A 1 215 ? 16.016 -15.898 0.434 1 93.88 215 THR A N 1
ATOM 1666 C CA . THR A 1 215 ? 15.734 -17.219 -0.143 1 93.88 215 THR A CA 1
ATOM 1667 C C . THR A 1 215 ? 14.477 -17.172 -1.001 1 93.88 215 THR A C 1
ATOM 1669 O O . THR A 1 215 ? 13.805 -16.141 -1.071 1 93.88 215 THR A O 1
ATOM 1672 N N . ARG A 1 216 ? 14.156 -18.281 -1.593 1 95.62 216 ARG A N 1
ATOM 1673 C CA . ARG A 1 216 ? 12.977 -18.375 -2.447 1 95.62 216 ARG A CA 1
ATOM 1674 C C . ARG A 1 216 ? 11.711 -18.531 -1.615 1 95.62 216 ARG A C 1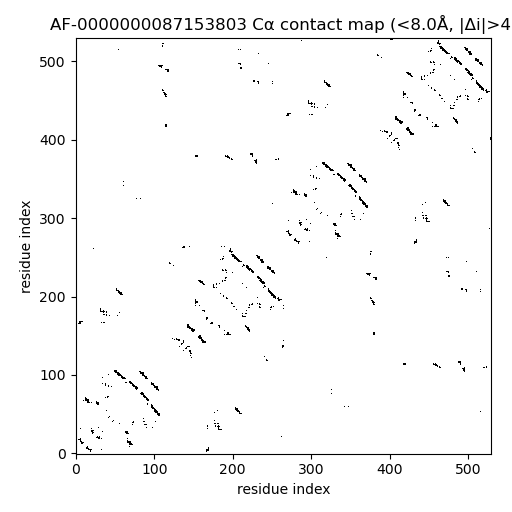
ATOM 1676 O O . ARG A 1 216 ? 10.602 -18.438 -2.139 1 95.62 216 ARG A O 1
ATOM 1683 N N . TRP A 1 217 ? 11.883 -18.859 -0.307 1 97.88 217 TRP A N 1
ATOM 1684 C CA . TRP A 1 217 ? 10.734 -19.016 0.575 1 97.88 217 TRP A CA 1
ATOM 1685 C C . TRP A 1 217 ? 10.266 -17.672 1.116 1 97.88 217 TRP A C 1
ATOM 1687 O O . TRP A 1 217 ? 11.055 -16.922 1.703 1 97.88 217 TRP A O 1
ATOM 1697 N N . ILE A 1 218 ? 9.023 -17.391 0.856 1 98.56 218 ILE A N 1
ATOM 1698 C CA . ILE A 1 218 ? 8.383 -16.203 1.411 1 98.56 218 ILE A CA 1
ATOM 1699 C C . ILE A 1 218 ? 7.348 -16.625 2.457 1 98.56 218 ILE A C 1
ATOM 1701 O O . ILE A 1 218 ? 6.473 -17.453 2.182 1 98.56 218 ILE A O 1
ATOM 1705 N N . GLY A 1 219 ? 7.469 -16.109 3.621 1 98.56 219 GLY A N 1
ATOM 1706 C CA . GLY A 1 219 ? 6.477 -16.312 4.664 1 98.56 219 GLY A CA 1
ATOM 1707 C C . GLY A 1 219 ? 5.332 -15.312 4.602 1 98.56 219 GLY A C 1
ATOM 1708 O O . GLY A 1 219 ? 5.551 -14.133 4.328 1 98.56 219 GLY A O 1
ATOM 1709 N N . PHE A 1 220 ? 4.105 -15.828 4.863 1 98.5 220 PHE A N 1
ATOM 1710 C CA . PHE A 1 220 ? 2.906 -15.008 4.914 1 98.5 220 PHE A CA 1
ATOM 1711 C C . PHE A 1 220 ? 2.217 -15.141 6.27 1 98.5 220 PHE A C 1
ATOM 1713 O O . PHE A 1 220 ? 1.962 -16.25 6.73 1 98.5 220 PHE A O 1
ATOM 1720 N N . GLU A 1 221 ? 1.953 -14.102 6.871 1 98.31 221 GLU A N 1
ATOM 1721 C CA . GLU A 1 221 ? 1.078 -14.023 8.039 1 98.31 221 GLU A CA 1
ATOM 1722 C C . GLU A 1 221 ? -0.117 -13.109 7.77 1 98.31 221 GLU A C 1
ATOM 1724 O O . GLU A 1 221 ? 0.051 -11.922 7.496 1 98.31 221 GLU A O 1
ATOM 1729 N N . VAL A 1 222 ? -1.338 -13.656 7.789 1 98.31 222 VAL A N 1
ATOM 1730 C CA . VAL A 1 222 ? -2.52 -12.812 7.672 1 98.31 222 VAL A CA 1
ATOM 1731 C C . VAL A 1 222 ? -2.66 -11.945 8.922 1 98.31 222 VAL A C 1
ATOM 1733 O O . VAL A 1 222 ? -2.793 -12.469 10.031 1 98.31 222 VAL A O 1
ATOM 1736 N N . VAL A 1 223 ? -2.676 -10.609 8.695 1 97.69 223 VAL A N 1
ATOM 1737 C CA . VAL A 1 223 ? -2.672 -9.758 9.883 1 97.69 223 VAL A CA 1
ATOM 1738 C C . VAL A 1 223 ? -3.938 -8.906 9.914 1 97.69 223 VAL A C 1
ATOM 1740 O O . VAL A 1 223 ? -4.277 -8.32 10.945 1 97.69 223 VAL A O 1
ATOM 1743 N N . ASN A 1 224 ? -4.621 -8.898 8.75 1 96.62 224 ASN A N 1
ATOM 1744 C CA . ASN A 1 224 ? -5.793 -8.031 8.695 1 96.62 224 ASN A CA 1
ATOM 1745 C C . ASN A 1 224 ? -6.746 -8.453 7.582 1 96.62 224 ASN A C 1
ATOM 1747 O O . ASN A 1 224 ? -6.305 -8.914 6.527 1 96.62 224 ASN A O 1
ATOM 1751 N N . HIS A 1 225 ? -8.07 -8.25 7.863 1 98.38 225 HIS A N 1
ATOM 1752 C CA . HIS A 1 225 ? -9.125 -8.281 6.855 1 98.38 225 HIS A CA 1
ATOM 1753 C C . HIS A 1 225 ? -10.375 -7.551 7.34 1 98.38 225 HIS A C 1
ATOM 1755 O O . HIS A 1 225 ? -10.836 -7.777 8.461 1 98.38 225 HIS A O 1
ATOM 1761 N N . HIS A 1 226 ? -10.898 -6.73 6.508 1 98.62 226 HIS A N 1
ATOM 1762 C CA . HIS A 1 226 ? -12.188 -6.082 6.746 1 98.62 226 HIS A CA 1
ATOM 1763 C C . HIS A 1 226 ? -12.914 -5.805 5.434 1 98.62 226 HIS A C 1
ATOM 1765 O O . HIS A 1 226 ? -12.273 -5.562 4.402 1 98.62 226 HIS A O 1
ATOM 1771 N N . ALA A 1 227 ? -14.195 -5.848 5.516 1 98.56 227 ALA A N 1
ATOM 1772 C CA . ALA A 1 227 ? -15.008 -5.598 4.328 1 98.56 227 ALA A CA 1
ATOM 1773 C C . ALA A 1 227 ? -16.234 -4.758 4.672 1 98.56 227 ALA A C 1
ATOM 1775 O O . ALA A 1 227 ? -16.828 -4.93 5.73 1 98.56 227 ALA A O 1
ATOM 1776 N N . SER A 1 228 ? -16.547 -3.826 3.84 1 98.62 228 SER A N 1
ATOM 1777 C CA . SER A 1 228 ? -17.766 -3.023 3.9 1 98.62 228 SER A CA 1
ATOM 1778 C C . SER A 1 228 ? -18.344 -2.803 2.51 1 98.62 228 SER A C 1
ATOM 1780 O O . SER A 1 228 ? -17.641 -2.396 1.588 1 98.62 228 SER A O 1
ATOM 1782 N N . ASP A 1 229 ? -19.609 -3.145 2.334 1 98.25 229 ASP A N 1
ATOM 1783 C CA . ASP A 1 229 ? -20.344 -2.893 1.101 1 98.25 229 ASP A CA 1
ATOM 1784 C C . ASP A 1 229 ? -19.641 -3.529 -0.098 1 98.25 229 ASP A C 1
ATOM 1786 O O . ASP A 1 229 ? -19.5 -2.9 -1.15 1 98.25 229 ASP A O 1
ATOM 1790 N N . GLY A 1 230 ? -19.094 -4.629 0.11 1 98.44 230 GLY A N 1
ATOM 1791 C CA . GLY A 1 230 ? -18.531 -5.406 -0.983 1 98.44 230 GLY A CA 1
ATOM 1792 C C . GLY A 1 230 ? -17.094 -5.066 -1.273 1 98.44 230 GLY A C 1
ATOM 1793 O O . GLY A 1 230 ? -16.469 -5.656 -2.162 1 98.44 230 GLY A O 1
ATOM 1794 N N . VAL A 1 231 ? -16.484 -4.082 -0.567 1 98.81 231 VAL A N 1
ATOM 1795 C CA . VAL A 1 231 ? -15.078 -3.705 -0.706 1 98.81 231 VAL A CA 1
ATOM 1796 C C . VAL A 1 231 ? -14.281 -4.242 0.48 1 98.81 231 VAL A C 1
ATOM 1798 O O . VAL A 1 231 ? -14.609 -3.953 1.635 1 98.81 231 VAL A O 1
ATOM 1801 N N . ALA A 1 232 ? -13.242 -5.043 0.181 1 98.81 232 ALA A N 1
ATOM 1802 C CA . ALA A 1 232 ? -12.453 -5.664 1.238 1 98.81 232 ALA A CA 1
ATOM 1803 C C . ALA A 1 232 ? -10.984 -5.25 1.141 1 98.81 232 ALA A C 1
ATOM 1805 O O . ALA A 1 232 ? -10.477 -5.004 0.045 1 98.81 232 ALA A O 1
ATOM 1806 N N . ILE A 1 233 ? -10.375 -5.148 2.271 1 98.94 233 ILE A N 1
ATOM 1807 C CA . ILE A 1 233 ? -8.93 -4.996 2.371 1 98.94 233 ILE A CA 1
ATOM 1808 C C . ILE A 1 233 ? -8.336 -6.203 3.098 1 98.94 233 ILE A C 1
ATOM 1810 O O . ILE A 1 233 ? -8.805 -6.578 4.176 1 98.94 233 ILE A O 1
ATOM 1814 N N . GLY A 1 234 ? -7.402 -6.875 2.484 1 98.75 234 GLY A N 1
ATOM 1815 C CA . GLY A 1 234 ? -6.629 -7.949 3.082 1 98.75 234 GLY A CA 1
ATOM 1816 C C . GLY A 1 234 ? -5.148 -7.641 3.18 1 98.75 234 GLY A C 1
ATOM 1817 O O . GLY A 1 234 ? -4.582 -7.012 2.285 1 98.75 234 GLY A O 1
ATOM 1818 N N . GLU A 1 235 ? -4.52 -8.117 4.266 1 98.62 235 GLU A N 1
ATOM 1819 C CA . GLU A 1 235 ? -3.121 -7.773 4.492 1 98.62 235 GLU A CA 1
ATOM 1820 C C . GLU A 1 235 ? -2.342 -8.961 5.043 1 98.62 235 GLU A C 1
ATOM 1822 O O . GLU A 1 235 ? -2.83 -9.68 5.922 1 98.62 235 GLU A O 1
ATOM 1827 N N . CYS A 1 236 ? -1.15 -9.125 4.52 1 98.75 236 CYS A N 1
ATOM 1828 C CA . CYS A 1 236 ? -0.178 -10.07 5.062 1 98.75 236 CYS A CA 1
ATOM 1829 C C . CYS A 1 236 ? 1.156 -9.383 5.332 1 98.75 236 CYS A C 1
ATOM 1831 O O . CYS A 1 236 ? 1.594 -8.539 4.547 1 98.75 236 CYS A O 1
ATOM 1833 N N . TRP A 1 237 ? 1.73 -9.727 6.422 1 98.69 237 TRP A N 1
ATOM 1834 C CA . TRP A 1 237 ? 3.158 -9.461 6.57 1 98.69 237 TRP A CA 1
ATOM 1835 C C . TRP A 1 237 ? 3.986 -10.531 5.859 1 98.69 237 TRP A C 1
ATOM 1837 O O . TRP A 1 237 ? 3.604 -11.703 5.828 1 98.69 237 TRP A O 1
ATOM 1847 N N . LEU A 1 238 ? 5.074 -10.109 5.309 1 98.81 238 LEU A N 1
ATOM 1848 C CA . LEU A 1 238 ? 5.945 -10.992 4.543 1 98.81 238 LEU A CA 1
ATOM 1849 C C . LEU A 1 238 ? 7.258 -11.234 5.281 1 98.81 238 LEU A C 1
ATOM 1851 O O . LEU A 1 238 ? 7.828 -10.305 5.863 1 98.81 238 LEU A O 1
ATOM 1855 N N . TYR A 1 239 ? 7.738 -12.438 5.164 1 98.62 239 TYR A N 1
ATOM 1856 C CA . TYR A 1 239 ? 8.961 -12.852 5.836 1 98.62 239 TYR A CA 1
ATOM 1857 C C . TYR A 1 239 ? 9.859 -13.648 4.895 1 98.62 239 TYR A C 1
ATOM 1859 O O . TYR A 1 239 ? 9.383 -14.211 3.906 1 98.62 239 TYR A O 1
ATOM 1867 N N . ASP A 1 240 ? 11.086 -13.609 5.164 1 98.25 240 ASP A N 1
ATOM 1868 C CA . ASP A 1 240 ? 11.969 -14.711 4.793 1 98.25 240 ASP A CA 1
ATOM 1869 C C . ASP A 1 240 ? 12.547 -15.398 6.027 1 98.25 240 ASP A C 1
ATOM 1871 O O . ASP A 1 240 ? 12.055 -15.188 7.141 1 98.25 240 ASP A O 1
ATOM 1875 N N . GLU A 1 241 ? 13.508 -16.25 5.863 1 97.38 241 GLU A N 1
ATOM 1876 C CA 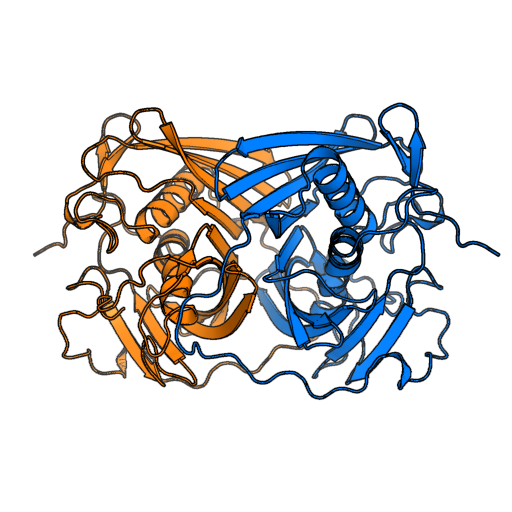. GLU A 1 241 ? 14 -17.062 6.977 1 97.38 241 GLU A CA 1
ATOM 1877 C C . GLU A 1 241 ? 14.781 -16.203 7.973 1 97.38 241 GLU A C 1
ATOM 1879 O O . GLU A 1 241 ? 15.062 -16.656 9.094 1 97.38 241 GLU A O 1
ATOM 1884 N N . GLN A 1 242 ? 15.141 -15.008 7.578 1 97.06 242 GLN A N 1
ATOM 1885 C CA . GLN A 1 242 ? 15.875 -14.125 8.477 1 97.06 242 GLN A CA 1
ATOM 1886 C C . GLN A 1 242 ? 14.945 -13.141 9.18 1 97.06 242 GLN A C 1
ATOM 1888 O O . GLN A 1 242 ? 15.367 -12.391 10.055 1 97.06 242 GLN A O 1
ATOM 1893 N N . GLY A 1 243 ? 13.672 -13.125 8.797 1 97.31 243 GLY A N 1
ATOM 1894 C CA . GLY A 1 243 ? 12.719 -12.258 9.461 1 97.31 243 GLY A CA 1
ATOM 1895 C C . GLY A 1 243 ? 11.82 -11.5 8.492 1 97.31 243 GLY A C 1
ATOM 1896 O O . GLY A 1 243 ? 11.656 -11.914 7.344 1 97.31 243 GLY A O 1
ATOM 1897 N N . ARG A 1 244 ? 11.25 -10.414 9 1 98 244 ARG A N 1
ATOM 1898 C CA . ARG A 1 244 ? 10.297 -9.609 8.242 1 98 244 ARG A CA 1
ATOM 1899 C C . ARG A 1 244 ? 10.984 -8.922 7.062 1 98 244 ARG A C 1
ATOM 1901 O O . ARG A 1 244 ? 12.094 -8.406 7.195 1 98 244 ARG A O 1
ATOM 1908 N N . ILE A 1 245 ? 10.305 -8.945 5.926 1 98.69 245 ILE A N 1
ATOM 1909 C CA . ILE A 1 245 ? 10.898 -8.258 4.785 1 98.69 245 ILE A CA 1
ATOM 1910 C C . ILE A 1 245 ? 9.977 -7.133 4.324 1 98.69 245 ILE A C 1
ATOM 1912 O O . ILE A 1 245 ? 10.414 -6.191 3.66 1 98.69 245 ILE A O 1
ATOM 1916 N N . GLY A 1 246 ? 8.648 -7.227 4.609 1 98.56 246 GLY A N 1
ATOM 1917 C CA . GLY A 1 246 ? 7.707 -6.215 4.148 1 98.56 246 GLY A CA 1
ATOM 1918 C C . GLY A 1 246 ? 6.258 -6.629 4.312 1 98.56 246 GLY A C 1
ATOM 1919 O O . GLY A 1 246 ? 5.898 -7.285 5.293 1 98.56 246 GLY A O 1
ATOM 1920 N N . THR A 1 247 ? 5.371 -6.094 3.449 1 98.81 247 THR A N 1
ATOM 1921 C CA . THR A 1 247 ? 3.939 -6.355 3.523 1 98.81 247 THR A CA 1
ATOM 1922 C C . THR A 1 247 ? 3.348 -6.527 2.127 1 98.81 247 THR A C 1
ATOM 1924 O O . THR A 1 247 ? 3.926 -6.066 1.141 1 98.81 247 THR A O 1
ATOM 1927 N N . SER A 1 248 ? 2.328 -7.242 2.029 1 98.88 248 SER A N 1
ATOM 1928 C CA . SER A 1 248 ? 1.455 -7.344 0.863 1 98.88 248 SER A CA 1
ATOM 1929 C C . SER A 1 248 ? 0.01 -7.016 1.223 1 98.88 248 SER A C 1
ATOM 1931 O O . SER A 1 248 ? -0.59 -7.68 2.07 1 98.88 248 SER A O 1
ATOM 1933 N N . THR A 1 249 ? -0.552 -5.988 0.623 1 98.94 249 THR A N 1
ATOM 1934 C CA . THR A 1 249 ? -1.919 -5.547 0.879 1 98.94 249 THR A CA 1
ATOM 1935 C C . THR A 1 249 ? -2.738 -5.551 -0.409 1 98.94 249 THR A C 1
ATOM 1937 O O . THR A 1 249 ? -2.232 -5.188 -1.473 1 98.94 249 THR A O 1
ATOM 1940 N N . VAL A 1 250 ? -4.016 -5.988 -0.292 1 98.88 250 VAL A N 1
ATOM 1941 C CA . VAL A 1 250 ? -4.867 -6.059 -1.474 1 98.88 250 VAL A CA 1
ATOM 1942 C C . VAL A 1 250 ? -6.223 -5.418 -1.177 1 98.88 250 VAL A C 1
ATOM 1944 O O . VAL A 1 250 ? -6.73 -5.52 -0.059 1 98.88 250 VAL A O 1
ATOM 1947 N N . ALA A 1 251 ? -6.746 -4.727 -2.137 1 98.88 251 ALA A N 1
ATOM 1948 C CA . ALA A 1 251 ? -8.18 -4.43 -2.205 1 98.88 251 ALA A CA 1
ATOM 1949 C C . ALA A 1 251 ? -8.914 -5.48 -3.029 1 98.88 251 ALA A C 1
ATOM 1951 O O . ALA A 1 251 ? -8.359 -6.035 -3.98 1 98.88 251 ALA A O 1
ATOM 1952 N N . ALA A 1 252 ? -10.133 -5.73 -2.646 1 98.44 252 ALA A N 1
ATOM 1953 C CA . ALA A 1 252 ? -10.875 -6.785 -3.328 1 98.44 252 ALA A CA 1
ATOM 1954 C C . ALA A 1 252 ? -12.367 -6.461 -3.377 1 98.44 252 ALA A C 1
ATOM 1956 O O . ALA A 1 252 ? -12.859 -5.664 -2.576 1 98.44 252 ALA A O 1
ATOM 1957 N N . LEU A 1 253 ? -13.016 -7.023 -4.332 1 97.81 253 LEU A N 1
ATOM 1958 C CA . LEU A 1 253 ? -14.453 -6.863 -4.523 1 97.81 253 LEU A CA 1
ATOM 1959 C C . LEU A 1 253 ? -15.18 -8.18 -4.27 1 97.81 253 LEU A C 1
ATOM 1961 O O . LEU A 1 253 ? -14.711 -9.242 -4.668 1 97.81 253 LEU A O 1
ATOM 1965 N N . ALA A 1 254 ? -16.312 -8.023 -3.652 1 97.12 254 ALA A N 1
ATOM 1966 C CA . ALA A 1 254 ? -17.172 -9.188 -3.441 1 97.12 254 ALA A CA 1
ATOM 1967 C C . ALA A 1 254 ? -17.656 -9.758 -4.77 1 97.12 254 ALA A C 1
ATOM 1969 O O . ALA A 1 254 ? -18.031 -9.008 -5.676 1 97.12 254 ALA A O 1
ATOM 1970 N N . GLN A 1 255 ? -17.609 -11.055 -4.781 1 88.88 255 GLN A N 1
ATOM 1971 C CA . GLN A 1 255 ? -18.141 -11.75 -5.953 1 88.88 255 GLN A CA 1
ATOM 1972 C C . GLN A 1 255 ? -19.594 -12.148 -5.746 1 88.88 255 GLN A C 1
ATOM 1974 O O . GLN A 1 255 ? -20 -12.469 -4.629 1 88.88 255 GLN A O 1
ATOM 1979 N N . ARG A 1 256 ? -20.453 -12 -6.746 1 75 256 ARG A N 1
ATOM 1980 C CA . ARG A 1 256 ? -21.844 -12.43 -6.652 1 75 256 ARG A CA 1
ATOM 1981 C C . ARG A 1 256 ? -21.938 -13.906 -6.301 1 75 256 ARG A C 1
ATOM 1983 O O . ARG A 1 256 ? -22.75 -14.305 -5.469 1 75 256 ARG A O 1
ATOM 1990 N N . ARG A 1 257 ? -21.156 -14.727 -6.969 1 68.5 257 ARG A N 1
ATOM 1991 C CA . ARG A 1 257 ? -21.062 -16.141 -6.641 1 68.5 257 ARG A CA 1
ATOM 1992 C C . ARG A 1 257 ? -19.672 -16.516 -6.148 1 68.5 257 ARG A C 1
ATOM 1994 O O . ARG A 1 257 ? -18.719 -16.5 -6.926 1 68.5 257 ARG A O 1
ATOM 2001 N N . PRO A 1 258 ? -19.594 -16.75 -4.801 1 62.19 258 PRO A N 1
ATOM 2002 C CA . PRO A 1 258 ? -18.281 -17.172 -4.293 1 62.19 258 PRO A CA 1
ATOM 2003 C C . PRO A 1 258 ? -17.75 -18.422 -4.984 1 62.19 258 PRO A C 1
ATOM 2005 O O . PRO A 1 258 ? -18.531 -19.25 -5.461 1 62.19 258 PRO A O 1
ATOM 2008 N N . MET A 1 259 ? -16.453 -18.359 -5.207 1 67.5 259 MET A N 1
ATOM 2009 C CA . MET A 1 259 ? -15.852 -19.625 -5.609 1 67.5 259 MET A CA 1
ATOM 2010 C C . MET A 1 259 ? -15.922 -20.641 -4.477 1 67.5 259 MET A C 1
ATOM 2012 O O . MET A 1 259 ? -15.266 -20.484 -3.447 1 67.5 259 MET A O 1
ATOM 2016 N N . THR A 1 260 ? -16.891 -21.516 -4.367 1 51.09 260 THR A N 1
ATOM 2017 C CA . THR A 1 260 ? -17.219 -22.422 -3.277 1 51.09 260 THR A CA 1
ATOM 2018 C C . THR A 1 260 ? -16.094 -23.438 -3.061 1 51.09 260 THR A C 1
ATOM 2020 O O . THR A 1 260 ? -15.867 -23.891 -1.935 1 51.09 260 THR A O 1
ATOM 2023 N N . ASN A 1 261 ? -15.422 -23.844 -4.102 1 58.78 261 ASN A N 1
ATOM 2024 C CA . ASN A 1 261 ? -14.359 -24.828 -3.928 1 58.78 261 ASN A CA 1
ATOM 2025 C C . ASN A 1 261 ? -13.031 -24.312 -4.48 1 58.78 261 ASN A C 1
ATOM 2027 O O . ASN A 1 261 ? -12.531 -24.828 -5.484 1 58.78 261 ASN A O 1
ATOM 2031 N N . PRO A 1 262 ? -12.602 -23.312 -3.732 1 52.88 262 PRO A N 1
ATOM 2032 C CA . PRO A 1 262 ? -11.312 -22.859 -4.27 1 52.88 262 PRO A CA 1
ATOM 2033 C C . PRO A 1 262 ? -10.195 -23.875 -4.047 1 52.88 262 PRO A C 1
ATOM 2035 O O . PRO A 1 262 ? -10.195 -24.578 -3.041 1 52.88 262 PRO A O 1
ATOM 2038 N N . PRO A 1 263 ? -9.359 -24.062 -5.078 1 54.59 263 PRO A N 1
ATOM 2039 C CA . PRO A 1 263 ? -8.211 -24.906 -4.75 1 54.59 263 PRO A CA 1
ATOM 2040 C C . PRO A 1 263 ? -7.438 -24.406 -3.533 1 54.59 263 PRO A C 1
ATOM 2042 O O . PRO A 1 263 ? -7.371 -23.203 -3.291 1 54.5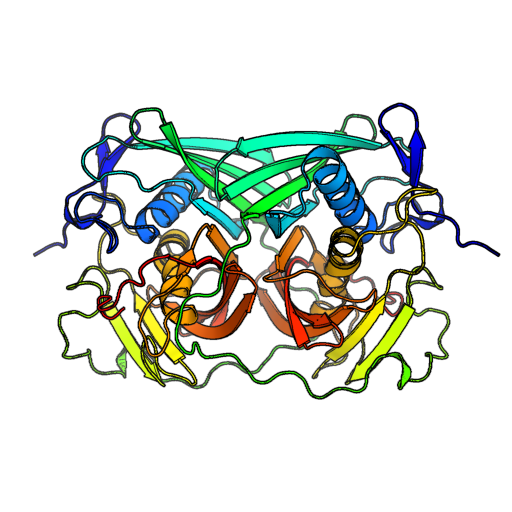9 263 PRO A O 1
ATOM 2045 N N . PRO A 1 264 ? -7.117 -25.391 -2.623 1 49.72 264 PRO A N 1
ATOM 2046 C CA . PRO A 1 264 ? -6.293 -24.938 -1.502 1 49.72 264 PRO A CA 1
ATOM 2047 C C . PRO A 1 264 ? -5.027 -24.219 -1.955 1 49.72 264 PRO A C 1
ATOM 2049 O O . PRO A 1 264 ? -4.469 -24.531 -3.008 1 49.72 264 PRO A O 1
ATOM 2052 N N . PRO A 1 265 ? -4.711 -23.109 -1.304 1 48.38 265 PRO A N 1
ATOM 2053 C CA . PRO A 1 265 ? -3.533 -22.344 -1.721 1 48.38 265 PRO A CA 1
ATOM 2054 C C . PRO A 1 265 ? -2.256 -23.188 -1.725 1 48.38 265 PRO A C 1
ATOM 2056 O O . PRO A 1 265 ? -2.16 -24.172 -0.998 1 48.38 265 PRO A O 1
ATOM 2059 N N . MET B 1 1 ? -12.062 32.531 16.438 1 62.03 1 MET B N 1
ATOM 2060 C CA . MET B 1 1 ? -11.492 32.906 15.148 1 62.03 1 MET B CA 1
ATOM 2061 C C . MET B 1 1 ? -11.312 31.688 14.258 1 62.03 1 MET B C 1
ATOM 2063 O O . MET B 1 1 ? -11.047 30.594 14.75 1 62.03 1 MET B O 1
ATOM 2067 N N . LYS B 1 2 ? -11.727 31.766 12.961 1 83.06 2 LYS B N 1
ATOM 2068 C CA . LYS B 1 2 ? -11.625 30.656 12.023 1 83.06 2 LYS B CA 1
ATOM 2069 C C . LYS B 1 2 ? -10.164 30.359 11.688 1 83.06 2 LYS B C 1
ATOM 2071 O O . LYS B 1 2 ? -9.375 31.266 11.445 1 83.06 2 LYS B O 1
ATOM 2076 N N . ASN B 1 3 ? -9.727 29.094 11.789 1 91.12 3 ASN B N 1
ATOM 2077 C CA . ASN B 1 3 ? -8.367 28.688 11.453 1 91.12 3 ASN B CA 1
ATOM 2078 C C . ASN B 1 3 ? -8.039 29 9.992 1 91.12 3 ASN B C 1
ATOM 2080 O O . ASN B 1 3 ? -8.898 28.875 9.117 1 91.12 3 ASN B O 1
ATOM 2084 N N . GLN B 1 4 ? -6.883 29.5 9.805 1 95.69 4 GLN B N 1
ATOM 2085 C CA . GLN B 1 4 ? -6.41 29.703 8.438 1 95.69 4 GLN B CA 1
ATOM 2086 C C . GLN B 1 4 ? -6.383 28.406 7.656 1 95.69 4 GLN B C 1
ATOM 2088 O O . GLN B 1 4 ? -5.859 27.391 8.141 1 95.69 4 GLN B O 1
ATOM 2093 N N . PRO B 1 5 ? -6.961 28.422 6.422 1 97.88 5 PRO B N 1
ATOM 2094 C CA . PRO B 1 5 ? -6.871 27.234 5.582 1 97.88 5 PRO B CA 1
ATOM 2095 C C . PRO B 1 5 ? -5.465 27 5.039 1 97.88 5 PRO B C 1
ATOM 2097 O O . PRO B 1 5 ? -4.629 27.906 5.059 1 97.88 5 PRO B O 1
ATOM 2100 N N . PHE B 1 6 ? -5.238 25.781 4.516 1 98.19 6 PHE B N 1
ATOM 2101 C CA . PHE B 1 6 ? -3.92 25.453 3.982 1 98.19 6 PHE B CA 1
ATOM 2102 C C . PHE B 1 6 ? -3.756 26.016 2.572 1 98.19 6 PHE B C 1
ATOM 2104 O O . PHE B 1 6 ? -2.643 26.344 2.152 1 98.19 6 PHE B O 1
ATOM 2111 N N . PHE B 1 7 ? -4.867 26.094 1.812 1 98.75 7 PHE B N 1
ATOM 2112 C CA . PHE B 1 7 ? -4.805 26.562 0.434 1 98.75 7 PHE B CA 1
ATOM 2113 C C . PHE B 1 7 ? -5.934 27.547 0.146 1 98.75 7 PHE B C 1
ATOM 2115 O O . PHE B 1 7 ? -7.031 27.406 0.693 1 98.75 7 PHE B O 1
ATOM 2122 N N . LEU B 1 8 ? -5.613 28.469 -0.726 1 98.75 8 LEU B N 1
ATOM 2123 C CA . LEU B 1 8 ? -6.602 29.297 -1.412 1 98.75 8 LEU B CA 1
ATOM 2124 C C . LEU B 1 8 ? -6.723 28.891 -2.879 1 98.75 8 LEU B C 1
ATOM 2126 O O . LEU B 1 8 ? -5.738 28.484 -3.496 1 98.75 8 LEU B O 1
ATOM 2130 N N . ARG B 1 9 ? -7.957 28.938 -3.338 1 98.19 9 ARG B N 1
ATOM 2131 C CA . ARG B 1 9 ? -8.062 28.828 -4.789 1 98.19 9 ARG B CA 1
ATOM 2132 C C . ARG B 1 9 ? -7.309 29.953 -5.488 1 98.19 9 ARG B C 1
ATOM 2134 O O . ARG B 1 9 ? -7.332 31.094 -5.031 1 98.19 9 ARG B O 1
ATOM 2141 N N . HIS B 1 10 ? -6.699 29.656 -6.57 1 97.81 10 HIS B N 1
ATOM 2142 C CA . HIS B 1 10 ? -5.918 30.594 -7.379 1 97.81 10 HIS B CA 1
ATOM 2143 C C . HIS B 1 10 ? -6.008 30.234 -8.859 1 97.81 10 HIS B C 1
ATOM 2145 O O . HIS B 1 10 ? -5.273 29.375 -9.344 1 97.81 10 HIS B O 1
ATOM 2151 N N . GLY B 1 11 ? -6.852 31.016 -9.641 1 96.06 11 GLY B N 1
ATOM 2152 C CA . GLY B 1 11 ? -7.152 30.578 -10.992 1 96.06 11 GLY B CA 1
ATOM 2153 C C . GLY B 1 11 ? -7.727 29.188 -11.062 1 96.06 11 GLY B C 1
ATOM 2154 O O . GLY B 1 11 ? -8.727 28.891 -10.406 1 96.06 11 GLY B O 1
ATOM 2155 N N . ASN B 1 12 ? -7.008 28.328 -11.828 1 94.62 12 ASN B N 1
ATOM 2156 C CA . ASN B 1 12 ? -7.434 26.938 -11.922 1 94.62 12 ASN B CA 1
ATOM 2157 C C . ASN B 1 12 ? -6.668 26.047 -10.945 1 94.62 12 ASN B C 1
ATOM 2159 O O . ASN B 1 12 ? -6.758 24.828 -11.016 1 94.62 12 ASN B O 1
ATOM 2163 N N . GLY B 1 13 ? -5.934 26.75 -10.102 1 98.25 13 GLY B N 1
ATOM 2164 C CA . GLY B 1 13 ? -5.105 26.016 -9.156 1 98.25 13 GLY B CA 1
ATOM 2165 C C . GLY B 1 13 ? -5.262 26.484 -7.727 1 98.25 13 GLY B C 1
ATOM 2166 O O . GLY B 1 13 ? -6.375 26.781 -7.285 1 98.25 13 GLY B O 1
ATOM 2167 N N . PHE B 1 14 ? -4.133 26.391 -7.023 1 98.81 14 PHE B N 1
ATOM 2168 C CA . PHE B 1 14 ? -4.164 26.656 -5.59 1 98.81 14 PHE B CA 1
ATOM 2169 C C . PHE B 1 14 ? -2.936 27.453 -5.164 1 98.81 14 PHE B C 1
ATOM 2171 O O . PHE B 1 14 ? -1.864 27.312 -5.758 1 98.81 14 PHE B O 1
ATOM 2178 N N . MET B 1 15 ? -3.119 28.297 -4.16 1 98.75 15 MET B N 1
ATOM 2179 C CA . MET B 1 15 ? -2.025 29 -3.506 1 98.75 15 MET B CA 1
ATOM 2180 C C . MET B 1 15 ? -1.901 28.594 -2.045 1 98.75 15 MET B C 1
ATOM 2182 O O . MET B 1 15 ? -2.861 28.703 -1.28 1 98.75 15 MET B O 1
ATOM 2186 N N . PRO B 1 16 ? -0.702 28.016 -1.71 1 98.5 16 PRO B N 1
ATOM 2187 C CA . PRO B 1 16 ? -0.54 27.688 -0.291 1 98.5 16 PRO B CA 1
ATOM 2188 C C . PRO B 1 16 ? -0.582 28.922 0.607 1 98.5 16 PRO B C 1
ATOM 2190 O O . PRO B 1 16 ? -0.247 30.031 0.165 1 98.5 16 PRO B O 1
ATOM 2193 N N . THR B 1 17 ? -1.065 28.75 1.809 1 97.56 17 THR B N 1
ATOM 2194 C CA . THR B 1 17 ? -0.928 29.766 2.844 1 97.56 17 THR B CA 1
ATOM 2195 C C . THR B 1 17 ? 0.285 29.484 3.725 1 97.56 17 THR B C 1
ATOM 2197 O O . THR B 1 17 ? 0.849 28.391 3.678 1 97.56 17 THR B O 1
ATOM 2200 N N . PRO B 1 18 ? 0.685 30.375 4.559 1 95.56 18 PRO B N 1
ATOM 2201 C CA . PRO B 1 18 ? 1.867 30.172 5.402 1 95.56 18 PRO B CA 1
ATOM 2202 C C . PRO B 1 18 ? 1.715 29 6.359 1 95.56 18 PRO B C 1
ATOM 2204 O O . PRO B 1 18 ? 2.707 28.359 6.727 1 95.56 18 PRO B O 1
ATOM 2207 N N . VAL B 1 19 ? 0.54 28.594 6.719 1 95.56 19 VAL B N 1
ATOM 2208 C CA . VAL B 1 19 ? 0.341 27.547 7.723 1 95.56 19 VAL B CA 1
ATOM 2209 C C . VAL B 1 19 ? 0.521 26.172 7.082 1 95.56 19 VAL B C 1
ATOM 2211 O O . VAL B 1 19 ? 0.583 25.172 7.781 1 95.56 19 VAL B O 1
ATOM 2214 N N . ALA B 1 20 ? 0.669 26.141 5.758 1 96.62 20 ALA B N 1
ATOM 2215 C CA . ALA B 1 20 ? 0.809 24.875 5.035 1 96.62 20 ALA B CA 1
ATOM 2216 C C . ALA B 1 20 ? 2.234 24.344 5.137 1 96.62 20 ALA B C 1
ATOM 2218 O O . ALA B 1 20 ? 2.543 23.266 4.602 1 96.62 20 ALA B O 1
ATOM 2219 N N . ASN B 1 21 ? 3.125 25 5.824 1 95.06 21 ASN B N 1
ATOM 2220 C CA . ASN B 1 21 ? 4.527 24.609 5.906 1 95.06 21 ASN B CA 1
ATOM 2221 C C . ASN B 1 21 ? 4.711 23.344 6.758 1 95.06 21 ASN B C 1
ATOM 2223 O O . ASN B 1 21 ? 3.9 23.078 7.645 1 95.06 21 ASN B O 1
ATOM 2227 N N . GLY B 1 22 ? 5.781 22.562 6.414 1 90.69 22 GLY B N 1
ATOM 2228 C CA . GLY B 1 22 ? 6.141 21.359 7.141 1 90.69 22 GLY B CA 1
ATOM 2229 C C . GLY B 1 22 ? 7.363 21.531 8.016 1 90.69 22 GLY B C 1
ATOM 2230 O O . GLY B 1 22 ? 7.844 22.641 8.211 1 90.69 22 GLY B O 1
ATOM 2231 N N . PRO B 1 23 ? 7.816 20.438 8.547 1 84.56 23 PRO B N 1
ATOM 2232 C CA . PRO B 1 23 ? 8.891 20.5 9.539 1 84.56 23 PRO B CA 1
ATOM 2233 C C . PRO B 1 23 ? 10.281 20.578 8.906 1 84.56 23 PRO B C 1
ATOM 2235 O O . PRO B 1 23 ? 11.25 20.938 9.578 1 84.56 23 PRO B O 1
ATOM 2238 N N . TRP B 1 24 ? 10.398 20.312 7.688 1 81.44 24 TRP B N 1
ATOM 2239 C CA . TRP B 1 24 ? 11.719 20.172 7.078 1 81.44 24 TRP B CA 1
ATOM 2240 C C . TRP B 1 24 ? 12.312 21.531 6.73 1 81.44 24 TRP B C 1
ATOM 2242 O O . TRP B 1 24 ? 13.531 21.703 6.73 1 81.44 24 TRP B O 1
ATOM 2252 N N . SER B 1 25 ? 11.484 22.438 6.277 1 81.94 25 SER B N 1
ATOM 2253 C CA . SER B 1 25 ? 11.82 23.844 6.02 1 81.94 25 SER B CA 1
ATOM 2254 C C . SER B 1 25 ? 10.602 24.734 6.215 1 81.94 25 SER B C 1
ATOM 2256 O O . SER B 1 25 ? 9.484 24.375 5.828 1 81.94 25 SER B O 1
ATOM 2258 N N . PRO B 1 26 ? 10.875 25.859 6.812 1 87.69 26 PRO B N 1
ATOM 2259 C CA . PRO B 1 26 ? 9.734 26.766 6.961 1 87.69 26 PRO B CA 1
ATOM 2260 C C . PRO B 1 26 ? 9.133 27.188 5.625 1 87.69 26 PRO B C 1
ATOM 2262 O O . PRO B 1 26 ? 7.996 27.672 5.578 1 87.69 26 PRO B O 1
ATOM 2265 N N . GLU B 1 27 ? 9.859 26.984 4.637 1 92.62 27 GLU B N 1
ATOM 2266 C CA . GLU B 1 27 ? 9.406 27.453 3.326 1 92.62 27 GLU B CA 1
ATOM 2267 C C . GLU B 1 27 ? 8.844 26.281 2.506 1 92.62 27 GLU B C 1
ATOM 2269 O O . GLU B 1 27 ? 8.359 26.484 1.391 1 92.62 27 GLU B O 1
ATOM 2274 N N . SER B 1 28 ? 8.852 25.109 3.119 1 94.25 28 SER B N 1
ATOM 2275 C CA . SER B 1 28 ? 8.398 23.953 2.352 1 94.25 28 SER B CA 1
ATOM 2276 C C . SER B 1 28 ? 7.02 23.5 2.812 1 94.25 28 SER B C 1
ATOM 2278 O O . SER B 1 28 ? 6.684 23.609 3.994 1 94.25 28 SER B O 1
ATOM 2280 N N . LEU B 1 29 ? 6.289 23.031 1.871 1 96.75 29 LEU B N 1
ATOM 2281 C CA . LEU B 1 29 ? 4.984 22.453 2.186 1 96.75 29 LEU B CA 1
ATOM 2282 C C . LEU B 1 29 ? 5.133 21.234 3.074 1 96.75 29 LEU B C 1
ATOM 2284 O O . LEU B 1 29 ? 6.105 20.484 2.945 1 96.75 29 LEU B O 1
ATOM 2288 N N . HIS B 1 30 ? 4.172 21.047 3.949 1 96.25 30 HIS B N 1
ATOM 2289 C CA . HIS B 1 30 ? 4.02 19.781 4.664 1 96.25 30 HIS B CA 1
ATOM 2290 C C . HIS B 1 30 ? 3.562 18.672 3.725 1 96.25 30 HIS B C 1
AT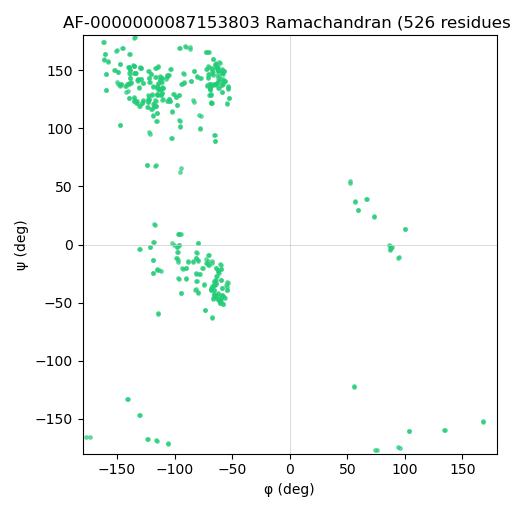OM 2292 O O . HIS B 1 30 ? 2.619 18.859 2.951 1 96.25 30 HIS B O 1
ATOM 2298 N N . GLY B 1 31 ? 4.176 17.469 3.756 1 96.19 31 GLY B N 1
ATOM 2299 C CA . GLY B 1 31 ? 3.742 16.344 2.939 1 96.19 31 GLY B CA 1
ATOM 2300 C C . GLY B 1 31 ? 2.273 16.016 3.113 1 96.19 31 GLY B C 1
ATOM 2301 O O . GLY B 1 31 ? 1.599 15.633 2.152 1 96.19 31 GLY B O 1
ATOM 2302 N N . ARG B 1 32 ? 1.785 16.219 4.258 1 96.19 32 ARG B N 1
ATOM 2303 C CA . ARG B 1 32 ? 0.396 15.938 4.613 1 96.19 32 ARG B CA 1
ATOM 2304 C C . ARG B 1 32 ? -0.561 16.719 3.721 1 96.19 32 ARG B C 1
ATOM 2306 O O . ARG B 1 32 ? -1.549 16.172 3.227 1 96.19 32 ARG B O 1
ATOM 2313 N N . VAL B 1 33 ? -0.288 17.969 3.475 1 97.81 33 VAL B N 1
ATOM 2314 C CA . VAL B 1 33 ? -1.237 18.797 2.732 1 97.81 33 VAL B CA 1
ATOM 2315 C C . VAL B 1 33 ? -1.073 18.547 1.234 1 97.81 33 VAL B C 1
ATOM 2317 O O . VAL B 1 33 ? -2.014 18.734 0.46 1 97.81 33 VAL B O 1
ATOM 2320 N N . VAL B 1 34 ? 0.125 18.109 0.795 1 98.44 34 VAL B N 1
ATOM 2321 C CA . VAL B 1 34 ? 0.305 17.656 -0.582 1 98.44 34 VAL B CA 1
ATOM 2322 C C . VAL B 1 34 ? -0.602 16.453 -0.859 1 98.44 34 VAL B C 1
ATOM 2324 O O . VAL B 1 34 ? -1.359 16.453 -1.832 1 98.44 34 VAL B O 1
ATOM 2327 N N . ILE B 1 35 ? -0.592 15.492 0.018 1 98.75 35 ILE B N 1
ATOM 2328 C CA . ILE B 1 35 ? -1.398 14.281 -0.102 1 98.75 35 ILE B CA 1
ATOM 2329 C C . ILE B 1 35 ? -2.881 14.641 -0.062 1 98.75 35 ILE B C 1
ATOM 2331 O O . ILE B 1 35 ? -3.662 14.18 -0.898 1 98.75 35 ILE B O 1
ATOM 2335 N N . GLY B 1 36 ? -3.225 15.461 0.865 1 98.81 36 GLY B N 1
ATOM 2336 C CA . GLY B 1 36 ? -4.605 15.891 0.997 1 98.81 36 GLY B CA 1
ATOM 2337 C C . GLY B 1 36 ? -5.137 16.594 -0.241 1 98.81 36 GLY B C 1
ATOM 2338 O O . GLY B 1 36 ? -6.27 16.359 -0.659 1 98.81 36 GLY B O 1
ATOM 2339 N N . LEU B 1 37 ? -4.32 17.5 -0.817 1 98.94 37 LEU B N 1
ATOM 2340 C CA . LEU B 1 37 ? -4.77 18.25 -1.982 1 98.94 37 LEU B CA 1
ATOM 2341 C C . LEU B 1 37 ? -4.973 17.328 -3.182 1 98.94 37 LEU B C 1
ATOM 2343 O O . LEU B 1 37 ? -5.918 17.5 -3.951 1 98.94 37 LEU B O 1
ATOM 2347 N N . LEU B 1 38 ? -4.09 16.375 -3.33 1 98.94 38 LEU B N 1
ATOM 2348 C CA . LEU B 1 38 ? -4.266 15.383 -4.391 1 98.94 38 LEU B CA 1
ATOM 2349 C C . LEU B 1 38 ? -5.578 14.625 -4.215 1 98.94 38 LEU B C 1
ATOM 2351 O O . LEU B 1 38 ? -6.348 14.477 -5.164 1 98.94 38 LEU B O 1
ATOM 2355 N N . ALA B 1 39 ? -5.848 14.195 -3.033 1 98.94 39 ALA B N 1
ATOM 2356 C CA . ALA B 1 39 ? -7.094 13.492 -2.738 1 98.94 39 ALA B CA 1
ATOM 2357 C C . ALA B 1 39 ? -8.297 14.391 -2.984 1 98.94 39 ALA B C 1
ATOM 2359 O O . ALA B 1 39 ? -9.305 13.953 -3.543 1 98.94 39 ALA B O 1
ATOM 2360 N N . PHE B 1 40 ? -8.156 15.609 -2.568 1 98.88 40 PHE B N 1
ATOM 2361 C CA . PHE B 1 40 ? -9.211 16.594 -2.73 1 98.88 40 PHE B CA 1
ATOM 2362 C C . PHE B 1 40 ? -9.586 16.75 -4.199 1 98.88 40 PHE B C 1
ATOM 2364 O O . PHE B 1 40 ? -10.766 16.672 -4.559 1 98.88 40 PHE B O 1
ATOM 2371 N N . VAL B 1 41 ? -8.625 16.953 -5.043 1 98.94 41 VAL B N 1
ATOM 2372 C CA . VAL B 1 41 ? -8.867 17.203 -6.461 1 98.94 41 VAL B CA 1
ATOM 2373 C C . VAL B 1 41 ? -9.406 15.938 -7.121 1 98.94 41 VAL B C 1
ATOM 2375 O O . VAL B 1 41 ? -10.312 15.992 -7.953 1 98.94 41 VAL B O 1
ATOM 2378 N N . ILE B 1 42 ? -8.875 14.758 -6.738 1 98.94 42 ILE B N 1
ATOM 2379 C CA . ILE B 1 42 ? -9.367 13.492 -7.273 1 98.94 42 ILE B CA 1
ATOM 2380 C C . ILE B 1 42 ? -10.844 13.328 -6.93 1 98.94 42 ILE B C 1
ATOM 2382 O O . ILE B 1 42 ? -11.656 12.984 -7.797 1 98.94 42 ILE B O 1
ATOM 2386 N N . GLU B 1 43 ? -11.172 13.555 -5.684 1 98.81 43 GLU B N 1
ATOM 2387 C CA . GLU B 1 43 ? -12.562 13.391 -5.262 1 98.81 43 GLU B CA 1
ATOM 2388 C C . GLU B 1 43 ? -13.469 14.406 -5.938 1 98.81 43 GLU B C 1
ATOM 2390 O O . GLU B 1 43 ? -14.57 14.07 -6.383 1 98.81 43 GLU B O 1
ATOM 2395 N N . GLU B 1 44 ? -13.023 15.648 -5.992 1 98.25 44 GLU B N 1
ATOM 2396 C CA . GLU B 1 44 ? -13.82 16.703 -6.605 1 98.25 44 GLU B CA 1
ATOM 2397 C C . GLU B 1 44 ? -14.141 16.391 -8.062 1 98.25 44 GLU B C 1
ATOM 2399 O O . GLU B 1 44 ? -15.258 16.609 -8.523 1 98.25 44 GLU B O 1
ATOM 2404 N N . ARG B 1 45 ? -13.242 15.828 -8.734 1 98.38 45 ARG B N 1
ATOM 2405 C CA . ARG B 1 45 ? -13.383 15.664 -10.18 1 98.38 45 ARG B CA 1
ATOM 2406 C C . ARG B 1 45 ? -13.93 14.281 -10.523 1 98.38 45 ARG B C 1
ATOM 2408 O O . ARG B 1 45 ? -14.594 14.109 -11.547 1 98.38 45 ARG B O 1
ATOM 2415 N N . HIS B 1 46 ? -13.641 13.273 -9.68 1 98.44 46 HIS B N 1
ATOM 2416 C CA . HIS B 1 46 ? -13.922 11.906 -10.102 1 98.44 46 HIS B CA 1
ATOM 2417 C C . HIS B 1 46 ? -14.695 11.141 -9.039 1 98.44 46 HIS B C 1
ATOM 2419 O O . HIS B 1 46 ? -15.086 9.992 -9.25 1 98.44 46 HIS B O 1
ATOM 2425 N N . GLY B 1 47 ? -14.93 11.75 -7.906 1 97.31 47 GLY B N 1
ATOM 2426 C CA . GLY B 1 47 ? -15.617 11.07 -6.812 1 97.31 47 GLY B CA 1
ATOM 2427 C C . GLY B 1 47 ? -17.062 10.773 -7.117 1 97.31 47 GLY B C 1
ATOM 2428 O O . GLY B 1 47 ? -17.688 11.438 -7.957 1 97.31 47 GLY B O 1
ATOM 2429 N N . SER B 1 48 ? -17.547 9.727 -6.504 1 96.44 48 SER B N 1
ATOM 2430 C CA . SER B 1 48 ? -18.953 9.32 -6.582 1 96.44 48 SER B CA 1
ATOM 2431 C C . SER B 1 48 ? -19.375 8.555 -5.332 1 96.44 48 SER B C 1
ATOM 2433 O O . SER B 1 48 ? -18.594 7.793 -4.766 1 96.44 48 SER B O 1
ATOM 2435 N N . ASP B 1 49 ? -20.656 8.672 -4.996 1 96.5 49 ASP B N 1
ATOM 2436 C CA . ASP B 1 49 ? -21.172 7.988 -3.814 1 96.5 49 ASP B CA 1
ATOM 2437 C C . ASP B 1 49 ? -21.234 6.48 -4.039 1 96.5 49 ASP B C 1
ATOM 2439 O O . ASP B 1 49 ? -21.328 5.707 -3.08 1 96.5 49 ASP B O 1
ATOM 2443 N N . ASP B 1 50 ? -21.188 6.094 -5.281 1 98.06 50 ASP B N 1
ATOM 2444 C CA . ASP B 1 50 ? -21.312 4.68 -5.621 1 98.06 50 ASP B CA 1
ATOM 2445 C C . ASP B 1 50 ? -19.984 3.955 -5.457 1 98.06 50 ASP B C 1
ATOM 2447 O O . ASP B 1 50 ? -19.922 2.725 -5.508 1 98.06 50 ASP B O 1
ATOM 2451 N N . PHE B 1 51 ? -18.891 4.758 -5.277 1 98.62 51 PHE B N 1
ATOM 2452 C CA . PHE B 1 51 ? -17.562 4.184 -5.223 1 98.62 51 PHE B CA 1
ATOM 2453 C C . PHE B 1 51 ? -16.859 4.551 -3.912 1 98.62 51 PHE B C 1
ATOM 2455 O O . PHE B 1 51 ? -17.141 5.602 -3.33 1 98.62 51 PHE B O 1
ATOM 2462 N N . VAL B 1 52 ? -16.016 3.684 -3.455 1 98.56 52 VAL B N 1
ATOM 2463 C CA . VAL B 1 52 ? -15.125 3.916 -2.33 1 98.56 52 VAL B CA 1
ATOM 2464 C C . VAL B 1 52 ? -13.703 4.133 -2.844 1 98.56 52 VAL B C 1
ATOM 2466 O O . VAL B 1 52 ? -13.219 3.377 -3.691 1 98.56 52 VAL B O 1
ATOM 2469 N N . PRO B 1 53 ? -13.062 5.246 -2.475 1 98.88 53 PRO B N 1
ATOM 2470 C CA . PRO B 1 53 ? -11.625 5.273 -2.721 1 98.88 53 PRO B CA 1
ATOM 2471 C C . PRO B 1 53 ? -10.867 4.227 -1.903 1 98.88 53 PRO B C 1
ATOM 2473 O O . PRO B 1 53 ? -10.375 4.527 -0.81 1 98.88 53 PRO B O 1
ATOM 2476 N N . ALA B 1 54 ? -10.711 3.057 -2.426 1 98.94 54 ALA B N 1
ATOM 2477 C CA . ALA B 1 54 ? -10.227 1.888 -1.695 1 98.94 54 ALA B CA 1
ATOM 2478 C C . ALA B 1 54 ? -8.711 1.935 -1.528 1 98.94 54 ALA B C 1
ATOM 2480 O O . ALA B 1 54 ? -8.164 1.319 -0.61 1 98.94 54 ALA B O 1
ATOM 2481 N N . ARG B 1 55 ? -8.07 2.656 -2.467 1 98.94 55 ARG B N 1
ATOM 2482 C CA . ARG B 1 55 ? -6.625 2.83 -2.348 1 98.94 55 ARG B CA 1
ATOM 2483 C C . ARG B 1 55 ? -6.191 4.188 -2.887 1 98.94 55 ARG B C 1
ATOM 2485 O O . ARG B 1 55 ? -6.645 4.617 -3.949 1 98.94 55 ARG B O 1
ATOM 2492 N N . LEU B 1 56 ? -5.328 4.832 -2.184 1 98.94 56 LEU B N 1
ATOM 2493 C CA . LEU B 1 56 ? -4.598 6.012 -2.627 1 98.94 56 LEU B CA 1
ATOM 2494 C C . LEU B 1 56 ? -3.1 5.852 -2.375 1 98.94 56 LEU B C 1
ATOM 2496 O O . LEU B 1 56 ? -2.68 5.609 -1.241 1 98.94 56 LEU B O 1
ATOM 2500 N N . THR B 1 57 ? -2.328 5.887 -3.396 1 98.94 57 THR B N 1
ATOM 2501 C CA . THR B 1 57 ? -0.875 5.934 -3.295 1 98.94 57 THR B CA 1
ATOM 2502 C C . THR B 1 57 ? -0.341 7.281 -3.773 1 98.94 57 THR B C 1
ATOM 2504 O O . THR B 1 57 ? -0.7 7.746 -4.859 1 98.94 57 THR B O 1
ATOM 2507 N N . VAL B 1 58 ? 0.46 7.898 -2.98 1 98.88 58 VAL B N 1
ATOM 2508 C CA . VAL B 1 58 ? 1.07 9.172 -3.355 1 98.88 58 VAL B CA 1
ATOM 2509 C C . VAL B 1 58 ? 2.592 9.055 -3.291 1 98.88 58 VAL B C 1
ATOM 2511 O O . VAL B 1 58 ? 3.145 8.617 -2.277 1 98.88 58 VAL B O 1
ATOM 2514 N N . ASP B 1 59 ? 3.227 9.359 -4.387 1 98.69 59 ASP B N 1
ATOM 2515 C CA . ASP B 1 59 ? 4.676 9.508 -4.453 1 98.69 59 ASP B CA 1
ATOM 2516 C C . ASP B 1 59 ? 5.086 10.977 -4.32 1 98.69 59 ASP B C 1
ATOM 2518 O O . ASP B 1 59 ? 4.574 11.828 -5.043 1 98.69 59 ASP B O 1
ATOM 2522 N N . MET B 1 60 ? 5.984 11.203 -3.428 1 97.12 60 MET B N 1
ATOM 2523 C CA . MET B 1 60 ? 6.477 12.555 -3.195 1 97.12 60 MET B CA 1
ATOM 2524 C C . MET B 1 60 ? 7.953 12.672 -3.562 1 97.12 60 MET B C 1
ATOM 2526 O O . MET B 1 60 ? 8.805 12.078 -2.898 1 97.12 60 MET B O 1
ATOM 2530 N N . PHE B 1 61 ? 8.266 13.445 -4.594 1 91.25 61 PHE B N 1
ATOM 2531 C CA . PHE B 1 61 ? 9.586 13.5 -5.207 1 91.25 61 PHE B CA 1
ATOM 2532 C C . PHE B 1 61 ? 10.414 14.633 -4.609 1 91.25 61 PHE B C 1
ATOM 2534 O O . PHE B 1 61 ? 11.625 14.5 -4.441 1 91.25 61 PHE B O 1
ATOM 2541 N N . ARG B 1 62 ? 9.688 15.727 -4.434 1 90.94 62 ARG B N 1
ATOM 2542 C CA . ARG B 1 62 ? 10.336 16.953 -3.984 1 90.94 62 ARG B CA 1
ATOM 2543 C C . ARG B 1 62 ? 9.477 17.688 -2.961 1 90.94 62 ARG B C 1
ATOM 2545 O O . ARG B 1 62 ? 8.289 17.375 -2.803 1 90.94 62 ARG B O 1
ATOM 2552 N N . LEU B 1 63 ? 10.133 18.562 -2.312 1 89.56 63 LEU B N 1
ATOM 2553 C CA . LEU B 1 63 ? 9.445 19.406 -1.348 1 89.56 63 LEU B CA 1
ATOM 2554 C C . LEU B 1 63 ? 9.055 20.734 -1.979 1 89.56 63 LEU B C 1
ATOM 2556 O O . LEU B 1 63 ? 9.898 21.625 -2.164 1 89.56 63 LEU B O 1
ATOM 2560 N N . PRO B 1 64 ? 7.762 20.891 -2.236 1 95.25 64 PRO B N 1
ATOM 2561 C CA . PRO B 1 64 ? 7.371 22.188 -2.789 1 95.25 64 PRO B CA 1
ATOM 2562 C C . PRO B 1 64 ? 7.469 23.328 -1.766 1 95.25 64 PRO B C 1
ATOM 2564 O O . PRO B 1 64 ? 7.344 23.078 -0.562 1 95.25 64 PRO B O 1
ATOM 2567 N N . ASN B 1 65 ? 7.672 24.531 -2.291 1 96.12 65 ASN B N 1
ATOM 2568 C CA . ASN B 1 65 ? 7.656 25.672 -1.381 1 96.12 65 ASN B CA 1
ATOM 2569 C C . ASN B 1 65 ? 6.242 26.203 -1.17 1 96.12 65 ASN B C 1
ATOM 2571 O O . ASN B 1 65 ? 5.312 25.812 -1.881 1 96.12 65 ASN B O 1
ATOM 2575 N N . ILE B 1 66 ? 6.098 27.094 -0.203 1 97.31 66 ILE B N 1
ATOM 2576 C CA . ILE B 1 66 ? 4.773 27.562 0.171 1 97.31 66 ILE B CA 1
ATOM 2577 C C . ILE B 1 66 ? 4.473 28.875 -0.548 1 97.31 66 ILE B C 1
ATOM 2579 O O . ILE B 1 66 ? 3.518 29.578 -0.207 1 97.31 66 ILE B O 1
ATOM 2583 N N . THR B 1 67 ? 5.297 29.328 -1.524 1 97.25 67 THR B N 1
ATOM 2584 C CA . THR B 1 67 ? 5.133 30.625 -2.145 1 97.25 67 THR B CA 1
ATOM 2585 C C . THR B 1 67 ? 4.871 30.5 -3.643 1 97.25 67 THR B C 1
ATOM 2587 O O . THR B 1 67 ? 4.82 31.484 -4.363 1 97.25 67 THR B O 1
ATOM 2590 N N . THR B 1 68 ? 4.793 29.297 -4.129 1 97.81 68 THR B N 1
ATOM 2591 C CA . THR B 1 68 ? 4.586 29.062 -5.551 1 97.81 68 THR B CA 1
ATOM 2592 C C . THR B 1 68 ? 3.209 28.453 -5.801 1 97.81 68 THR B C 1
ATOM 2594 O O . THR B 1 68 ? 2.789 27.531 -5.086 1 97.81 68 THR B O 1
ATOM 2597 N N . PRO B 1 69 ? 2.469 28.953 -6.785 1 98 69 PRO B N 1
ATOM 2598 C CA . PRO B 1 69 ? 1.165 28.359 -7.09 1 98 69 PRO B CA 1
ATOM 2599 C C . PRO B 1 69 ? 1.264 26.891 -7.465 1 98 69 PRO B C 1
ATOM 2601 O O . PRO B 1 69 ? 2.266 26.453 -8.047 1 98 69 PRO B O 1
ATOM 2604 N N . ILE B 1 70 ? 0.152 26.156 -7.148 1 98.56 70 ILE B N 1
ATOM 2605 C CA . ILE B 1 70 ? 0.083 24.719 -7.355 1 98.56 70 ILE B CA 1
ATOM 2606 C C . ILE B 1 70 ? -0.98 24.406 -8.406 1 98.56 70 ILE B C 1
ATOM 2608 O O . ILE B 1 70 ? -2.068 24.984 -8.391 1 98.56 70 ILE B O 1
ATOM 2612 N N . GLU B 1 71 ? -0.645 23.547 -9.281 1 98.62 71 GLU B N 1
ATOM 2613 C CA . GLU B 1 71 ? -1.607 22.953 -10.195 1 98.62 71 GLU B CA 1
ATOM 2614 C C . GLU B 1 71 ? -1.682 21.438 -10.008 1 98.62 71 GLU B C 1
ATOM 2616 O O . GLU B 1 71 ? -0.658 20.781 -9.805 1 98.62 71 GLU B O 1
ATOM 2621 N N . VAL B 1 72 ? -2.924 20.875 -9.984 1 98.75 72 VAL B N 1
ATOM 2622 C CA . VAL B 1 72 ? -3.123 19.422 -9.938 1 98.75 72 VAL B CA 1
ATOM 2623 C C . VAL B 1 72 ? -3.875 18.969 -11.188 1 98.75 72 VAL B C 1
ATOM 2625 O O . VAL B 1 72 ? -4.949 19.484 -11.5 1 98.75 72 VAL B O 1
ATOM 2628 N N . THR B 1 73 ? -3.312 18.109 -11.922 1 98.69 73 THR B N 1
ATOM 2629 C CA . THR B 1 73 ? -3.984 17.5 -13.062 1 98.69 73 THR B CA 1
ATOM 2630 C C . THR B 1 73 ? -4.434 16.078 -12.734 1 98.69 73 THR B C 1
ATOM 2632 O O . THR B 1 73 ? -3.875 15.438 -11.844 1 98.69 73 THR B O 1
ATOM 2635 N N . THR B 1 74 ? -5.52 15.602 -13.367 1 98.69 74 THR B N 1
ATOM 2636 C CA . THR B 1 74 ? -5.988 14.234 -13.172 1 98.69 74 THR B CA 1
ATOM 2637 C C . THR B 1 74 ? -6.203 13.539 -14.516 1 98.69 74 THR B C 1
ATOM 2639 O O . THR B 1 74 ? -6.402 14.195 -15.539 1 98.69 74 THR B O 1
ATOM 2642 N N . LYS B 1 75 ? -6.059 12.297 -14.492 1 98.31 75 LYS B N 1
ATOM 2643 C CA . LYS B 1 75 ? -6.344 11.422 -15.625 1 98.31 75 LYS B CA 1
ATOM 2644 C C . LYS B 1 75 ? -7.129 10.188 -15.188 1 98.31 75 LYS B C 1
ATOM 2646 O O . LYS B 1 75 ? -6.711 9.477 -14.273 1 98.31 75 LYS B O 1
ATOM 2651 N N . LEU B 1 76 ? -8.273 10 -15.805 1 98.12 76 LEU B N 1
ATOM 2652 C CA . LEU B 1 76 ? -9.023 8.758 -15.617 1 98.12 76 LEU B CA 1
ATOM 2653 C C . LEU B 1 76 ? -8.414 7.629 -16.438 1 98.12 76 LEU B C 1
ATOM 2655 O O . LEU B 1 76 ? -8.688 7.508 -17.641 1 98.12 76 LEU B O 1
ATOM 2659 N N . VAL B 1 77 ? -7.629 6.762 -15.859 1 96.81 77 VAL B N 1
ATOM 2660 C CA . VAL B 1 77 ? -6.836 5.73 -16.516 1 96.81 77 VAL B CA 1
ATOM 2661 C C . VAL B 1 77 ? -7.723 4.539 -16.859 1 96.81 77 VAL B C 1
ATOM 2663 O O . VAL B 1 77 ? -7.539 3.898 -17.906 1 96.81 77 VAL B O 1
ATOM 2666 N N . ARG B 1 78 ? -8.586 4.18 -15.977 1 96.75 78 ARG B N 1
ATOM 2667 C CA . ARG B 1 78 ? -9.555 3.104 -16.125 1 96.75 78 ARG B CA 1
ATOM 2668 C C . ARG B 1 78 ? -10.945 3.553 -15.68 1 96.75 78 ARG B C 1
ATOM 2670 O O . ARG B 1 78 ? -11.117 4.02 -14.555 1 96.75 78 ARG B O 1
ATOM 2677 N N . ASP B 1 79 ? -11.844 3.418 -16.578 1 96.44 79 ASP B N 1
ATOM 2678 C CA . ASP B 1 79 ? -13.227 3.766 -16.281 1 96.44 79 ASP B CA 1
ATOM 2679 C C . ASP B 1 79 ? -14.133 2.541 -16.375 1 96.44 79 ASP B C 1
ATOM 2681 O O . ASP B 1 79 ? -15 2.469 -17.25 1 96.44 79 ASP B O 1
ATOM 2685 N N . GLY B 1 80 ? -13.922 1.635 -15.445 1 95.69 80 GLY B N 1
ATOM 2686 C CA . GLY B 1 80 ? -14.719 0.417 -15.438 1 95.69 80 GLY B CA 1
ATOM 2687 C C . GLY B 1 80 ? -15.984 0.534 -14.609 1 95.69 80 GLY B C 1
ATOM 2688 O O . GLY B 1 80 ? -16.156 1.503 -13.867 1 95.69 80 GLY B O 1
ATOM 2689 N N . MET B 1 81 ? -16.812 -0.499 -14.773 1 95.25 81 MET B N 1
ATOM 2690 C CA . MET B 1 81 ? -18.062 -0.542 -14.047 1 95.25 81 MET B CA 1
ATOM 2691 C C . MET B 1 81 ? -17.828 -0.704 -12.547 1 95.25 81 MET B C 1
ATOM 2693 O O . MET B 1 81 ? -18.516 -0.078 -11.734 1 95.25 81 MET B O 1
ATOM 2697 N N . ARG B 1 82 ? -16.781 -1.489 -12.18 1 96.19 82 ARG B N 1
ATOM 2698 C CA . ARG B 1 82 ? -16.578 -1.786 -10.766 1 96.19 82 ARG B CA 1
ATOM 2699 C C . ARG B 1 82 ? -15.266 -1.188 -10.258 1 96.19 82 ARG B C 1
ATOM 2701 O O . ARG B 1 82 ? -15.062 -1.059 -9.047 1 96.19 82 ARG B O 1
ATOM 2708 N N . ILE B 1 83 ? -14.375 -0.933 -11.25 1 97.5 83 ILE B N 1
ATOM 2709 C CA . ILE B 1 83 ? -13.055 -0.425 -10.891 1 97.5 83 ILE B CA 1
ATOM 2710 C C . ILE B 1 83 ? -12.742 0.832 -11.703 1 97.5 83 ILE B C 1
ATOM 2712 O O . ILE B 1 83 ? -12.75 0.8 -12.938 1 97.5 83 ILE B O 1
ATOM 2716 N N . LYS B 1 84 ? -12.492 1.896 -11.031 1 98.44 84 LYS B N 1
ATOM 2717 C CA . LYS B 1 84 ? -11.906 3.084 -11.641 1 98.44 84 LYS B CA 1
ATOM 2718 C C . LYS B 1 84 ? -10.5 3.338 -11.109 1 98.44 84 LYS B C 1
ATOM 2720 O O . LYS B 1 84 ? -10.203 3.031 -9.953 1 98.44 84 LYS B O 1
ATOM 2725 N N . LEU B 1 85 ? -9.672 3.807 -11.945 1 98.69 85 LEU B N 1
ATOM 2726 C CA . LEU B 1 85 ? -8.328 4.227 -11.555 1 98.69 85 LEU B CA 1
ATOM 2727 C C . LEU B 1 85 ? -8.047 5.648 -12.031 1 98.69 85 LEU B C 1
ATOM 2729 O O . LEU B 1 85 ? -8.156 5.945 -13.219 1 98.69 85 LEU B O 1
ATOM 2733 N N . ILE B 1 86 ? -7.703 6.488 -11.07 1 98.88 86 ILE B N 1
ATOM 2734 C CA . ILE B 1 86 ? -7.367 7.879 -11.359 1 98.88 86 ILE B CA 1
ATOM 2735 C C . ILE B 1 86 ? -5.898 8.133 -11.031 1 98.88 86 ILE B C 1
ATOM 2737 O O . ILE B 1 86 ? -5.402 7.703 -9.992 1 98.88 86 ILE B O 1
ATOM 2741 N N . GLU B 1 87 ? -5.242 8.773 -11.922 1 98.62 87 GLU B N 1
ATOM 2742 C CA . GLU B 1 87 ? -3.93 9.344 -11.641 1 98.62 87 GLU B CA 1
ATOM 2743 C C . GLU B 1 87 ? -4.008 10.859 -11.477 1 98.62 87 GLU B C 1
ATOM 2745 O O . GLU B 1 87 ? -4.867 11.508 -12.07 1 98.62 87 GLU B O 1
ATOM 2750 N N . ALA B 1 88 ? -3.199 11.375 -10.625 1 98.81 88 ALA B N 1
ATOM 2751 C CA . ALA B 1 88 ? -3.098 12.82 -10.438 1 98.81 88 ALA B CA 1
ATOM 2752 C C . ALA B 1 88 ? -1.642 13.25 -10.281 1 98.81 88 ALA B C 1
ATOM 2754 O O . ALA B 1 88 ? -0.799 12.469 -9.836 1 98.81 88 ALA B O 1
ATOM 2755 N N . GLU B 1 89 ? -1.406 14.445 -10.719 1 98.62 89 GLU B N 1
ATOM 2756 C CA . GLU B 1 89 ? -0.056 14.992 -10.633 1 98.62 89 GLU B CA 1
ATOM 2757 C C . GLU B 1 89 ? -0.066 16.391 -10.016 1 98.62 89 GLU B C 1
ATOM 2759 O O . GLU B 1 89 ? -0.931 17.203 -10.336 1 98.62 89 GLU B O 1
ATOM 2764 N N . PHE B 1 90 ? 0.828 16.609 -9.109 1 98.75 90 PHE B N 1
ATOM 2765 C CA . PHE B 1 90 ? 0.996 17.844 -8.359 1 98.75 90 PHE B CA 1
ATOM 2766 C C . PHE B 1 90 ? 2.158 18.656 -8.906 1 98.75 90 PHE B C 1
ATOM 2768 O O . PHE B 1 90 ? 3.318 18.266 -8.781 1 98.75 90 PHE B O 1
ATOM 2775 N N . PHE B 1 91 ? 1.84 19.859 -9.469 1 98.25 91 PHE B N 1
ATOM 2776 C CA . PHE B 1 91 ? 2.859 20.734 -10.039 1 98.25 91 PHE B CA 1
ATOM 2777 C C . PHE B 1 91 ? 3.033 21.984 -9.195 1 98.25 91 PHE B C 1
ATOM 2779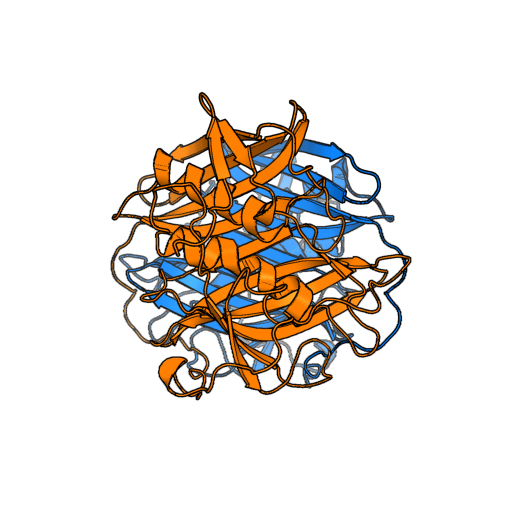 O O . PHE B 1 91 ? 2.049 22.609 -8.789 1 98.25 91 PHE B O 1
ATOM 2786 N N . SER B 1 92 ? 4.184 22.297 -8.883 1 97.69 92 SER B N 1
ATOM 2787 C CA . SER B 1 92 ? 4.574 23.594 -8.336 1 97.69 92 SER B CA 1
ATOM 2788 C C . SER B 1 92 ? 5.559 24.312 -9.25 1 97.69 92 SER B C 1
ATOM 2790 O O . SER B 1 92 ? 6.641 23.797 -9.531 1 97.69 92 SER B O 1
ATOM 2792 N N . GLY B 1 93 ? 5.215 25.469 -9.758 1 93.62 93 GLY B N 1
ATOM 2793 C CA . GLY B 1 93 ? 6.062 26.203 -10.68 1 93.62 93 GLY B CA 1
ATOM 2794 C C . GLY B 1 93 ? 6.371 25.422 -11.945 1 93.62 93 GLY B C 1
ATOM 2795 O O . GLY B 1 93 ? 7.508 25.422 -12.422 1 93.62 93 GLY B O 1
ATOM 2796 N N . GLY B 1 94 ? 5.473 24.578 -12.344 1 94.5 94 GLY B N 1
ATOM 2797 C CA . GLY B 1 94 ? 5.637 23.844 -13.578 1 94.5 94 GLY B CA 1
ATOM 2798 C C . GLY B 1 94 ? 6.41 22.547 -13.406 1 94.5 94 GLY B C 1
ATOM 2799 O O . GLY B 1 94 ? 6.547 21.766 -14.344 1 94.5 94 GLY B O 1
ATOM 2800 N N . THR B 1 95 ? 6.875 22.375 -12.203 1 95.5 95 THR B N 1
ATOM 2801 C CA . THR B 1 95 ? 7.637 21.156 -11.914 1 95.5 95 THR B CA 1
ATOM 2802 C C . THR B 1 95 ? 6.77 20.125 -11.195 1 95.5 95 THR B C 1
ATOM 2804 O O . THR B 1 95 ? 6.074 20.469 -10.227 1 95.5 95 THR B O 1
ATOM 2807 N N . SER B 1 96 ? 6.766 18.875 -11.719 1 96.81 96 SER B N 1
ATOM 2808 C CA . SER B 1 96 ? 6.062 17.797 -11.031 1 96.81 96 SER B CA 1
ATOM 2809 C C . SER B 1 96 ? 6.746 17.438 -9.719 1 96.81 96 SER B C 1
ATOM 2811 O O . SER B 1 96 ? 7.926 17.078 -9.695 1 96.81 96 SER B O 1
ATOM 2813 N N . MET B 1 97 ? 5.961 17.562 -8.625 1 97 97 MET B N 1
ATOM 2814 C CA . MET B 1 97 ? 6.555 17.375 -7.305 1 97 97 MET B CA 1
ATOM 2815 C C . MET B 1 97 ? 6.012 16.109 -6.641 1 97 97 MET B C 1
ATOM 2817 O O . MET B 1 97 ? 6.637 15.57 -5.727 1 97 97 MET B O 1
ATOM 2821 N N . ALA B 1 98 ? 4.852 15.648 -7.055 1 98.31 98 ALA B N 1
ATOM 2822 C CA . ALA B 1 98 ? 4.203 14.461 -6.5 1 98.31 98 ALA B CA 1
ATOM 2823 C C . ALA B 1 98 ? 3.197 13.875 -7.488 1 98.31 98 ALA B C 1
ATOM 2825 O O . ALA B 1 98 ? 2.752 14.562 -8.414 1 98.31 98 ALA B O 1
ATOM 2826 N N . ARG B 1 99 ? 2.924 12.664 -7.332 1 98.44 99 ARG B N 1
ATOM 2827 C CA . ARG B 1 99 ? 1.928 11.969 -8.141 1 98.44 99 ARG B CA 1
ATOM 2828 C C . ARG B 1 99 ? 1.089 11.023 -7.289 1 98.44 99 ARG B C 1
ATOM 2830 O O . ARG B 1 99 ? 1.568 10.492 -6.285 1 98.44 99 ARG B O 1
ATOM 2837 N N . ALA B 1 100 ? -0.15 10.797 -7.754 1 98.81 100 ALA B N 1
ATOM 2838 C CA . ALA B 1 100 ? -1.049 9.914 -7.02 1 98.81 100 ALA B CA 1
ATOM 2839 C C . ALA B 1 100 ? -1.74 8.93 -7.961 1 98.81 100 ALA B C 1
ATOM 2841 O O . ALA B 1 100 ? -1.938 9.227 -9.141 1 98.81 100 ALA B O 1
ATOM 2842 N N . SER B 1 101 ? -2.002 7.789 -7.496 1 98.81 101 SER B N 1
ATOM 2843 C CA . SER B 1 101 ? -2.934 6.828 -8.078 1 98.81 101 SER B CA 1
ATOM 2844 C C . SER B 1 101 ? -4.023 6.441 -7.082 1 98.81 101 SER B C 1
ATOM 2846 O O . SER B 1 101 ? -3.73 6.055 -5.949 1 98.81 101 SER B O 1
ATOM 2848 N N . CYS B 1 102 ? -5.238 6.602 -7.492 1 98.94 102 CYS B N 1
ATOM 2849 C CA . CYS B 1 102 ? -6.383 6.309 -6.633 1 98.94 102 CYS B CA 1
ATOM 2850 C C . CYS B 1 102 ? -7.309 5.293 -7.293 1 98.94 102 CYS B C 1
ATOM 2852 O O . CYS B 1 102 ? -7.781 5.512 -8.414 1 98.94 102 CYS B O 1
ATOM 2854 N N . GLN B 1 103 ? -7.555 4.199 -6.652 1 98.88 103 GLN B N 1
ATOM 2855 C CA . GLN B 1 103 ? -8.5 3.193 -7.125 1 98.88 103 GLN B CA 1
ATOM 2856 C C . GLN B 1 103 ? -9.859 3.352 -6.449 1 98.88 103 GLN B C 1
ATOM 2858 O O . GLN B 1 103 ? -9.945 3.357 -5.219 1 98.88 103 GLN B O 1
ATOM 2863 N N . LEU B 1 104 ? -10.883 3.576 -7.234 1 98.88 104 LEU B N 1
ATOM 2864 C CA . LEU B 1 104 ? -12.266 3.59 -6.77 1 98.88 104 LEU B CA 1
ATOM 2865 C C . LEU B 1 104 ? -12.953 2.258 -7.051 1 98.88 104 LEU B C 1
ATOM 2867 O O . LEU B 1 104 ? -12.938 1.774 -8.188 1 98.88 104 LEU B O 1
ATOM 2871 N N . LEU B 1 105 ? -13.539 1.654 -6.012 1 98.81 105 LEU B N 1
ATOM 2872 C CA . LEU B 1 105 ? -14.242 0.386 -6.172 1 98.81 105 LEU B CA 1
ATOM 2873 C C . LEU B 1 105 ? -15.734 0.553 -5.906 1 98.81 105 LEU B C 1
ATOM 2875 O O . LEU B 1 105 ? -16.125 1.263 -4.977 1 98.81 105 LEU B O 1
ATOM 2879 N N . ARG B 1 106 ? -16.531 -0.046 -6.676 1 98.38 106 ARG B N 1
ATOM 2880 C CA . ARG B 1 106 ? -17.984 0.071 -6.57 1 98.38 106 ARG B CA 1
ATOM 2881 C C . ARG B 1 106 ? -18.5 -0.608 -5.305 1 98.38 106 ARG B C 1
ATOM 2883 O O . ARG B 1 106 ? -18.109 -1.736 -5 1 98.38 106 ARG B O 1
ATOM 2890 N N . ARG B 1 107 ? -19.375 0.091 -4.633 1 98.38 107 ARG B N 1
ATOM 2891 C CA . ARG B 1 107 ? -20.062 -0.486 -3.488 1 98.38 107 ARG B CA 1
ATOM 2892 C C . ARG B 1 107 ? -21.094 -1.526 -3.934 1 98.38 107 ARG B C 1
ATOM 2894 O O . ARG B 1 107 ? -21.812 -1.318 -4.914 1 98.38 107 ARG B O 1
ATOM 2901 N N . THR B 1 108 ? -21.094 -2.602 -3.207 1 97.56 108 THR B N 1
ATOM 2902 C CA . THR B 1 108 ? -22.094 -3.645 -3.381 1 97.56 108 THR B CA 1
ATOM 2903 C C . THR B 1 108 ? -22.531 -4.219 -2.031 1 97.56 108 THR B C 1
ATOM 2905 O O . THR B 1 108 ? -22.906 -3.475 -1.128 1 97.56 108 THR B O 1
ATOM 2908 N N . LYS B 1 109 ? -22.578 -5.539 -1.938 1 97.25 109 LYS B N 1
ATOM 2909 C CA . LYS B 1 109 ? -22.812 -6.266 -0.694 1 97.25 109 LYS B CA 1
ATOM 2910 C C . LYS B 1 109 ? -21.672 -7.227 -0.385 1 97.25 109 LYS B C 1
ATOM 2912 O O . LYS B 1 109 ? -21.141 -7.875 -1.288 1 97.25 109 LYS B O 1
ATOM 2917 N N . ASN B 1 110 ? -21.359 -7.344 0.886 1 97.62 110 ASN B N 1
ATOM 2918 C CA . ASN B 1 110 ? -20.312 -8.273 1.274 1 97.62 110 ASN B CA 1
ATOM 2919 C C . ASN B 1 110 ? -20.641 -9.703 0.848 1 97.62 110 ASN B C 1
ATOM 2921 O O . ASN B 1 110 ? -21.812 -10.086 0.804 1 97.62 110 ASN B O 1
ATOM 2925 N N . ALA B 1 111 ? -19.594 -10.406 0.55 1 96.06 111 ALA B N 1
ATOM 2926 C CA . ALA B 1 111 ? -19.766 -11.828 0.274 1 96.06 111 ALA B CA 1
ATOM 2927 C C . ALA B 1 111 ? -20.312 -12.562 1.496 1 96.06 111 ALA B C 1
ATOM 2929 O O . ALA B 1 111 ? -20.062 -12.156 2.633 1 96.06 111 ALA B O 1
ATOM 2930 N N . PRO B 1 112 ? -21.047 -13.609 1.271 1 94.69 112 PRO B N 1
ATOM 2931 C CA . PRO B 1 112 ? -21.562 -14.375 2.412 1 94.69 112 PRO B CA 1
ATOM 2932 C C . PRO B 1 112 ? -20.453 -15.062 3.205 1 94.69 112 PRO B C 1
ATOM 2934 O O . PRO B 1 112 ? -19.344 -15.25 2.695 1 94.69 112 PRO B O 1
ATOM 2937 N N . GLY B 1 113 ? -20.797 -15.414 4.488 1 94.06 113 GLY B N 1
ATOM 2938 C CA . GLY B 1 113 ? -19.875 -16.141 5.344 1 94.06 113 GLY B CA 1
ATOM 2939 C C . GLY B 1 113 ? -19.047 -15.25 6.246 1 94.06 113 GLY B C 1
ATOM 2940 O O . GLY B 1 113 ? -19.312 -14.047 6.352 1 94.06 113 GLY B O 1
ATOM 2941 N N . ASN B 1 114 ? -18.109 -15.961 6.949 1 95.56 114 ASN B N 1
ATOM 2942 C CA . ASN B 1 114 ? -17.234 -15.273 7.887 1 95.56 114 ASN B CA 1
ATOM 2943 C C . ASN B 1 114 ? -15.773 -15.344 7.441 1 95.56 114 ASN B C 1
ATOM 2945 O O . ASN B 1 114 ? -15.289 -16.406 7.031 1 95.56 114 ASN B O 1
ATOM 2949 N N . VAL B 1 115 ? -15.148 -14.219 7.391 1 96.94 115 VAL B N 1
ATOM 2950 C CA . VAL B 1 115 ? -13.711 -14.141 7.152 1 96.94 115 VAL B CA 1
ATOM 2951 C C . VAL B 1 115 ? -13.008 -13.648 8.414 1 96.94 115 VAL B C 1
ATOM 2953 O O . VAL B 1 115 ? -13.5 -12.75 9.102 1 96.94 115 VAL B O 1
ATOM 2956 N N . TRP B 1 116 ? -11.898 -14.195 8.742 1 97.12 116 TRP B N 1
ATOM 2957 C CA . TRP B 1 116 ? -11.188 -13.836 9.961 1 97.12 116 TRP B CA 1
ATOM 2958 C C . TRP B 1 116 ? -10.75 -12.375 9.922 1 97.12 116 TRP B C 1
ATOM 2960 O O . TRP B 1 116 ? -10.273 -11.891 8.891 1 97.12 116 TRP B O 1
ATOM 2970 N N . SER B 1 117 ? -10.867 -11.703 10.992 1 97.12 117 SER B N 1
ATOM 2971 C CA . SER B 1 117 ? -10.344 -10.367 11.258 1 97.12 117 SER B CA 1
ATOM 2972 C C . SER B 1 117 ? -9.766 -10.273 12.664 1 97.12 117 SER B C 1
ATOM 2974 O O . SER B 1 117 ? -10.25 -10.93 13.586 1 97.12 117 SER B O 1
ATOM 2976 N N . PRO B 1 118 ? -8.664 -9.508 12.781 1 95.75 118 PRO B N 1
ATOM 2977 C CA . PRO B 1 118 ? -8.195 -9.32 14.148 1 95.75 118 PRO B CA 1
ATOM 2978 C C . PRO B 1 118 ? -9.195 -8.555 15.016 1 95.75 118 PRO B C 1
ATOM 2980 O O . PRO B 1 118 ? -10.07 -7.871 14.492 1 95.75 118 PRO B O 1
ATOM 2983 N N . PRO B 1 119 ? -9.086 -8.773 16.312 1 95.12 119 PRO B N 1
ATOM 2984 C CA . PRO B 1 119 ? -9.977 -8.008 17.188 1 95.12 119 PRO B CA 1
ATOM 2985 C C . PRO B 1 119 ? -9.82 -6.496 17 1 95.12 119 PRO B C 1
ATOM 2987 O O . PRO B 1 119 ? -8.734 -6.023 16.656 1 95.12 119 PRO B O 1
ATOM 2990 N N . ASN B 1 120 ? -10.898 -5.797 17.219 1 96.31 120 ASN B N 1
ATOM 2991 C CA . ASN B 1 120 ? -10.828 -4.34 17.234 1 96.31 120 ASN B CA 1
ATOM 2992 C C . ASN B 1 120 ? -9.977 -3.832 18.391 1 96.31 120 ASN B C 1
ATOM 2994 O O . ASN B 1 120 ? -9.789 -4.531 19.375 1 96.31 120 ASN B O 1
ATOM 2998 N N . TRP B 1 121 ? -9.398 -2.613 18.219 1 95.06 121 TRP B N 1
ATOM 2999 C CA . TRP B 1 121 ? -8.664 -2.062 19.344 1 95.06 121 TRP B CA 1
ATOM 3000 C C . TRP B 1 121 ? -9.617 -1.655 20.469 1 95.06 121 TRP B C 1
ATOM 3002 O O . TRP B 1 121 ? -10.812 -1.439 20.234 1 95.06 121 TRP B O 1
ATOM 3012 N N . LYS B 1 122 ? -9.18 -1.787 21.719 1 95.25 122 LYS B N 1
ATOM 3013 C CA . LYS B 1 122 ? -9.898 -1.316 22.891 1 95.25 122 LYS B CA 1
ATOM 3014 C C . LYS B 1 122 ? -9.297 -0.023 23.422 1 95.25 122 LYS B C 1
ATOM 3016 O O . LYS B 1 122 ? -8.367 -0.056 24.234 1 95.25 122 LYS B O 1
ATOM 3021 N N . VAL B 1 123 ? -9.859 1.071 22.922 1 97.69 123 VAL B N 1
ATOM 3022 C CA . VAL B 1 123 ? -9.328 2.375 23.312 1 97.69 123 VAL B CA 1
ATOM 3023 C C . VAL B 1 123 ? -10.484 3.324 23.641 1 97.69 123 VAL B C 1
ATOM 3025 O O . VAL B 1 123 ? -11.594 3.162 23.109 1 97.69 123 VAL B O 1
ATOM 3028 N N . PRO B 1 124 ? -10.297 4.34 24.484 1 97.69 124 PRO B N 1
ATOM 3029 C CA . PRO B 1 124 ? -11.336 5.352 24.688 1 97.69 124 PRO B CA 1
ATOM 3030 C C . PRO B 1 124 ? -11.57 6.207 23.438 1 97.69 124 PRO B C 1
ATOM 3032 O O . PRO B 1 124 ? -10.648 6.43 22.656 1 97.69 124 PRO B O 1
ATOM 3035 N N . PRO B 1 125 ? -12.836 6.633 23.234 1 97.5 125 PRO B N 1
ATOM 3036 C CA . PRO B 1 125 ? -13.047 7.621 22.172 1 97.5 125 PRO B CA 1
ATOM 3037 C C . PRO B 1 125 ? -12.297 8.93 22.438 1 97.5 125 PRO B C 1
ATOM 3039 O O . PRO B 1 125 ? -11.938 9.219 23.578 1 97.5 125 PRO B O 1
ATOM 3042 N N . PRO B 1 126 ? -12.055 9.625 21.406 1 97.5 126 PRO B N 1
ATOM 3043 C CA . PRO B 1 126 ? -11.297 10.867 21.562 1 97.5 126 PRO B CA 1
ATOM 3044 C C . PRO B 1 126 ? -11.922 11.812 22.594 1 97.5 126 PRO B C 1
ATOM 3046 O O . PRO B 1 126 ? -11.211 12.516 23.312 1 97.5 126 PRO B O 1
ATOM 3049 N N . SER B 1 127 ? -13.227 11.883 22.688 1 97.06 127 SER B N 1
ATOM 3050 C CA . SER B 1 127 ? -13.93 12.781 23.594 1 97.06 127 SER B CA 1
ATOM 3051 C C . SER B 1 127 ? -13.594 12.469 25.047 1 97.06 127 SER B C 1
ATOM 3053 O O . SER B 1 127 ? -13.734 13.336 25.922 1 97.06 127 SER B O 1
ATOM 3055 N N . ASP B 1 128 ? -13.156 11.281 25.328 1 97.94 128 ASP B N 1
ATOM 3056 C CA . ASP B 1 128 ? -12.898 10.844 26.703 1 97.94 128 ASP B CA 1
ATOM 3057 C C . ASP B 1 128 ? -11.422 11.008 27.062 1 97.94 128 ASP B C 1
ATOM 3059 O O . ASP B 1 128 ? -11.008 10.672 28.172 1 97.94 128 ASP B O 1
ATOM 3063 N N . ILE B 1 129 ? -10.609 11.492 26.141 1 96.94 129 ILE B N 1
ATOM 3064 C CA . ILE B 1 129 ? -9.188 11.711 26.375 1 96.94 129 ILE B CA 1
ATOM 3065 C C . ILE B 1 129 ? -8.906 13.203 26.5 1 96.94 129 ILE B C 1
ATOM 3067 O O . ILE B 1 129 ? -9.25 13.984 25.609 1 96.94 129 ILE B O 1
ATOM 3071 N N . PRO B 1 130 ? -8.305 13.633 27.625 1 93.88 130 PRO B N 1
ATOM 3072 C CA . PRO B 1 130 ? -8.008 15.062 27.797 1 93.88 130 PRO B CA 1
ATOM 3073 C C . PRO B 1 130 ? -7.117 15.609 26.688 1 93.88 130 PRO B C 1
ATOM 3075 O O . PRO B 1 130 ? -6.234 14.906 26.188 1 93.88 130 PRO B O 1
ATOM 3078 N N . LYS B 1 131 ? -7.359 16.812 26.391 1 91 131 LYS B N 1
ATOM 3079 C CA . LYS B 1 131 ? -6.473 17.5 25.453 1 91 131 LYS B CA 1
ATOM 3080 C C . LYS B 1 131 ? -5.051 17.578 26 1 91 131 LYS B C 1
ATOM 3082 O O . LYS B 1 131 ? -4.844 17.891 27.172 1 91 131 LYS B O 1
ATOM 3087 N N . PRO B 1 132 ? -4.184 17.25 25.078 1 87.56 132 PRO B N 1
ATOM 3088 C CA . PRO B 1 132 ? -2.811 17.375 25.578 1 87.56 132 PRO B CA 1
ATOM 3089 C C . PRO B 1 132 ? -2.447 18.812 25.938 1 87.56 132 PRO B C 1
ATOM 3091 O O . PRO B 1 132 ? -2.896 19.766 25.281 1 87.56 132 PRO B O 1
ATOM 3094 N N . ALA B 1 133 ? -1.535 19 26.875 1 82.19 133 ALA B N 1
ATOM 3095 C CA . ALA B 1 133 ? -1.168 20.312 27.406 1 82.19 133 ALA B CA 1
ATOM 3096 C C . ALA B 1 133 ? -0.016 20.922 26.609 1 82.19 133 ALA B C 1
ATOM 3098 O O . ALA B 1 133 ? 0.184 22.141 26.609 1 82.19 133 ALA B O 1
ATOM 3099 N N . ASP B 1 134 ? 0.698 20.078 25.906 1 81.56 134 ASP B N 1
ATOM 3100 C CA . ASP B 1 134 ? 1.858 20.547 25.156 1 81.56 134 ASP B CA 1
ATOM 3101 C C . ASP B 1 134 ? 1.433 21.219 23.859 1 81.56 134 ASP B C 1
ATOM 3103 O O . ASP B 1 134 ? 0.971 20.562 22.922 1 81.56 134 ASP B O 1
ATOM 3107 N N . PRO B 1 135 ? 1.609 22.531 23.75 1 75.75 135 PRO B N 1
ATOM 3108 C CA . PRO B 1 135 ? 1.153 23.25 22.562 1 75.75 135 PRO B CA 1
ATOM 3109 C C . PRO B 1 135 ? 1.933 22.875 21.297 1 75.75 135 PRO B C 1
ATOM 3111 O O . PRO B 1 135 ? 1.521 23.219 20.188 1 75.75 135 PRO B O 1
ATOM 3114 N N . ARG B 1 136 ? 3.061 22.219 21.484 1 77.25 136 ARG B N 1
ATOM 3115 C CA . ARG B 1 136 ? 3.889 21.859 20.328 1 77.25 136 ARG B CA 1
ATOM 3116 C C . ARG B 1 136 ? 3.252 20.719 19.531 1 77.25 136 ARG B C 1
ATOM 3118 O O . ARG B 1 136 ? 3.605 20.5 18.375 1 77.25 136 ARG B O 1
ATOM 3125 N N . LEU B 1 137 ? 2.287 20.078 20.203 1 78.94 137 LEU B N 1
ATOM 3126 C CA . LEU B 1 137 ? 1.611 18.969 19.531 1 78.94 137 LEU B CA 1
ATOM 3127 C C . LEU B 1 137 ? 0.822 19.469 18.328 1 78.94 137 LEU B C 1
ATOM 3129 O O . LEU B 1 137 ? 0.254 20.562 18.359 1 78.94 137 LEU B O 1
ATOM 3133 N N . GLY B 1 138 ? 0.957 18.656 17.281 1 83.19 138 GLY B N 1
ATOM 3134 C CA . GLY B 1 138 ? 0.315 19.062 16.047 1 83.19 138 GLY B CA 1
ATOM 3135 C C . GLY B 1 138 ? 1.022 20.203 15.352 1 83.19 138 GLY B C 1
ATOM 3136 O O . GLY B 1 138 ? 0.38 21.047 14.727 1 83.19 138 GLY B O 1
ATOM 3137 N N . MET B 1 139 ? 2.23 20.359 15.602 1 83.56 139 MET B N 1
ATOM 3138 C CA . MET B 1 139 ? 3.033 21.453 15.078 1 83.56 139 MET B CA 1
ATOM 3139 C C . MET B 1 139 ? 2.371 22.797 15.367 1 83.56 139 MET B C 1
ATOM 3141 O O . MET B 1 139 ? 2.152 23.594 14.453 1 83.56 139 MET B O 1
ATOM 3145 N N . ASN B 1 140 ? 2.092 23 16.609 1 81.19 140 ASN B N 1
ATOM 3146 C CA . ASN B 1 140 ? 1.52 24.234 17.141 1 81.19 140 ASN B CA 1
ATOM 3147 C C . ASN B 1 140 ? 0.102 24.469 16.625 1 81.19 140 ASN B C 1
ATOM 3149 O O . ASN B 1 140 ? -0.226 25.562 16.156 1 81.19 140 ASN B O 1
ATOM 3153 N N . GLY B 1 141 ? -0.626 23.391 16.547 1 83.69 141 GLY B N 1
ATOM 3154 C CA . GLY B 1 141 ? -2.062 23.5 16.344 1 83.69 141 GLY B CA 1
ATOM 3155 C C . GLY B 1 141 ? -2.486 23.281 14.914 1 83.69 141 GLY B C 1
ATOM 3156 O O . GLY B 1 141 ? -3.607 23.609 14.531 1 83.69 141 GLY B O 1
ATOM 3157 N N . LYS B 1 142 ? -1.622 22.766 14.078 1 90.88 142 LYS B N 1
ATOM 3158 C CA . LYS B 1 142 ? -2.029 22.453 12.711 1 90.88 142 LYS B CA 1
ATOM 3159 C C . LYS B 1 142 ? -3.072 21.344 12.68 1 90.88 142 LYS B C 1
ATOM 3161 O O . LYS B 1 142 ? -3.896 21.281 11.766 1 90.88 142 LYS B O 1
ATOM 3166 N N . TRP B 1 143 ? -2.979 20.453 13.617 1 93.69 143 TRP B N 1
ATOM 3167 C CA . TRP B 1 143 ? -3.938 19.391 13.906 1 93.69 143 TRP B CA 1
ATOM 3168 C C . TRP B 1 143 ? -4.02 19.125 15.406 1 93.69 143 TRP B C 1
ATOM 3170 O O . TRP B 1 143 ? -3.268 19.703 16.188 1 93.69 143 TRP B O 1
ATOM 3180 N N . GLU B 1 144 ? -4.973 18.375 15.75 1 94 144 GLU B N 1
ATOM 3181 C CA . GLU B 1 144 ? -5.074 18 17.156 1 94 144 GLU B CA 1
ATOM 3182 C C . GLU B 1 144 ? -4.902 16.5 17.344 1 94 144 GLU B C 1
ATOM 3184 O O . GLU B 1 144 ? -5.176 15.719 16.438 1 94 144 GLU B O 1
ATOM 3189 N N . THR B 1 145 ? -4.402 16.062 18.531 1 95.06 145 THR B N 1
ATOM 3190 C CA . THR B 1 145 ? -4.211 14.664 18.859 1 95.06 145 THR B CA 1
ATOM 3191 C C . THR B 1 145 ? -4.82 14.336 20.219 1 95.06 145 THR B C 1
ATOM 3193 O O . THR B 1 145 ? -5.059 15.234 21.031 1 95.06 145 THR B O 1
ATOM 3196 N N . ARG B 1 146 ? -5.211 13.148 20.391 1 96 146 ARG B N 1
ATOM 3197 C CA . ARG B 1 146 ? -5.512 12.508 21.656 1 96 146 ARG B CA 1
ATOM 3198 C C . ARG B 1 146 ? -4.648 11.266 21.875 1 96 146 ARG B C 1
ATOM 3200 O O . ARG B 1 146 ? -4.965 10.188 21.359 1 96 146 ARG B O 1
ATOM 3207 N N . PRO B 1 147 ? -3.506 11.422 22.609 1 94.69 147 PRO B N 1
ATOM 3208 C CA . PRO B 1 147 ? -2.625 10.273 22.828 1 94.69 147 PRO B CA 1
ATOM 3209 C C . PRO B 1 147 ? -3.309 9.141 23.594 1 94.69 147 PRO B C 1
ATOM 3211 O O . PRO B 1 147 ? -4.086 9.398 24.516 1 94.69 147 PRO B O 1
ATOM 3214 N N . ILE B 1 148 ? -3.078 7.938 23.266 1 96.62 148 ILE B N 1
ATOM 3215 C CA . ILE B 1 148 ? -3.672 6.773 23.922 1 96.62 148 ILE B CA 1
ATOM 3216 C C . ILE B 1 148 ? -2.584 5.969 24.625 1 96.62 148 ILE B C 1
ATOM 3218 O O . ILE B 1 148 ? -2.643 5.766 25.844 1 96.62 148 ILE B O 1
ATOM 3222 N N . ILE B 1 149 ? -1.61 5.484 23.922 1 95.81 149 ILE B N 1
ATOM 3223 C CA . ILE B 1 149 ? -0.486 4.719 24.453 1 95.81 149 ILE B CA 1
ATOM 3224 C C . ILE B 1 149 ? 0.797 5.117 23.734 1 95.81 149 ILE B C 1
ATOM 3226 O O . ILE B 1 149 ? 0.8 5.281 22.5 1 95.81 149 ILE B O 1
ATOM 3230 N N . GLY B 1 150 ? 1.823 5.379 24.5 1 93.81 150 GLY B N 1
ATOM 3231 C CA . GLY B 1 150 ? 3.107 5.738 23.922 1 93.81 150 GLY B CA 1
ATOM 3232 C C . GLY B 1 150 ? 3.139 7.145 23.359 1 93.81 150 GLY B C 1
ATOM 3233 O O . GLY B 1 150 ? 2.207 7.926 23.578 1 93.81 150 GLY B O 1
ATOM 3234 N N . HIS B 1 151 ? 4.262 7.477 22.766 1 90.19 151 HIS B N 1
ATOM 3235 C CA . HIS B 1 151 ? 4.488 8.766 22.109 1 90.19 151 HIS B CA 1
ATOM 3236 C C . HIS B 1 151 ? 5.469 8.633 20.953 1 90.19 151 HIS B C 1
ATOM 3238 O O . HIS B 1 151 ? 6.113 7.598 20.797 1 90.19 151 HIS B O 1
ATOM 3244 N N . MET B 1 152 ? 5.535 9.617 20.172 1 88.06 152 MET B N 1
ATOM 3245 C CA . MET B 1 152 ? 6.465 9.609 19.047 1 88.06 152 MET B CA 1
ATOM 3246 C C . MET B 1 152 ? 7.887 9.32 19.531 1 88.06 152 MET B C 1
ATOM 3248 O O . MET B 1 152 ? 8.391 10 20.422 1 88.06 152 MET B O 1
ATOM 3252 N N . GLY B 1 153 ? 8.477 8.273 19.016 1 89.25 153 GLY B N 1
ATOM 3253 C CA . GLY B 1 153 ? 9.844 7.93 19.359 1 89.25 153 GLY B CA 1
ATOM 3254 C C . GLY B 1 153 ? 9.945 6.934 20.484 1 89.25 153 GLY B C 1
ATOM 3255 O O . GLY B 1 153 ? 11.031 6.43 20.781 1 89.25 153 GLY B O 1
ATOM 3256 N N . SER B 1 154 ? 8.875 6.664 21.172 1 93.44 154 SER B N 1
ATOM 3257 C CA . SER B 1 154 ? 8.93 5.648 22.219 1 93.44 154 SER B CA 1
ATOM 3258 C C . SER B 1 154 ? 9.164 4.262 21.625 1 93.44 154 SER B C 1
ATOM 3260 O O . SER B 1 154 ? 8.766 3.986 20.484 1 93.44 154 SER B O 1
ATOM 3262 N N . LEU B 1 155 ? 9.852 3.404 22.391 1 95.12 155 LEU B N 1
ATOM 3263 C CA . LEU B 1 155 ? 10.18 2.051 21.953 1 95.12 155 LEU B CA 1
ATOM 3264 C C . LEU B 1 155 ? 9.141 1.052 22.453 1 95.12 155 LEU B C 1
ATOM 3266 O O . LEU B 1 155 ? 9.445 0.212 23.312 1 95.12 155 LEU B O 1
ATOM 3270 N N . GLY B 1 156 ? 7.938 1.102 22.031 1 95.31 156 GLY B N 1
ATOM 3271 C CA . GLY B 1 156 ? 6.793 0.276 22.391 1 95.31 156 GLY B CA 1
ATOM 3272 C C . GLY B 1 156 ? 5.543 0.613 21.594 1 95.31 156 GLY B C 1
ATOM 3273 O O . GLY B 1 156 ? 5.621 1.28 20.562 1 95.31 156 GLY B O 1
ATOM 3274 N N . ALA B 1 157 ? 4.461 0.104 22.109 1 94.62 157 ALA B N 1
ATOM 3275 C CA . ALA B 1 157 ? 3.18 0.341 21.453 1 94.62 157 ALA B CA 1
ATOM 3276 C C . ALA B 1 157 ? 2.887 1.835 21.344 1 94.62 157 ALA B C 1
ATOM 3278 O O . ALA B 1 157 ? 3.145 2.594 22.281 1 94.62 157 ALA B O 1
ATOM 3279 N N . ARG B 1 158 ? 2.359 2.238 20.188 1 97 158 ARG B N 1
ATOM 3280 C CA . ARG B 1 158 ? 1.963 3.623 19.953 1 97 158 ARG B CA 1
ATOM 3281 C C . ARG B 1 158 ? 0.576 3.699 19.312 1 97 158 ARG B C 1
ATOM 3283 O O . ARG B 1 158 ? 0.341 3.127 18.25 1 97 158 ARG B O 1
ATOM 3290 N N . ARG B 1 159 ? -0.302 4.391 20 1 97.88 159 ARG B N 1
ATOM 3291 C CA . ARG B 1 159 ? -1.663 4.633 19.547 1 97.88 159 ARG B CA 1
ATOM 3292 C C . ARG B 1 159 ? -2.088 6.07 19.828 1 97.88 159 ARG B C 1
ATOM 3294 O O . ARG B 1 159 ? -1.768 6.625 20.875 1 97.88 159 ARG B O 1
ATOM 3301 N N . LEU B 1 160 ? -2.762 6.637 18.906 1 96.5 160 LEU B N 1
ATOM 3302 C CA . LEU B 1 160 ? -3.328 7.953 19.172 1 96.5 160 LEU B CA 1
ATOM 3303 C C . LEU B 1 160 ? -4.449 8.266 18.188 1 96.5 160 LEU B C 1
ATOM 3305 O O . LEU B 1 160 ? -4.551 7.629 17.141 1 96.5 160 LEU B O 1
ATOM 3309 N N . TRP B 1 161 ? -5.336 9.219 18.562 1 97.44 161 TRP B N 1
ATOM 3310 C CA . TRP B 1 161 ? -6.281 9.859 17.656 1 97.44 161 TRP B CA 1
ATOM 3311 C C . TRP B 1 161 ? -5.688 11.133 17.062 1 97.44 161 TRP B C 1
ATOM 3313 O O . TRP B 1 161 ? -5.008 11.891 17.766 1 97.44 161 TRP B O 1
ATOM 3323 N N . MET B 1 162 ? -5.918 11.352 15.852 1 96.75 162 MET B N 1
ATOM 3324 C CA . MET B 1 162 ? -5.539 12.594 15.18 1 96.75 162 MET B CA 1
ATOM 3325 C C . MET B 1 162 ? -6.699 13.148 14.367 1 96.75 162 MET B C 1
ATOM 3327 O O . MET B 1 162 ? -7.445 12.391 13.75 1 96.75 162 MET B O 1
ATOM 3331 N N . SER B 1 163 ? -6.828 14.461 14.359 1 96.12 163 SER B N 1
ATOM 3332 C CA . SER B 1 163 ? -7.871 15.086 13.555 1 96.12 163 SER B CA 1
ATOM 3333 C C . SER B 1 163 ? -7.379 16.391 12.93 1 96.12 163 SER B C 1
ATOM 3335 O O . SER B 1 163 ? -6.691 17.172 13.586 1 96.12 163 SER B O 1
ATOM 3337 N N . GLU B 1 164 ? -7.73 16.547 11.664 1 95.75 164 GLU B N 1
ATOM 3338 C CA . GLU B 1 164 ? -7.535 17.844 11.023 1 95.75 164 GLU B CA 1
ATOM 3339 C C . GLU B 1 164 ? -8.484 18.891 11.594 1 95.75 164 GLU B C 1
ATOM 3341 O O . GLU B 1 164 ? -9.656 18.609 11.828 1 95.75 164 GLU B O 1
ATOM 3346 N N . VAL B 1 165 ? -7.938 20.078 11.812 1 94.19 165 VAL B N 1
ATOM 3347 C CA . VAL B 1 165 ? -8.766 21.125 12.414 1 94.19 165 VAL B CA 1
ATOM 3348 C C . VAL B 1 165 ? -8.836 22.328 11.484 1 94.19 165 VAL B C 1
ATOM 3350 O O . VAL B 1 165 ? -9.445 23.344 11.82 1 94.19 165 VAL B O 1
ATOM 3353 N N . ARG B 1 166 ? -8.188 22.297 10.398 1 96.38 166 ARG B N 1
ATOM 3354 C CA . ARG B 1 166 ? -8.188 23.344 9.391 1 96.38 166 ARG B CA 1
ATOM 3355 C C . ARG B 1 166 ? -8.82 22.859 8.086 1 96.38 166 ARG B C 1
ATOM 3357 O O . ARG B 1 166 ? -8.766 21.672 7.77 1 96.38 166 ARG B O 1
ATOM 3364 N N . GLU B 1 167 ? -9.336 23.859 7.406 1 97.5 167 GLU B N 1
ATOM 3365 C CA . GLU B 1 167 ? -9.742 23.516 6.043 1 97.5 167 GLU B CA 1
ATOM 3366 C C . GLU B 1 167 ? -8.531 23.281 5.152 1 97.5 167 GLU B C 1
ATOM 3368 O O . GLU B 1 167 ? -7.484 23.922 5.332 1 97.5 167 GLU B O 1
ATOM 3373 N N . LEU B 1 168 ? -8.703 22.328 4.27 1 98.44 168 LEU B N 1
ATOM 3374 C CA . LEU B 1 168 ? -7.641 22.141 3.287 1 98.44 168 LEU B CA 1
ATOM 3375 C C . LEU B 1 168 ? -7.664 23.266 2.25 1 98.44 168 LEU B C 1
ATOM 3377 O O . LEU B 1 168 ? -6.652 23.938 2.025 1 98.44 168 LEU B O 1
ATOM 3381 N N . VAL B 1 169 ? -8.766 23.422 1.625 1 98.69 169 VAL B N 1
ATOM 3382 C CA . VAL B 1 169 ? -9.023 24.531 0.696 1 98.69 169 VAL B CA 1
ATOM 3383 C C . VAL B 1 169 ? -10.055 25.484 1.295 1 98.69 169 VAL B C 1
ATOM 3385 O O . VAL B 1 169 ? -11.078 25.047 1.815 1 98.69 169 VAL B O 1
ATOM 3388 N N . GLU B 1 170 ? -9.781 26.734 1.182 1 98.44 170 GLU B N 1
ATOM 3389 C CA . GLU B 1 170 ? -10.641 27.766 1.78 1 98.44 170 GLU B CA 1
ATOM 3390 C C . GLU B 1 170 ? -12.094 27.578 1.346 1 98.44 170 GLU B C 1
ATOM 3392 O O . GLU B 1 170 ? -12.383 27.516 0.15 1 98.44 170 GLU B O 1
ATOM 3397 N N . GLY B 1 171 ? -12.945 27.5 2.398 1 97.75 171 GLY B N 1
ATOM 3398 C CA . GLY B 1 171 ? -14.375 27.531 2.143 1 97.75 171 GLY B CA 1
ATOM 3399 C C . GLY B 1 171 ? -14.953 26.156 1.845 1 97.75 171 GLY B C 1
ATOM 3400 O O . GLY B 1 171 ? -16.156 26.031 1.582 1 97.75 171 GLY B O 1
ATOM 3401 N N . VAL B 1 172 ? -14.156 25.172 1.845 1 97.69 172 VAL B N 1
ATOM 3402 C CA . VAL B 1 172 ? -14.648 23.844 1.524 1 97.69 172 VAL B CA 1
ATOM 3403 C C . VAL B 1 172 ? -14.43 22.906 2.717 1 97.69 172 VAL B C 1
ATOM 3405 O O . VAL B 1 172 ? -13.297 22.594 3.068 1 97.69 172 VAL B O 1
ATOM 3408 N N . PRO B 1 173 ? -15.516 22.5 3.344 1 96.44 173 PRO B N 1
ATOM 3409 C CA . PRO B 1 173 ? -15.336 21.516 4.414 1 96.44 173 PRO B CA 1
ATOM 3410 C C . PRO B 1 173 ? -14.656 20.234 3.932 1 96.44 173 PRO B C 1
ATOM 3412 O O . PRO B 1 173 ? -14.945 19.766 2.828 1 96.44 173 PRO B O 1
ATOM 3415 N N . MET B 1 174 ? -13.789 19.641 4.727 1 97 174 MET B N 1
ATOM 3416 C CA . MET B 1 174 ? -13.125 18.406 4.348 1 97 174 MET B CA 1
ATOM 3417 C C . MET B 1 174 ? -14.117 17.234 4.344 1 97 174 MET B C 1
ATOM 3419 O O . MET B 1 174 ? -14.891 17.078 5.289 1 97 174 MET B O 1
ATOM 3423 N N . THR B 1 175 ? -14.133 16.516 3.264 1 97.81 175 THR B N 1
ATOM 3424 C CA . THR B 1 175 ? -14.891 15.266 3.227 1 97.81 175 THR B CA 1
ATOM 3425 C C . THR B 1 175 ? -14.195 14.188 4.051 1 97.81 175 THR B C 1
ATOM 3427 O O . THR B 1 175 ? -13.023 14.328 4.398 1 97.81 175 THR B O 1
ATOM 3430 N N . PRO B 1 176 ? -14.898 13.055 4.379 1 98.06 176 PRO B N 1
ATOM 3431 C CA . PRO B 1 176 ? -14.25 11.953 5.086 1 98.06 176 PRO B CA 1
ATOM 3432 C C . PRO B 1 176 ? -12.992 11.453 4.371 1 98.06 176 PRO B C 1
ATOM 3434 O O . PRO B 1 176 ? -11.984 11.156 5.016 1 98.06 176 PRO B O 1
ATOM 3437 N N . PHE B 1 177 ? -13.047 11.398 3.074 1 98.75 177 PHE B N 1
ATOM 3438 C CA . PHE B 1 177 ? -11.906 10.93 2.297 1 98.75 177 PHE B CA 1
ATOM 3439 C C . PHE B 1 177 ? -10.734 11.898 2.418 1 98.75 177 PHE B C 1
ATOM 3441 O O . PHE B 1 177 ? -9.594 11.477 2.646 1 98.75 177 PHE B O 1
ATOM 3448 N N . VAL B 1 178 ? -10.938 13.148 2.281 1 98.56 178 VAL B N 1
ATOM 3449 C CA . VAL B 1 178 ? -9.883 14.156 2.352 1 98.56 178 VAL B CA 1
ATOM 3450 C C . VAL B 1 178 ? -9.297 14.188 3.762 1 98.56 178 VAL B C 1
ATOM 3452 O O . VAL B 1 178 ? -8.086 14.375 3.932 1 98.56 178 VAL B O 1
ATOM 3455 N N . HIS B 1 179 ? -10.172 13.945 4.812 1 98.12 179 HIS B N 1
ATOM 3456 C CA . HIS B 1 179 ? -9.695 13.891 6.188 1 98.12 179 HIS B CA 1
ATOM 3457 C C . HIS B 1 179 ? -8.664 12.781 6.367 1 98.12 179 HIS B C 1
ATOM 3459 O O . HIS B 1 179 ? -7.559 13.023 6.867 1 98.12 179 HIS B O 1
ATOM 3465 N N . VAL B 1 180 ? -8.992 11.602 5.93 1 98.56 180 VAL B N 1
ATOM 3466 C CA . VAL B 1 180 ? -8.109 10.469 6.172 1 98.56 180 VAL B CA 1
ATOM 3467 C C . VAL B 1 180 ? -6.895 10.555 5.25 1 98.56 180 VAL B C 1
ATOM 3469 O O . VAL B 1 180 ? -5.777 10.219 5.648 1 98.56 180 VAL B O 1
ATOM 3472 N N . ALA B 1 181 ? -7.039 11.055 4.023 1 98.75 181 ALA B N 1
ATOM 3473 C CA . ALA B 1 181 ? -5.91 11.211 3.107 1 98.75 181 ALA B CA 1
ATOM 3474 C C . ALA B 1 181 ? -4.898 12.211 3.652 1 98.75 181 ALA B C 1
ATOM 3476 O O . ALA B 1 181 ? -3.691 11.961 3.627 1 98.75 181 ALA B O 1
ATOM 3477 N N . THR B 1 182 ? -5.387 13.328 4.172 1 98.31 182 THR B N 1
ATOM 3478 C CA . THR B 1 182 ? -4.508 14.344 4.738 1 98.31 182 THR B CA 1
ATOM 3479 C C . THR B 1 182 ? -3.791 13.812 5.977 1 98.31 182 THR B C 1
ATOM 3481 O O . THR B 1 182 ? -2.576 13.961 6.109 1 98.31 182 THR B O 1
ATOM 3484 N N . GLY B 1 183 ? -4.512 13.117 6.793 1 97.62 183 GLY B N 1
ATOM 3485 C CA . GLY B 1 183 ? -3.965 12.633 8.055 1 97.62 183 GLY B CA 1
ATOM 3486 C C . GLY B 1 183 ? -3.037 11.445 7.879 1 97.62 183 GLY B C 1
ATOM 3487 O O . GLY B 1 183 ? -2.221 11.156 8.758 1 97.62 183 GLY B O 1
ATOM 3488 N N . ALA B 1 184 ? -3.135 10.734 6.738 1 96.94 184 ALA B N 1
ATOM 3489 C CA . ALA B 1 184 ? -2.49 9.438 6.555 1 96.94 184 ALA B CA 1
ATOM 3490 C C . ALA B 1 184 ? -0.971 9.57 6.625 1 96.94 184 ALA B C 1
ATOM 3492 O O . ALA B 1 184 ? -0.281 8.625 7.023 1 96.94 184 ALA B O 1
ATOM 3493 N N . ASP B 1 185 ? -0.466 10.703 6.285 1 96.44 185 ASP B N 1
ATOM 3494 C CA . ASP B 1 185 ? 0.973 10.953 6.301 1 96.44 185 ASP B CA 1
ATOM 3495 C C . ASP B 1 185 ? 1.531 10.859 7.719 1 96.44 185 ASP B C 1
ATOM 3497 O O . ASP B 1 185 ? 2.74 10.711 7.906 1 96.44 185 ASP B O 1
ATOM 3501 N N . PHE B 1 186 ? 0.681 10.984 8.711 1 96.5 186 PHE B N 1
ATOM 3502 C CA . PHE B 1 186 ? 1.077 10.906 10.109 1 96.5 186 PHE B CA 1
ATOM 3503 C C . PHE B 1 186 ? 1.702 9.555 10.422 1 96.5 186 PHE B C 1
ATOM 3505 O O . PHE B 1 186 ? 2.48 9.422 11.367 1 96.5 186 PHE B O 1
ATOM 3512 N N . ALA B 1 187 ? 1.426 8.555 9.609 1 97.81 187 ALA B N 1
ATOM 3513 C CA . ALA B 1 187 ? 2.021 7.234 9.773 1 97.81 187 ALA B CA 1
ATOM 3514 C C . ALA B 1 187 ? 3.543 7.305 9.688 1 97.81 187 ALA B C 1
ATOM 3516 O O . ALA B 1 187 ? 4.246 6.535 10.352 1 97.81 187 ALA B O 1
ATOM 3517 N N . SER B 1 188 ? 4.062 8.25 8.914 1 96.94 188 SER B N 1
ATOM 3518 C CA . SER B 1 188 ? 5.504 8.328 8.68 1 96.94 188 SER B CA 1
ATOM 3519 C C . SER B 1 188 ? 6.254 8.703 9.953 1 96.94 188 SER B C 1
ATOM 3521 O O . SER B 1 188 ? 7.016 7.902 10.492 1 96.94 188 SER B O 1
ATOM 3523 N N . PRO B 1 189 ? 6.016 9.891 10.516 1 95.19 189 PRO B N 1
ATOM 3524 C CA . PRO B 1 189 ? 6.758 10.188 11.742 1 95.19 189 PRO B CA 1
ATOM 3525 C C . PRO B 1 189 ? 6.395 9.258 12.898 1 95.19 189 PRO B C 1
ATOM 3527 O O . PRO B 1 189 ? 7.238 8.953 13.742 1 95.19 189 PRO B O 1
ATOM 3530 N N . PHE B 1 190 ? 5.156 8.781 12.922 1 96.69 190 PHE B N 1
ATOM 3531 C CA . PHE B 1 190 ? 4.688 7.953 14.023 1 96.69 190 PHE B CA 1
ATOM 3532 C C . PHE B 1 190 ? 5.391 6.598 14.023 1 96.69 190 PHE B C 1
ATOM 3534 O O . PHE B 1 190 ? 5.805 6.105 15.07 1 96.69 190 PHE B O 1
ATOM 3541 N N . ALA B 1 191 ? 5.637 6.043 12.875 1 97.88 191 ALA B N 1
ATOM 3542 C CA . ALA B 1 191 ? 6.273 4.73 12.766 1 97.88 191 ALA B CA 1
ATOM 3543 C C . ALA B 1 191 ? 7.793 4.863 12.688 1 97.88 191 ALA B C 1
ATOM 3545 O O . ALA B 1 191 ? 8.523 3.992 13.164 1 97.88 191 ALA B O 1
ATOM 3546 N N . ASN B 1 192 ? 8.328 5.965 12.156 1 97.19 192 ASN B N 1
ATOM 3547 C CA . ASN B 1 192 ? 9.742 6.078 11.836 1 97.19 192 ASN B CA 1
ATOM 3548 C C . ASN B 1 192 ? 10.531 6.707 12.984 1 97.19 192 ASN B C 1
ATOM 3550 O O . ASN B 1 192 ? 11.758 6.598 13.039 1 97.19 192 ASN B O 1
ATOM 3554 N N . ALA B 1 193 ? 9.852 7.414 13.859 1 95.38 193 ALA B N 1
ATOM 3555 C CA . ALA B 1 193 ? 10.578 8.07 14.945 1 95.38 193 ALA B CA 1
ATOM 3556 C C . ALA B 1 193 ? 11.125 7.051 15.938 1 95.38 193 ALA B C 1
ATOM 3558 O O . ALA B 1 193 ? 10.438 6.09 16.297 1 95.38 193 ALA B O 1
ATOM 3559 N N . GLY B 1 194 ? 12.359 7.293 16.297 1 94.44 194 GLY B N 1
ATOM 3560 C CA . GLY B 1 194 ? 13.016 6.465 17.297 1 94.44 194 GLY B CA 1
ATOM 3561 C C . GLY B 1 194 ? 13.539 7.258 18.469 1 94.44 194 GLY B C 1
ATOM 3562 O O . GLY B 1 194 ? 13.125 8.406 18.688 1 94.44 194 GLY B O 1
ATOM 3563 N N . ASP B 1 195 ? 14.391 6.613 19.297 1 94.12 195 ASP B N 1
ATOM 3564 C CA . ASP B 1 195 ? 14.883 7.191 20.531 1 94.12 195 ASP B CA 1
ATOM 3565 C C . ASP B 1 195 ? 15.867 8.328 20.266 1 94.12 195 ASP B C 1
ATOM 3567 O O . ASP B 1 195 ? 16.219 9.086 21.172 1 94.12 195 ASP B O 1
ATOM 3571 N N . GLN B 1 196 ? 16.266 8.484 18.984 1 93.06 196 GLN B N 1
ATOM 3572 C CA . GLN B 1 196 ? 17.156 9.578 18.625 1 93.06 196 GLN B CA 1
ATOM 3573 C C . GLN B 1 196 ? 16.484 10.547 17.656 1 93.06 196 GLN B C 1
ATOM 3575 O O . GLN B 1 196 ? 17.172 11.273 16.922 1 93.06 196 GLN B O 1
ATOM 3580 N N . GLY B 1 197 ? 15.141 10.414 17.625 1 91.56 197 GLY B N 1
ATOM 3581 C CA . GLY B 1 197 ? 14.398 11.336 16.781 1 91.56 197 GLY B CA 1
ATOM 3582 C C . GLY B 1 197 ? 13.922 10.719 15.484 1 91.56 197 GLY B C 1
ATOM 3583 O O . GLY B 1 197 ? 13.758 9.5 15.398 1 91.56 197 GLY B O 1
ATOM 3584 N N . LEU B 1 198 ? 13.609 11.586 14.523 1 93.38 198 LEU B N 1
ATOM 3585 C CA . LEU B 1 198 ? 13.086 11.148 13.234 1 93.38 198 LEU B CA 1
ATOM 3586 C C . LEU B 1 198 ? 14.211 11.023 12.203 1 93.38 198 LEU B C 1
ATOM 3588 O O . LEU B 1 198 ? 14.602 12.008 11.578 1 93.38 198 LEU B O 1
ATOM 3592 N N . GLY B 1 199 ? 14.609 9.789 11.984 1 93.81 199 GLY B N 1
ATOM 3593 C CA . GLY B 1 199 ? 15.781 9.539 11.164 1 93.81 199 GLY B CA 1
ATOM 3594 C C . GLY B 1 199 ? 15.43 9.18 9.727 1 93.81 199 GLY B C 1
ATOM 3595 O O . GLY B 1 199 ? 16.312 8.938 8.914 1 93.81 199 GLY B O 1
ATOM 3596 N N . TYR B 1 200 ? 14.148 9.094 9.406 1 95.88 200 TYR B N 1
ATOM 3597 C CA . TYR B 1 200 ? 13.703 8.703 8.07 1 95.88 200 TYR B CA 1
ATOM 3598 C C . TYR B 1 200 ? 12.688 9.703 7.523 1 95.88 200 TYR B C 1
ATOM 3600 O O . TYR B 1 200 ? 11.852 10.227 8.266 1 95.88 200 TYR B O 1
ATOM 3608 N N . ILE B 1 201 ? 12.742 9.984 6.266 1 94.75 201 ILE B N 1
ATOM 3609 C CA . ILE B 1 201 ? 11.758 10.805 5.57 1 94.75 201 ILE B CA 1
ATOM 3610 C C . ILE B 1 201 ? 11.023 9.961 4.531 1 94.75 201 ILE B C 1
ATOM 3612 O O . ILE B 1 201 ? 11.648 9.25 3.744 1 94.75 201 ILE B O 1
ATOM 3616 N N . ASN B 1 202 ? 9.68 10.039 4.59 1 97.19 202 ASN B N 1
ATOM 3617 C CA . ASN B 1 202 ? 8.93 9.172 3.689 1 97.19 202 ASN B CA 1
ATOM 3618 C C . ASN B 1 202 ? 8.922 9.719 2.264 1 97.19 202 ASN B C 1
ATOM 3620 O O . ASN B 1 202 ? 8.859 10.93 2.062 1 97.19 202 ASN B O 1
ATOM 3624 N N . SER B 1 203 ? 8.984 8.781 1.335 1 97.62 203 SER B N 1
ATOM 3625 C CA . SER B 1 203 ? 8.938 9.062 -0.094 1 97.62 203 SER B CA 1
ATOM 3626 C C . SER B 1 203 ? 7.523 8.883 -0.649 1 97.62 203 SER B C 1
ATOM 3628 O O . SER B 1 203 ? 7.23 9.312 -1.764 1 97.62 203 SER B O 1
ATOM 3630 N N . ASP B 1 204 ? 6.707 8.234 0.13 1 98.69 204 ASP B N 1
ATOM 3631 C CA . ASP B 1 204 ? 5.352 7.949 -0.338 1 98.69 204 ASP B CA 1
ATOM 3632 C C . ASP B 1 204 ? 4.426 7.613 0.828 1 98.69 204 ASP B C 1
ATOM 3634 O O . ASP B 1 204 ? 4.844 7.645 1.987 1 98.69 204 ASP B O 1
ATOM 3638 N N . VAL B 1 205 ? 3.168 7.461 0.491 1 98.88 205 VAL B N 1
ATOM 3639 C CA . VAL B 1 205 ? 2.178 6.859 1.379 1 98.88 205 VAL B CA 1
ATOM 3640 C C . VAL B 1 205 ? 1.151 6.082 0.558 1 98.88 205 VAL B C 1
ATOM 3642 O O . VAL B 1 205 ? 0.756 6.516 -0.526 1 98.88 205 VAL B O 1
ATOM 3645 N N . THR B 1 206 ? 0.777 4.949 1.011 1 98.94 206 THR B N 1
ATOM 3646 C CA . THR B 1 206 ? -0.364 4.215 0.473 1 98.94 206 THR B CA 1
ATOM 3647 C C . THR B 1 206 ? -1.42 3.992 1.552 1 98.94 206 THR B C 1
ATOM 3649 O O . THR B 1 206 ? -1.108 3.5 2.639 1 98.94 206 THR B O 1
ATOM 3652 N N . ILE B 1 207 ? -2.635 4.336 1.245 1 98.88 207 ILE B N 1
ATOM 3653 C CA . ILE B 1 207 ? -3.748 4.051 2.143 1 98.88 207 ILE B CA 1
ATOM 3654 C C . ILE B 1 207 ? -4.68 3.027 1.501 1 98.88 207 ILE B C 1
ATOM 3656 O O . ILE B 1 207 ? -4.969 3.105 0.304 1 98.88 207 ILE B O 1
ATOM 3660 N N . TYR B 1 208 ? -5.062 2.082 2.193 1 98.94 208 TYR B N 1
ATOM 3661 C CA . TYR B 1 208 ? -6.16 1.18 1.854 1 98.94 208 TYR B CA 1
ATOM 3662 C C . TYR B 1 208 ? -7.355 1.408 2.771 1 98.94 208 TYR B C 1
ATOM 3664 O O . TYR B 1 208 ? -7.199 1.521 3.988 1 98.94 208 TYR B O 1
ATOM 3672 N N . LEU B 1 209 ? -8.531 1.472 2.189 1 98.94 209 LEU B N 1
ATOM 3673 C CA . LEU B 1 209 ? -9.766 1.694 2.939 1 98.94 209 LEU B CA 1
ATOM 3674 C C . LEU B 1 209 ? -10.867 0.751 2.469 1 98.94 209 LEU B C 1
ATOM 3676 O O . LEU B 1 209 ? -11.195 0.719 1.281 1 98.94 209 LEU B O 1
ATOM 3680 N N . HIS B 1 210 ? -11.453 0.029 3.432 1 98.88 210 HIS B N 1
ATOM 3681 C CA . HIS B 1 210 ? -12.641 -0.727 3.061 1 98.88 210 HIS B CA 1
ATOM 3682 C C . HIS B 1 210 ? -13.898 0.112 3.23 1 98.88 210 HIS B C 1
ATOM 3684 O O . HIS B 1 210 ? -14.953 -0.219 2.676 1 98.88 210 HIS B O 1
ATOM 3690 N N . ARG B 1 211 ? -13.719 1.247 3.971 1 98.75 211 ARG B N 1
ATOM 3691 C CA . ARG B 1 211 ? -14.766 2.246 4.125 1 98.75 211 ARG B CA 1
ATOM 3692 C C . ARG B 1 211 ? -14.188 3.588 4.562 1 98.75 211 ARG B C 1
ATOM 3694 O O . ARG B 1 211 ? -13.031 3.662 4.992 1 98.75 211 ARG B O 1
ATOM 3701 N N . LEU B 1 212 ? -15.039 4.594 4.387 1 98.75 212 LEU B N 1
ATOM 3702 C CA . LEU B 1 212 ? -14.641 5.93 4.82 1 98.75 212 LEU B CA 1
ATOM 3703 C C . LEU B 1 212 ? -14.898 6.121 6.312 1 98.75 212 LEU B C 1
ATOM 3705 O O . LEU B 1 212 ? -15.789 5.477 6.875 1 98.75 212 LEU B O 1
ATOM 3709 N N . PRO B 1 213 ? -14.07 6.957 6.965 1 98.5 213 PRO B N 1
ATOM 3710 C CA . PRO B 1 213 ? -14.328 7.234 8.375 1 98.5 213 PRO B CA 1
ATOM 3711 C C . PRO B 1 213 ? -15.672 7.934 8.609 1 98.5 213 PRO B C 1
ATOM 3713 O O . PRO B 1 213 ? -16.109 8.727 7.77 1 98.5 213 PRO B O 1
ATOM 3716 N N . VAL B 1 214 ? -16.203 7.723 9.75 1 96.94 214 VAL B N 1
ATOM 3717 C CA . VAL B 1 214 ? -17.516 8.273 10.039 1 96.94 214 VAL B CA 1
ATOM 3718 C C . VAL B 1 214 ? -17.375 9.57 10.836 1 96.94 214 VAL B C 1
ATOM 3720 O O . VAL B 1 214 ? -18.359 10.281 11.062 1 96.94 214 VAL B O 1
ATOM 3723 N N . THR B 1 215 ? -16.203 9.844 11.32 1 93.81 215 THR B N 1
ATOM 3724 C CA . THR B 1 215 ? -15.93 11.109 12 1 93.81 215 THR B CA 1
ATOM 3725 C C . THR B 1 215 ? -14.609 11.703 11.516 1 93.81 215 THR B C 1
ATOM 3727 O O . THR B 1 215 ? -13.898 11.094 10.719 1 93.81 215 THR B O 1
ATOM 3730 N N . ARG B 1 216 ? -14.289 12.844 12.031 1 95.56 216 ARG B N 1
ATOM 3731 C CA . ARG B 1 216 ? -13.055 13.523 11.656 1 95.56 216 ARG B CA 1
ATOM 3732 C C . ARG B 1 216 ? -11.859 12.938 12.398 1 95.56 216 ARG B C 1
ATOM 3734 O O . ARG B 1 216 ? -10.711 13.242 12.062 1 95.56 216 ARG B O 1
ATOM 3741 N N . TRP B 1 217 ? -12.133 12.125 13.445 1 97.88 217 TRP B N 1
ATOM 3742 C CA . TRP B 1 217 ? -11.055 11.508 14.203 1 97.88 217 TRP B CA 1
ATOM 3743 C C . TRP B 1 217 ? -10.586 10.227 13.523 1 97.88 217 TRP B C 1
ATOM 3745 O O . TRP B 1 217 ? -11.383 9.328 13.25 1 97.88 217 TRP B O 1
ATOM 3755 N N . ILE B 1 218 ? -9.312 10.211 13.25 1 98.56 218 ILE B N 1
ATOM 3756 C CA . ILE B 1 218 ? -8.672 9.008 12.719 1 98.56 218 ILE B CA 1
ATOM 3757 C C . ILE B 1 218 ? -7.727 8.422 13.766 1 98.56 218 ILE B C 1
ATOM 3759 O O . ILE B 1 218 ? -6.867 9.133 14.297 1 98.56 218 ILE B O 1
ATOM 3763 N N . GLY B 1 219 ? -7.914 7.207 14.086 1 98.56 219 GLY B N 1
ATOM 3764 C CA . GLY B 1 219 ? -7.004 6.488 14.961 1 98.56 219 GLY B CA 1
ATOM 3765 C C . GLY B 1 219 ? -5.828 5.871 14.227 1 98.56 219 GLY B C 1
ATOM 3766 O O . GLY B 1 219 ? -5.988 5.344 13.125 1 98.56 219 GLY B O 1
ATOM 3767 N N . PHE B 1 220 ? -4.641 5.949 14.883 1 98.5 220 PHE B N 1
ATOM 3768 C CA . PHE B 1 220 ? -3.42 5.344 14.352 1 98.5 220 PHE B CA 1
ATOM 3769 C C . PHE B 1 220 ? -2.832 4.359 15.352 1 98.5 220 PHE B C 1
ATOM 3771 O O . PHE B 1 220 ? -2.648 4.688 16.531 1 98.5 220 PHE B O 1
ATOM 3778 N N . GLU B 1 221 ? -2.576 3.234 14.938 1 98.38 221 GLU B N 1
ATOM 3779 C CA . GLU B 1 221 ? -1.781 2.25 15.672 1 98.38 221 GLU B CA 1
ATOM 3780 C C . GLU B 1 221 ? -0.542 1.844 14.875 1 98.38 221 GLU B C 1
ATOM 3782 O O . GLU B 1 221 ? -0.654 1.315 13.766 1 98.38 221 GLU B O 1
ATOM 3787 N N . VAL B 1 222 ? 0.652 2.125 15.398 1 98.38 222 VAL B N 1
ATOM 3788 C CA . VAL B 1 222 ? 1.865 1.639 14.75 1 98.38 222 VAL B CA 1
ATOM 3789 C C . VAL B 1 222 ? 1.942 0.119 14.875 1 98.38 222 VAL B C 1
ATOM 3791 O O . VAL B 1 222 ? 1.974 -0.421 15.984 1 98.38 222 VAL B O 1
ATOM 3794 N N . VAL B 1 223 ? 2.02 -0.538 13.695 1 97.62 223 VAL B N 1
ATOM 3795 C CA . VAL B 1 223 ? 1.966 -1.994 13.773 1 97.62 223 VAL B CA 1
ATOM 3796 C C . VAL B 1 223 ? 3.258 -2.59 13.227 1 97.62 223 VAL B C 1
ATOM 3798 O O . VAL B 1 223 ? 3.545 -3.771 13.438 1 97.62 223 VAL B O 1
ATOM 3801 N N . ASN B 1 224 ? 4.023 -1.719 12.547 1 96.62 224 ASN B N 1
ATOM 3802 C CA . ASN B 1 224 ? 5.23 -2.258 11.93 1 96.62 224 ASN B CA 1
ATOM 3803 C C . ASN B 1 224 ? 6.242 -1.156 11.625 1 96.62 224 ASN B C 1
ATOM 3805 O O . ASN B 1 224 ? 5.863 -0.034 11.289 1 96.62 224 ASN B O 1
ATOM 3809 N N . HIS B 1 225 ? 7.543 -1.544 11.734 1 98.38 225 HIS B N 1
ATOM 3810 C CA . HIS B 1 225 ? 8.664 -0.782 11.203 1 98.38 225 HIS B CA 1
ATOM 3811 C C . HIS B 1 225 ? 9.898 -1.664 11.031 1 98.38 225 HIS B C 1
ATOM 3813 O O . HIS B 1 225 ? 10.266 -2.416 11.938 1 98.38 225 HIS B O 1
ATOM 3819 N N . HIS B 1 226 ? 10.508 -1.555 9.906 1 98.62 226 HIS B N 1
ATOM 3820 C CA . HIS B 1 226 ? 11.789 -2.189 9.641 1 98.62 226 HIS B CA 1
ATOM 3821 C C . HIS B 1 226 ? 12.617 -1.369 8.656 1 98.62 226 HIS B C 1
ATOM 3823 O O . HIS B 1 226 ? 12.062 -0.7 7.781 1 98.62 226 HIS B O 1
ATOM 3829 N N . ALA B 1 227 ? 13.891 -1.451 8.828 1 98.56 227 ALA B N 1
ATOM 3830 C CA . ALA B 1 227 ? 14.789 -0.717 7.945 1 98.56 227 ALA B CA 1
ATOM 3831 C C . ALA B 1 227 ? 16.016 -1.556 7.594 1 98.56 227 ALA B C 1
ATOM 3833 O O . ALA B 1 227 ? 16.531 -2.291 8.438 1 98.56 227 ALA B O 1
ATOM 3834 N N . SER B 1 228 ? 16.422 -1.503 6.371 1 98.62 228 SER B N 1
ATOM 3835 C CA . SER B 1 228 ? 17.656 -2.096 5.867 1 98.62 228 SER B CA 1
ATOM 3836 C C . SER B 1 228 ? 18.344 -1.175 4.867 1 98.62 228 SER B C 1
ATOM 3838 O O . SER B 1 228 ? 17.703 -0.691 3.924 1 98.62 228 SER B O 1
ATOM 3840 N N . ASP B 1 229 ? 19.594 -0.876 5.109 1 98.25 229 ASP B N 1
ATOM 3841 C CA . ASP B 1 229 ? 20.422 -0.1 4.191 1 98.25 229 ASP B CA 1
ATOM 3842 C C . ASP B 1 229 ? 19.781 1.254 3.887 1 98.25 229 ASP B C 1
ATOM 3844 O O . ASP B 1 229 ? 19.734 1.676 2.73 1 98.25 229 ASP B O 1
ATOM 3848 N N . GLY B 1 230 ? 19.203 1.806 4.844 1 98.44 230 GLY B N 1
ATOM 3849 C CA . GLY B 1 230 ? 18.703 3.162 4.723 1 98.44 230 GLY B CA 1
ATOM 3850 C C . GLY B 1 230 ? 17.281 3.223 4.176 1 98.44 230 GLY B C 1
ATOM 3851 O O . GLY B 1 230 ? 16.719 4.309 4.035 1 98.44 230 GLY B O 1
ATOM 3852 N N . VAL B 1 231 ? 16.672 2.074 3.814 1 98.81 231 VAL B N 1
ATOM 3853 C CA . VAL B 1 231 ? 15.289 1.993 3.336 1 98.81 231 VAL B CA 1
ATOM 3854 C C . VAL B 1 231 ? 14.391 1.437 4.441 1 98.81 231 VAL B C 1
ATOM 3856 O O . VAL B 1 231 ? 14.641 0.348 4.961 1 98.81 231 VAL B O 1
ATOM 3859 N N . ALA B 1 232 ? 13.344 2.209 4.805 1 98.81 232 ALA B N 1
ATOM 3860 C CA . ALA B 1 232 ? 12.461 1.807 5.891 1 98.81 232 ALA B CA 1
ATOM 3861 C C . ALA B 1 232 ? 11.023 1.673 5.406 1 98.81 232 ALA B C 1
ATOM 3863 O O . ALA B 1 232 ? 10.602 2.385 4.492 1 98.81 232 ALA B O 1
ATOM 3864 N N . ILE B 1 233 ? 10.336 0.749 5.988 1 98.94 233 ILE B N 1
ATOM 3865 C CA . ILE B 1 233 ? 8.891 0.626 5.832 1 98.94 233 ILE B CA 1
ATOM 3866 C C . ILE B 1 233 ? 8.203 0.84 7.18 1 98.94 233 ILE B C 1
ATOM 3868 O O . ILE B 1 233 ? 8.578 0.221 8.18 1 98.94 233 ILE B O 1
ATOM 3872 N N . GLY B 1 234 ? 7.297 1.777 7.25 1 98.75 234 GLY B N 1
ATOM 3873 C CA . GLY B 1 234 ? 6.449 2.016 8.406 1 98.75 234 GLY B CA 1
ATOM 3874 C C . GLY B 1 234 ? 4.977 1.79 8.117 1 98.75 234 GLY B C 1
ATOM 3875 O O . GLY B 1 234 ? 4.492 2.109 7.031 1 98.75 234 GLY B O 1
ATOM 3876 N N . GLU B 1 235 ? 4.262 1.27 9.117 1 98.62 235 GLU B N 1
ATOM 3877 C CA . GLU B 1 235 ? 2.861 0.918 8.898 1 98.62 235 GLU B CA 1
ATOM 3878 C C . GLU B 1 235 ? 2.004 1.266 10.109 1 98.62 235 GLU B C 1
ATOM 3880 O O . GLU B 1 235 ? 2.406 1.025 11.25 1 98.62 235 GLU B O 1
ATOM 3885 N N . CYS B 1 236 ? 0.847 1.812 9.828 1 98.75 236 CYS B N 1
ATOM 3886 C CA . CYS B 1 236 ? -0.193 2.018 10.828 1 98.75 236 CYS B CA 1
ATOM 3887 C C . CYS B 1 236 ? -1.519 1.423 10.367 1 98.75 236 CYS B C 1
ATOM 3889 O O . CYS B 1 236 ? -1.871 1.514 9.188 1 98.75 236 CYS B O 1
ATOM 3891 N N . TRP B 1 237 ? -2.182 0.808 11.273 1 98.69 237 TRP B N 1
ATOM 3892 C CA . TRP B 1 237 ? -3.605 0.576 11.062 1 98.69 237 TRP B CA 1
ATOM 3893 C C . TRP B 1 237 ? -4.418 1.825 11.391 1 98.69 237 TRP B C 1
ATOM 3895 O O . TRP B 1 237 ? -4.07 2.572 12.312 1 98.69 237 TRP B O 1
ATOM 3905 N N . LEU B 1 238 ? -5.449 2.035 10.648 1 98.81 238 LEU B N 1
ATOM 3906 C CA . LEU B 1 238 ? -6.293 3.217 10.797 1 98.81 238 LEU B CA 1
ATOM 3907 C C . LEU B 1 238 ? -7.664 2.84 11.352 1 98.81 238 LEU B C 1
ATOM 3909 O O . LEU B 1 238 ? -8.242 1.827 10.953 1 98.81 238 LEU B O 1
ATOM 3913 N N . TYR B 1 239 ? -8.18 3.711 12.18 1 98.62 239 TYR B N 1
ATOM 3914 C CA . TYR B 1 239 ? -9.461 3.49 12.844 1 98.62 239 TYR B CA 1
ATOM 3915 C C . TYR B 1 239 ? -10.312 4.754 12.805 1 98.62 239 TYR B C 1
ATOM 3917 O O . TYR B 1 239 ? -9.789 5.859 12.656 1 98.62 239 TYR B O 1
ATOM 3925 N N . ASP B 1 240 ? -11.547 4.562 12.867 1 98.25 240 ASP B N 1
ATOM 3926 C CA . ASP B 1 240 ? -12.438 5.574 13.422 1 98.25 240 ASP B CA 1
ATOM 3927 C C . ASP B 1 240 ? -13.125 5.066 14.688 1 98.25 240 ASP B C 1
ATOM 3929 O O . ASP B 1 240 ? -12.711 4.055 15.258 1 98.25 240 ASP B O 1
ATOM 3933 N N . GLU B 1 241 ? -14.117 5.762 15.172 1 97.38 241 GLU B N 1
ATOM 3934 C CA . GLU B 1 241 ? -14.711 5.422 16.469 1 97.38 241 GLU B CA 1
ATOM 3935 C C . GLU B 1 241 ? -15.539 4.145 16.375 1 97.38 241 GLU B C 1
ATOM 3937 O O . GLU B 1 241 ? -15.914 3.564 17.391 1 97.38 241 GLU B O 1
ATOM 3942 N N . GLN B 1 242 ? -15.812 3.707 15.156 1 97.06 242 GLN B N 1
ATOM 3943 C CA . GLN B 1 242 ? -16.594 2.482 14.977 1 97.06 242 GLN B CA 1
ATOM 3944 C C . GLN B 1 242 ? -15.672 1.288 14.719 1 97.06 242 GLN B C 1
ATOM 3946 O O . GLN B 1 242 ? -16.141 0.148 14.648 1 97.06 242 GLN B O 1
ATOM 3951 N N . GLY B 1 243 ? -14.367 1.529 14.57 1 97.25 243 GLY B N 1
ATOM 3952 C CA . GLY B 1 243 ? -13.438 0.43 14.375 1 97.25 243 GLY B CA 1
ATOM 3953 C C . GLY B 1 243 ? -12.445 0.676 13.25 1 97.25 243 GLY B C 1
ATOM 3954 O O . GLY B 1 243 ? -12.211 1.822 12.859 1 97.25 243 GLY B O 1
ATOM 3955 N N . ARG B 1 244 ? -11.883 -0.423 12.766 1 98 244 ARG B N 1
ATOM 3956 C CA . ARG B 1 244 ? -10.852 -0.371 11.734 1 98 244 ARG B CA 1
ATOM 3957 C C . ARG B 1 244 ? -11.43 0.132 10.414 1 98 244 ARG B C 1
ATOM 3959 O O . ARG B 1 244 ? -12.523 -0.263 10.016 1 98 244 ARG B O 1
ATOM 3966 N N . ILE B 1 245 ? -10.672 1.002 9.766 1 98.69 245 ILE B N 1
ATOM 3967 C CA . ILE B 1 245 ? -11.156 1.474 8.469 1 98.69 245 ILE B CA 1
ATOM 3968 C C . ILE B 1 245 ? -10.164 1.093 7.375 1 98.69 245 ILE B C 1
ATOM 3970 O O . ILE B 1 245 ? -10.523 1.031 6.199 1 98.69 245 ILE B O 1
ATOM 3974 N N . GLY B 1 246 ? -8.859 0.887 7.723 1 98.56 246 GLY B N 1
ATOM 3975 C CA . GLY B 1 246 ? -7.855 0.578 6.715 1 98.56 246 GLY B CA 1
ATOM 3976 C C . GLY B 1 246 ? -6.438 0.662 7.242 1 98.56 246 GLY B C 1
ATOM 3977 O O . GLY B 1 246 ? -6.176 0.305 8.391 1 98.56 246 GLY B O 1
ATOM 3978 N N . THR B 1 247 ? -5.477 0.955 6.344 1 98.81 247 THR B N 1
ATOM 3979 C CA . THR B 1 247 ? -4.059 1.014 6.695 1 98.81 247 THR B CA 1
ATOM 3980 C C . THR B 1 247 ? -3.379 2.189 6 1 98.81 247 THR B C 1
ATOM 3982 O O . THR B 1 247 ? -3.873 2.688 4.984 1 98.81 247 THR B O 1
ATOM 3985 N N . SER B 1 248 ? -2.381 2.686 6.57 1 98.88 248 SER B N 1
ATOM 3986 C CA . SER B 1 248 ? -1.431 3.625 5.98 1 98.88 248 SER B CA 1
ATOM 3987 C C . SER B 1 248 ? -0.005 3.088 6.051 1 98.88 248 SER B C 1
ATOM 3989 O O . SER B 1 248 ? 0.513 2.824 7.137 1 98.88 248 SER B O 1
ATOM 3991 N N . THR B 1 249 ? 0.634 2.881 4.906 1 98.94 249 THR B N 1
ATOM 3992 C CA . THR B 1 249 ? 1.993 2.359 4.82 1 98.94 249 THR B CA 1
ATOM 3993 C C . THR B 1 249 ? 2.9 3.334 4.078 1 98.94 249 THR B C 1
ATOM 3995 O O . THR B 1 249 ? 2.484 3.951 3.094 1 98.94 249 THR B O 1
ATOM 3998 N N . VAL B 1 250 ? 4.145 3.482 4.582 1 98.88 250 VAL B N 1
ATOM 3999 C CA . VAL B 1 250 ? 5.074 4.418 3.961 1 98.88 250 VAL B CA 1
ATOM 4000 C C . VAL B 1 250 ? 6.426 3.74 3.742 1 98.88 250 VAL B C 1
ATOM 4002 O O . VAL B 1 250 ? 6.855 2.922 4.559 1 98.88 250 VAL B O 1
ATOM 4005 N N . ALA B 1 251 ? 7.043 4.023 2.639 1 98.88 251 ALA B N 1
ATOM 4006 C CA . ALA B 1 251 ? 8.484 3.842 2.465 1 98.88 251 ALA B CA 1
ATOM 4007 C C . ALA B 1 251 ? 9.242 5.121 2.814 1 98.88 251 ALA B C 1
ATOM 4009 O O . ALA B 1 251 ? 8.734 6.227 2.613 1 98.88 251 ALA B O 1
ATOM 4010 N N . ALA B 1 252 ? 10.422 4.941 3.342 1 98.5 252 ALA B N 1
ATOM 4011 C CA . ALA B 1 252 ? 11.172 6.109 3.787 1 98.5 252 ALA B CA 1
ATOM 4012 C C . ALA B 1 252 ? 12.672 5.895 3.613 1 98.5 252 ALA B C 1
ATOM 4014 O O . ALA B 1 252 ? 13.141 4.754 3.529 1 98.5 252 ALA B O 1
ATOM 4015 N N . LEU B 1 253 ? 13.367 6.965 3.494 1 97.88 253 LEU B N 1
ATOM 4016 C CA . LEU B 1 253 ? 14.82 6.961 3.352 1 97.88 253 LEU B CA 1
ATOM 4017 C C . LEU B 1 253 ? 15.484 7.566 4.582 1 97.88 253 LEU B C 1
ATOM 4019 O O . LEU B 1 253 ? 15.008 8.562 5.129 1 97.88 253 LEU B O 1
ATOM 4023 N N . ALA B 1 254 ? 16.578 6.957 4.93 1 97.12 254 ALA B N 1
ATOM 4024 C CA . ALA B 1 254 ? 17.375 7.496 6.031 1 97.12 254 ALA B CA 1
ATOM 4025 C C . ALA B 1 254 ? 17.938 8.867 5.68 1 97.12 254 ALA B C 1
ATOM 4027 O O . ALA B 1 254 ? 18.406 9.086 4.559 1 97.12 254 ALA B O 1
ATOM 4028 N N . GLN B 1 255 ? 17.859 9.688 6.672 1 88.94 255 GLN B N 1
ATOM 4029 C CA . GLN B 1 255 ? 18.453 11.008 6.523 1 88.94 255 GLN B CA 1
ATOM 4030 C C . GLN B 1 255 ? 19.859 11.047 7.078 1 88.94 255 GLN B C 1
ATOM 4032 O O . GLN B 1 255 ? 20.172 10.359 8.055 1 88.94 255 GLN B O 1
ATOM 4037 N N . ARG B 1 256 ? 20.797 11.695 6.406 1 74.94 256 ARG B N 1
ATOM 4038 C CA . ARG B 1 256 ? 22.172 11.828 6.902 1 74.94 256 ARG B CA 1
ATOM 4039 C C . ARG B 1 256 ? 22.188 12.484 8.281 1 74.94 256 ARG B C 1
ATOM 4041 O O . ARG B 1 256 ? 22.922 12.055 9.164 1 74.94 256 ARG B O 1
ATOM 4048 N N . ARG B 1 257 ? 21.422 13.547 8.445 1 68.62 257 ARG B N 1
ATOM 4049 C CA . ARG B 1 257 ? 21.266 14.188 9.742 1 68.62 257 ARG B CA 1
ATOM 4050 C C . ARG B 1 257 ? 19.828 14.094 10.227 1 68.62 257 ARG B C 1
ATOM 4052 O O . ARG B 1 257 ? 18.922 14.719 9.656 1 68.62 257 ARG B O 1
ATOM 4059 N N . PRO B 1 258 ? 19.625 13.195 11.242 1 62.41 258 PRO B N 1
ATOM 4060 C CA . PRO B 1 258 ? 18.266 13.109 11.789 1 62.41 258 PRO B CA 1
ATOM 4061 C C . PRO B 1 258 ? 17.75 14.461 12.289 1 62.41 258 PRO B C 1
ATOM 4063 O O . PRO B 1 258 ? 18.547 15.32 12.688 1 62.41 258 PRO B O 1
ATOM 4066 N N . MET B 1 259 ? 16.5 14.648 12.016 1 67.81 259 MET B N 1
ATOM 4067 C CA . MET B 1 259 ? 15.883 15.773 12.703 1 67.81 259 MET B CA 1
ATOM 4068 C C . MET B 1 259 ? 15.836 15.539 14.211 1 67.81 259 MET B C 1
ATOM 4070 O O . MET B 1 259 ? 15.109 14.664 14.688 1 67.81 259 MET B O 1
ATOM 4074 N N . THR B 1 260 ? 16.75 15.969 15.023 1 51.12 260 THR B N 1
ATOM 4075 C CA . THR B 1 260 ? 16.969 15.688 16.438 1 51.12 260 THR B CA 1
ATOM 4076 C C . THR B 1 260 ? 15.812 16.203 17.281 1 51.12 260 THR B C 1
ATOM 4078 O O . THR B 1 260 ? 15.492 15.633 18.328 1 51.12 260 THR B O 1
ATOM 4081 N N . ASN B 1 261 ? 15.211 17.297 16.891 1 58.81 261 ASN B N 1
ATOM 4082 C CA . ASN B 1 261 ? 14.102 17.812 17.688 1 58.81 261 ASN B CA 1
ATOM 4083 C C . ASN B 1 261 ? 12.836 17.969 16.844 1 58.81 261 ASN B C 1
ATOM 4085 O O . ASN B 1 261 ? 12.391 19.078 16.578 1 58.81 261 ASN B O 1
ATOM 4089 N N . PRO B 1 262 ? 12.398 16.766 16.5 1 52.75 262 PRO B N 1
ATOM 4090 C CA . PRO B 1 262 ? 11.164 16.922 15.727 1 52.75 262 PRO B CA 1
ATOM 4091 C C . PRO B 1 262 ? 10 17.422 16.562 1 52.75 262 PRO B C 1
ATOM 4093 O O . PRO B 1 262 ? 9.906 17.094 17.75 1 52.75 262 PRO B O 1
ATOM 4096 N N . PRO B 1 263 ? 9.227 18.375 16.016 1 54.69 263 PRO B N 1
ATOM 4097 C CA . PRO B 1 263 ? 8.031 18.688 16.797 1 54.69 263 PRO B CA 1
ATOM 4098 C C . PRO B 1 263 ? 7.188 17.453 17.109 1 54.69 263 PRO B C 1
ATOM 4100 O O . PRO B 1 263 ? 7.145 16.516 16.328 1 54.69 263 PRO B O 1
ATOM 4103 N N . PRO B 1 264 ? 6.766 17.375 18.406 1 50.06 264 PRO B N 1
ATOM 4104 C CA . PRO B 1 264 ? 5.875 16.25 18.703 1 50.06 264 PRO B CA 1
ATOM 4105 C C . PRO B 1 264 ? 4.668 16.203 17.766 1 50.06 264 PRO B C 1
ATOM 4107 O O . PRO B 1 264 ? 4.18 17.25 17.328 1 50.06 264 PRO B O 1
ATOM 4110 N N . PRO B 1 265 ? 4.348 15.016 17.281 1 48.81 265 PRO B N 1
ATOM 4111 C CA . PRO B 1 265 ? 3.227 14.906 16.359 1 48.81 265 PRO B CA 1
ATOM 4112 C C . PRO B 1 265 ? 1.927 15.477 16.922 1 48.81 265 PRO B C 1
ATOM 4114 O O . PRO B 1 265 ? 1.755 15.531 18.141 1 48.81 265 PRO B O 1
#

InterPro domains:
  IPR029069 HotDog domain superfamily [SSF54637] (117-245)
  IPR042171 Acyl-CoA thioesterase, double hotdog domain [G3DSA:2.40.160.210] (10-255)
  IPR049449 Acyl-CoA thioesterase-like, N-terminal HotDog domain [PF13622] (22-102)
  IPR049450 Acyl-CoA thioesterase-like, C-terminal domain [PF20789] (132-249)

pLDDT: mean 94.58, std 8.59, range [48.38, 98.94]

Radius of gyration: 22.04 Å; Cα contacts (8 Å, |Δi|>4): 1455; chains: 2; bounding box: 46×67×58 Å